Protein 2YXL (pdb70)

Radius of gyration: 23.15 Å; Cα contacts (8 Å, |Δi|>4): 834; chains: 1; bounding box: 61×57×55 Å

Nearest PDB structures (foldseek):
  2yxl-assembly1_A  TM=1.002E+00  e=1.844E-78  Pyrococcus horikoshii OT3
  1ixk-assembly1_A  TM=8.683E-01  e=1.277E-22  Pyrococcus horikoshii
  3a4t-assembly2_B  TM=9.175E-01  e=3.603E-20  Methanocaldococcus jannaschii
  5wws-assembly2_B  TM=8.075E-01  e=5.910E-20  Homo sapiens
  5wwr-assembly2_B  TM=7.997E-01  e=7.749E-19  Homo sapiens

Foldseek 3Di:
DFADADLLLLQQQLQLLLVVVVDPPSVVSSLVSCVVSPVPDPVSNQVSVVLNVLLLQLVVVLQVLCCVQVVHGCVVPDSSLSSLSSSLLSCLPPGGHDPNRLVSSLPSSLVSSCVVPNNVSSVVSNVRNVVSNPDDDDQDDPLSVVCVLLSFHSVVLVQVCVQPPVCSNLQSVLLPDDDQKFKKFFLPLQDDQVVVVVLQVVPVWDWDADPQDRRMIIIGDDDDQVVDPCNQLLGMDGDWPQLLVLLVVLQDAAQFEEEELAAFPHPNVSSNCSSNSLHHAYEHEHQDPVRPVNNVVNCVSNPRDRYDYDNDHSLPPCVPCHFQRGQEYEDQADALLQLCCSVRVNSSVVDDPPCRVVSLVSLLSSLVNRVRHHHQFHKYKYKYLHSHCSNAVVSVVVVVVVDDDKDWQADDPPADADPDGRKGWDGSSVRVTTTMIITMMHD

Solvent-accessible surface area: 19386 Å² total; per-residue (Å²): 166,127,26,80,2,47,47,73,0,0,68,0,0,0,3,0,6,34,22,1,39,112,61,74,48,0,49,84,0,28,88,68,0,4,90,107,24,83,9,148,99,56,51,11,22,109,46,0,25,58,0,0,57,2,0,4,17,19,19,13,2,0,20,94,7,2,117,106,31,30,54,62,52,1,115,126,32,50,41,27,10,21,2,0,1,7,0,0,1,0,0,26,44,73,23,86,15,23,97,94,0,51,106,7,0,36,142,82,0,11,99,15,0,20,90,90,49,88,72,160,25,2,114,84,0,99,101,20,0,83,124,5,64,124,33,157,89,100,55,157,65,162,89,36,90,49,10,70,163,30,22,0,16,24,64,1,0,112,58,0,89,61,21,18,38,146,61,2,79,64,0,1,138,13,5,25,111,134,98,57,86,46,10,0,0,0,0,74,57,96,12,86,13,106,78,0,22,30,57,3,104,152,92,90,17,102,26,71,96,10,174,90,5,71,27,0,0,44,0,69,10,56,33,47,40,78,101,9,68,1,32,80,89,1,36,1,5,62,9,28,4,0,11,0,6,0,0,74,26,0,62,1,105,66,58,41,31,0,0,1,1,24,7,11,47,0,17,21,0,0,8,0,0,13,55,0,155,18,140,30,77,0,41,0,0,21,111,61,142,148,98,1,105,48,1,101,67,22,19,159,67,0,24,9,164,20,18,102,50,43,39,97,34,9,108,106,0,0,134,75,32,25,96,89,51,0,35,16,0,0,0,34,5,48,20,6,28,1,1,11,2,25,71,17,5,1,36,0,46,118,12,151,76,93,71,0,83,116,26,5,126,43,0,66,62,9,0,81,3,0,2,95,0,0,64,92,70,5,75,0,0,0,0,0,26,0,2,0,69,44,0,0,0,83,0,0,108,72,0,61,125,82,22,93,105,7,107,26,20,103,27,137,83,45,2,37,89,12,91,35,161,16,1,0,1,1,3,12,44,98,17,72,9,16,0,2,0,0,0,4,0,45,70

Structure (mmCIF, N/CA/C/O backbone):
data_2YXL
#
_entry.id   2YXL
#
_cell.length_a   116.621
_cell.length_b   116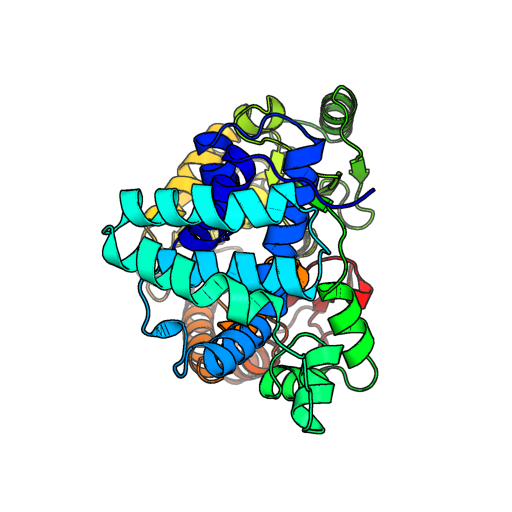.621
_cell.length_c   93.684
_cell.angle_alpha   90.00
_cell.angle_beta   90.00
_cell.angle_gamma   120.00
#
_symmetry.space_group_name_H-M   'P 32 2 1'
#
loop_
_entity.id
_entity.type
_entity.pdbx_description
1 polymer '450aa long hypothetical fmu protein'
2 non-polymer SINEFUNGIN
3 water water
#
loop_
_atom_site.group_PDB
_atom_site.id
_atom_site.type_symbol
_atom_site.label_atom_id
_atom_site.label_alt_id
_atom_site.label_comp_id
_atom_site.label_asym_id
_atom_site.label_entity_id
_atom_site.label_seq_id
_atom_site.pdbx_PDB_ins_code
_atom_site.Cartn_x
_atom_site.Cartn_y
_atom_site.Cartn_z
_atom_site.occupancy
_atom_site.B_iso_or_equiv
_atom_site.auth_seq_id
_atom_site.auth_comp_id
_atom_site.auth_asym_id
_atom_site.auth_atom_id
_atom_site.pdbx_PDB_model_num
ATOM 1 N N . LYS A 1 6 ? 3.928 88.101 -19.052 1.00 43.68 6 LYS A N 1
ATOM 2 C CA . LYS A 1 6 ? 5.178 88.666 -18.467 1.00 43.75 6 LYS A CA 1
ATOM 3 C C . LYS A 1 6 ? 5.225 88.455 -16.950 1.00 43.81 6 LYS A C 1
ATOM 4 O O . LYS A 1 6 ? 5.295 87.315 -16.482 1.00 43.96 6 LYS A O 1
ATOM 6 N N . LYS A 1 7 ? 5.175 89.551 -16.193 1.00 43.73 7 LYS A N 1
ATOM 7 C CA . LYS A 1 7 ? 5.291 89.507 -14.736 1.00 43.57 7 LYS A CA 1
ATOM 8 C C . LYS A 1 7 ? 3.996 89.911 -14.024 1.00 43.49 7 LYS A C 1
ATOM 9 O O . LYS A 1 7 ? 2.919 89.912 -14.624 1.00 43.54 7 LYS A O 1
ATOM 15 N N . LEU A 1 8 ? 4.116 90.241 -12.739 1.00 43.24 8 LEU A N 1
ATOM 16 C CA . LEU A 1 8 ? 2.980 90.632 -11.910 1.00 43.06 8 LEU A CA 1
ATOM 17 C C . LEU A 1 8 ? 2.794 92.151 -11.908 1.00 42.75 8 LEU A C 1
ATOM 18 O O . LEU A 1 8 ? 3.618 92.884 -11.354 1.00 42.71 8 LEU A O 1
ATOM 23 N N . SER A 1 9 ? 1.710 92.610 -12.533 1.00 42.29 9 SER A N 1
ATOM 24 C CA . SER A 1 9 ? 1.362 94.032 -12.554 1.00 41.86 9 SER A CA 1
ATOM 25 C C . SER A 1 9 ? 0.125 94.319 -11.699 1.00 41.38 9 SER A C 1
ATOM 26 O O . SER A 1 9 ? -0.980 93.876 -12.022 1.00 41.40 9 SER A O 1
ATOM 29 N N . ILE A 1 10 ? 0.324 95.057 -10.607 1.00 40.70 10 ILE A N 1
ATOM 30 C CA . ILE A 1 10 ? -0.770 95.438 -9.714 1.00 39.99 10 ILE A CA 1
ATOM 31 C C . ILE A 1 10 ? -1.025 96.945 -9.823 1.00 39.49 10 ILE A C 1
ATOM 32 O O . ILE A 1 10 ? -0.106 97.742 -9.626 1.00 39.53 10 ILE A O 1
ATOM 37 N N . PRO A 1 11 ? -2.273 97.336 -10.155 1.00 38.97 11 PRO A N 1
ATOM 38 C CA . PRO A 1 11 ? -2.680 98.745 -10.221 1.00 38.53 11 PRO A CA 1
ATOM 39 C C . PRO A 1 11 ? -2.709 99.411 -8.833 1.00 38.06 11 PRO A C 1
ATOM 40 O O . PRO A 1 11 ? -2.746 98.706 -7.824 1.00 37.95 11 PRO A O 1
ATOM 44 N N . PRO A 1 12 ? -2.693 100.762 -8.783 1.00 37.68 12 PRO A N 1
ATOM 45 C CA . PRO A 1 12 ? -2.660 101.500 -7.511 1.00 37.31 12 PRO A CA 1
ATOM 46 C C . PRO A 1 12 ? -3.763 101.109 -6.528 1.00 37.00 12 PRO A C 1
ATOM 47 O O . PRO A 1 12 ? -3.489 100.950 -5.334 1.00 37.03 12 PRO A O 1
ATOM 51 N N . LYS A 1 13 ? -4.990 100.944 -7.024 1.00 36.62 13 LYS A N 1
ATOM 52 C CA . LYS A 1 13 ? -6.116 100.535 -6.180 1.00 36.33 13 LYS A CA 1
ATOM 53 C C . LYS A 1 13 ? -5.923 99.123 -5.625 1.00 36.17 13 LYS A C 1
ATOM 54 O O . LYS A 1 13 ? -6.416 98.802 -4.542 1.00 36.14 13 LYS A O 1
ATOM 60 N N . GLY A 1 14 ? -5.200 98.295 -6.378 1.00 35.95 14 GLY A N 1
ATOM 61 C CA . GLY A 1 14 ? -4.873 96.935 -5.964 1.00 35.57 14 GLY A CA 1
ATOM 62 C C . GLY A 1 14 ? -3.857 96.914 -4.840 1.00 35.34 14 GLY A C 1
ATOM 63 O O . GLY A 1 14 ? -3.958 96.098 -3.923 1.00 35.15 14 GLY A O 1
ATOM 64 N N . ILE A 1 15 ? -2.877 97.816 -4.918 1.00 35.06 15 ILE A N 1
ATOM 65 C CA . ILE A 1 15 ? -1.848 97.953 -3.886 1.00 34.78 15 ILE A CA 1
ATOM 66 C C . ILE A 1 15 ? -2.466 98.410 -2.568 1.00 34.70 15 ILE A C 1
ATOM 67 O O . ILE A 1 15 ? -2.141 97.880 -1.510 1.00 34.78 15 ILE A O 1
ATOM 72 N N . ARG A 1 16 ? -3.370 99.381 -2.642 1.00 34.60 16 ARG A N 1
ATOM 73 C CA . ARG A 1 16 ? -4.062 99.877 -1.457 1.00 34.46 16 ARG A CA 1
ATOM 74 C C . ARG A 1 16 ? -5.005 98.819 -0.896 1.00 34.46 16 ARG A C 1
ATOM 75 O O . ARG A 1 16 ? -5.284 98.800 0.305 1.00 34.59 16 ARG A O 1
ATOM 83 N N . ALA A 1 17 ? -5.470 97.930 -1.773 1.00 34.36 17 ALA A N 1
ATOM 84 C CA . ALA A 1 17 ? -6.421 96.883 -1.409 1.00 34.19 17 ALA A CA 1
ATOM 85 C C . ALA A 1 17 ? -5.848 95.810 -0.478 1.00 34.10 17 ALA A C 1
ATOM 86 O O . ALA A 1 17 ? -6.445 95.531 0.565 1.00 34.11 17 ALA A O 1
ATOM 88 N N . ILE A 1 18 ? -4.711 95.208 -0.838 1.00 34.00 18 ILE A N 1
ATOM 89 C CA . ILE A 1 18 ? -4.133 94.150 0.008 1.00 34.06 18 ILE A CA 1
ATOM 90 C C . ILE A 1 18 ? -3.582 94.709 1.305 1.00 34.01 18 ILE A C 1
ATOM 91 O O . ILE A 1 18 ? -3.650 94.043 2.331 1.00 34.16 18 ILE A O 1
ATOM 96 N N . ILE A 1 19 ? -3.025 95.918 1.254 1.00 34.00 19 ILE A N 1
ATOM 97 C CA . ILE A 1 19 ? -2.534 96.577 2.460 1.00 33.95 19 ILE A CA 1
ATOM 98 C C . ILE A 1 19 ? -3.679 96.735 3.458 1.00 34.08 19 ILE A C 1
ATOM 99 O O . ILE A 1 19 ? -3.542 96.349 4.619 1.00 34.24 19 ILE A O 1
ATOM 104 N N . GLU A 1 20 ? -4.809 97.272 2.996 1.00 34.07 20 GLU A N 1
ATOM 105 C CA . GLU A 1 20 ? -5.984 97.429 3.850 1.00 34.12 20 GLU A CA 1
ATOM 106 C C . GLU A 1 20 ? -6.549 96.078 4.305 1.00 34.04 20 GLU A C 1
ATOM 107 O O . GLU A 1 20 ? -6.994 95.946 5.445 1.00 34.25 20 GLU A O 1
ATOM 113 N N . ALA A 1 21 ? -6.508 95.077 3.428 1.00 33.72 21 ALA A N 1
ATOM 114 C CA . ALA A 1 21 ? -6.990 93.737 3.772 1.00 33.50 21 ALA A CA 1
ATOM 115 C C . ALA A 1 21 ? -6.113 93.081 4.835 1.00 33.36 21 ALA A C 1
ATOM 116 O O . ALA A 1 21 ? -6.620 92.443 5.759 1.00 33.23 21 ALA A O 1
ATOM 118 N N . ILE A 1 22 ? -4.800 93.246 4.691 1.00 33.26 22 ILE A N 1
ATOM 119 C CA . ILE A 1 22 ? -3.834 92.702 5.639 1.00 33.31 22 ILE A CA 1
ATOM 120 C C . ILE A 1 22 ? -3.920 93.445 6.975 1.00 33.63 22 ILE A C 1
ATOM 121 O O . ILE A 1 22 ? -3.846 92.824 8.042 1.00 33.71 22 ILE A O 1
ATOM 126 N N . ARG A 1 23 ? -4.100 94.763 6.912 1.00 33.72 23 ARG A N 1
ATOM 127 C CA . ARG A 1 23 ? -4.274 95.571 8.115 1.00 33.91 23 ARG A CA 1
ATOM 128 C C . ARG A 1 23 ? -5.561 95.201 8.846 1.00 34.21 23 ARG A C 1
ATOM 129 O O . ARG A 1 23 ? -5.540 94.970 10.057 1.00 34.29 23 ARG A O 1
ATOM 137 N N . LEU A 1 24 ? -6.674 95.149 8.116 1.00 34.55 24 LEU A N 1
ATOM 138 C CA . LEU A 1 24 ? -7.968 94.837 8.724 1.00 35.02 24 LEU A CA 1
ATOM 139 C C . LEU A 1 24 ? -8.064 93.383 9.173 1.00 35.31 24 LEU A C 1
ATOM 140 O O . LEU A 1 24 ? -8.807 93.068 10.104 1.00 35.41 24 LEU A O 1
ATOM 145 N N . GLY A 1 25 ? -7.302 92.510 8.517 1.00 35.73 25 GLY A N 1
ATOM 146 C CA . GLY A 1 25 ? -7.258 91.087 8.857 1.00 36.33 25 GLY A CA 1
ATOM 147 C C . GLY A 1 25 ? -6.716 90.824 10.248 1.00 36.86 25 GLY A C 1
ATOM 148 O O . GLY A 1 25 ? -6.903 89.743 10.806 1.00 36.86 25 GLY A O 1
ATOM 149 N N . GLU A 1 26 ? -6.044 91.826 10.805 1.00 37.38 26 GLU A N 1
ATOM 150 C CA . GLU A 1 26 ? -5.458 91.734 12.127 1.00 37.90 26 GLU A CA 1
ATOM 151 C C . GLU A 1 26 ? -6.513 91.959 13.205 1.00 38.24 26 GLU A C 1
ATOM 152 O O . GLU A 1 26 ? -6.396 91.426 14.308 1.00 38.48 26 GLU A O 1
ATOM 158 N N . ILE A 1 27 ? -7.545 92.737 12.877 1.00 38.62 27 ILE A N 1
ATOM 159 C CA . ILE A 1 27 ? -8.582 93.104 13.850 1.00 39.00 27 ILE A CA 1
ATOM 160 C C . ILE A 1 27 ? -9.969 92.526 13.552 1.00 39.32 27 ILE A C 1
ATOM 161 O O . ILE A 1 27 ? -10.826 92.482 14.437 1.00 39.59 27 ILE A O 1
ATOM 166 N N . ILE A 1 28 ? -10.191 92.083 12.318 1.00 39.57 28 ILE A N 1
ATOM 167 C CA . ILE A 1 28 ? -11.461 91.456 11.954 1.00 39.78 28 ILE A CA 1
ATOM 168 C C . ILE A 1 28 ? -11.256 89.968 11.665 1.00 39.98 28 ILE A C 1
ATOM 169 O O . ILE A 1 28 ? -10.509 89.596 10.757 1.00 40.02 28 ILE A O 1
ATOM 174 N N . LYS A 1 29 ? -11.917 89.130 12.459 1.00 40.20 29 LYS A N 1
ATOM 175 C CA . LYS A 1 29 ? -11.823 87.680 12.322 1.00 40.52 29 LYS A CA 1
ATOM 176 C C . LYS A 1 29 ? -13.207 87.073 12.087 1.00 40.69 29 LYS A C 1
ATOM 177 O O . LYS A 1 29 ? -14.178 87.502 12.713 1.00 40.83 29 LYS A O 1
ATOM 183 N N . PRO A 1 30 ? -13.311 86.082 11.176 1.00 40.84 30 PRO A N 1
ATOM 184 C CA . PRO A 1 30 ? -12.232 85.566 10.328 1.00 40.85 30 PRO A CA 1
ATOM 185 C C . PRO A 1 30 ? -11.826 86.574 9.255 1.00 40.97 30 PRO A C 1
ATOM 186 O O . PRO A 1 30 ? -12.646 87.398 8.840 1.00 40.96 30 PRO A O 1
ATOM 190 N N . SER A 1 31 ? -10.570 86.498 8.820 1.00 41.16 31 SER A N 1
ATOM 191 C CA . SER A 1 31 ? -9.962 87.505 7.940 1.00 41.39 31 SER A CA 1
ATOM 192 C C . SER A 1 31 ? -10.626 87.672 6.562 1.00 41.43 31 SER A C 1
ATOM 193 O O . SER A 1 31 ? -10.385 88.664 5.872 1.00 41.39 31 SER A O 1
ATOM 196 N N . GLN A 1 32 ? -11.451 86.702 6.173 1.00 41.49 32 GLN A N 1
ATOM 197 C CA . GLN A 1 32 ? -12.232 86.779 4.935 1.00 41.65 32 GLN A CA 1
ATOM 198 C C . GLN A 1 32 ? -13.122 88.022 4.899 1.00 41.48 32 GLN A C 1
ATOM 199 O O . GLN A 1 32 ? -13.235 88.677 3.862 1.00 41.41 32 GLN A O 1
ATOM 205 N N . TYR A 1 33 ? -13.747 88.333 6.036 1.00 41.44 33 TYR A N 1
ATOM 206 C CA . TYR A 1 33 ? -14.578 89.532 6.188 1.00 41.41 33 TYR A CA 1
ATOM 207 C C . TYR A 1 33 ? -13.767 90.806 5.948 1.00 41.26 33 TYR A C 1
ATOM 208 O O . TYR A 1 33 ? -14.277 91.783 5.395 1.00 41.11 33 TYR A O 1
ATOM 217 N N . ALA A 1 34 ? -12.506 90.783 6.369 1.00 41.17 34 ALA A N 1
ATOM 218 C CA . ALA A 1 34 ? -11.594 91.904 6.170 1.00 41.24 34 ALA A CA 1
ATOM 219 C C . ALA A 1 34 ? -11.208 92.051 4.700 1.00 41.25 34 ALA A C 1
ATOM 220 O O . ALA A 1 34 ? -11.159 93.166 4.173 1.00 41.00 34 ALA A O 1
ATOM 222 N N . LYS A 1 35 ? -10.940 90.920 4.050 1.00 41.44 35 LYS A N 1
ATOM 223 C CA . LYS A 1 35 ? -10.608 90.901 2.632 1.00 41.76 35 LYS A CA 1
ATOM 224 C C . LYS A 1 35 ? -11.774 91.434 1.809 1.00 41.94 35 LYS A C 1
ATOM 225 O O . LYS A 1 35 ? -11.580 92.277 0.937 1.00 41.94 35 LYS A O 1
ATOM 231 N N . ARG A 1 36 ? -12.980 90.950 2.105 1.00 42.28 36 ARG A N 1
ATOM 232 C CA . ARG A 1 36 ? -14.196 91.408 1.431 1.00 42.67 36 ARG A CA 1
ATOM 233 C C . ARG A 1 36 ? -14.374 92.916 1.590 1.00 42.61 36 ARG A C 1
ATOM 234 O O . ARG A 1 36 ? -14.576 93.627 0.606 1.00 42.65 36 ARG A O 1
ATOM 242 N N . GLU A 1 37 ? -14.288 93.388 2.832 1.00 42.67 37 GLU A N 1
ATOM 243 C CA . GLU A 1 37 ? -14.449 94.805 3.160 1.00 42.75 37 GLU A CA 1
ATOM 244 C C . GLU A 1 37 ? -13.469 95.693 2.388 1.00 42.62 37 GLU A C 1
ATOM 245 O O . GLU A 1 37 ? -13.875 96.693 1.792 1.00 42.63 37 GLU A O 1
ATOM 251 N N . ALA A 1 38 ? -12.193 95.309 2.392 1.00 42.51 38 ALA A N 1
ATOM 252 C CA . ALA A 1 38 ? -11.133 96.093 1.755 1.00 42.46 38 ALA A CA 1
ATOM 253 C C . ALA A 1 38 ? -11.266 96.132 0.236 1.00 42.42 38 ALA A C 1
ATOM 254 O O . ALA A 1 38 ? -11.012 97.164 -0.391 1.00 42.38 38 ALA A O 1
ATOM 256 N N . PHE A 1 39 ? -11.664 95.002 -0.341 1.00 42.37 39 PHE A N 1
ATOM 257 C CA . PHE A 1 39 ? -11.802 94.867 -1.789 1.00 42.48 39 PHE A CA 1
ATOM 258 C C . PHE A 1 39 ? -12.968 95.696 -2.338 1.00 42.54 39 PHE A C 1
ATOM 259 O O . PHE A 1 39 ? -12.852 96.298 -3.406 1.00 42.54 39 PHE A O 1
ATOM 267 N N . LYS A 1 40 ? -14.073 95.736 -1.594 1.00 42.67 40 LYS A N 1
ATOM 268 C CA . LYS A 1 40 ? -15.242 96.539 -1.963 1.00 42.83 40 LYS A CA 1
ATOM 269 C C . LYS A 1 40 ? -14.991 98.027 -1.737 1.00 42.89 40 LYS A C 1
ATOM 270 O O . LYS A 1 40 ? -15.540 98.872 -2.450 1.00 42.95 40 LYS A O 1
ATOM 276 N N . LYS A 1 41 ? -14.165 98.333 -0.738 1.00 42.96 41 LYS A N 1
ATOM 277 C CA . LYS A 1 41 ? -13.783 99.706 -0.417 1.00 43.03 41 LYS A CA 1
ATOM 278 C C . LYS A 1 41 ? -12.935 100.305 -1.538 1.00 42.99 41 LYS A C 1
ATOM 279 O O . LYS A 1 41 ? -13.118 101.465 -1.911 1.00 43.07 41 LYS A O 1
ATOM 285 N N . HIS A 1 42 ? -12.019 99.501 -2.075 1.00 42.95 42 HIS A N 1
ATOM 286 C CA . HIS A 1 42 ? -11.075 99.956 -3.097 1.00 42.93 42 HIS A CA 1
ATOM 287 C C . HIS A 1 42 ? -11.468 99.587 -4.529 1.00 43.02 42 HIS A C 1
ATOM 288 O O . HIS A 1 42 ? -10.661 99.719 -5.455 1.00 42.98 42 HIS A O 1
ATOM 295 N N . ASP A 1 43 ? -12.709 99.128 -4.693 1.00 43.15 43 ASP A N 1
ATOM 296 C CA . ASP A 1 43 ? -13.296 98.819 -6.002 1.00 43.32 43 ASP A CA 1
ATOM 297 C C . ASP A 1 43 ? -12.521 97.775 -6.821 1.00 43.34 43 ASP A C 1
ATOM 298 O O . ASP A 1 43 ? -12.082 98.048 -7.942 1.00 43.38 43 ASP A O 1
ATOM 303 N N . VAL A 1 44 ? -12.358 96.585 -6.251 1.00 43.36 44 VAL A N 1
ATOM 304 C CA . VAL A 1 44 ? -11.761 95.467 -6.975 1.00 43.39 44 VAL A CA 1
ATOM 305 C C . VAL A 1 44 ? -12.888 94.694 -7.657 1.00 43.44 44 VAL A C 1
ATOM 306 O O . VAL A 1 44 ? -13.411 93.718 -7.115 1.00 43.52 44 VAL A O 1
ATOM 310 N N . GLU A 1 45 ? -13.268 95.165 -8.841 1.00 43.42 45 GLU A N 1
ATOM 311 C CA . GLU A 1 45 ? -14.372 94.585 -9.600 1.00 43.46 45 GLU A CA 1
ATOM 312 C C . GLU A 1 45 ? -13.885 93.430 -10.471 1.00 43.29 45 GLU A C 1
ATOM 313 O O . GLU A 1 45 ? -14.567 92.414 -10.600 1.00 43.25 45 GLU A O 1
ATOM 319 N N . GLU A 1 46 ? -12.704 93.603 -11.063 1.00 43.21 46 GLU A N 1
ATOM 320 C CA . GLU A 1 46 ? -12.101 92.624 -11.969 1.00 43.08 46 GLU A CA 1
ATOM 321 C C . GLU A 1 46 ? -11.813 91.304 -11.263 1.00 42.83 46 GLU A C 1
ATOM 322 O O . GLU A 1 46 ? -11.234 91.289 -10.175 1.00 42.94 46 GLU A O 1
ATOM 328 N N . ALA A 1 47 ? -12.224 90.206 -11.895 1.00 42.52 47 ALA A N 1
ATOM 329 C CA . ALA A 1 47 ? -12.021 88.861 -11.360 1.00 42.21 47 ALA A CA 1
ATOM 330 C C . ALA A 1 47 ? -10.550 88.450 -11.368 1.00 42.00 47 ALA A C 1
ATOM 331 O O . ALA A 1 47 ? -10.108 87.714 -10.484 1.00 42.03 47 ALA A O 1
ATOM 333 N N . TRP A 1 48 ? -9.805 88.926 -12.367 1.00 41.68 48 TRP A N 1
ATOM 334 C CA . TRP A 1 48 ? -8.375 88.634 -12.488 1.00 41.41 48 TRP A CA 1
ATOM 335 C C . TRP A 1 48 ? -7.578 89.271 -11.352 1.00 41.30 48 TRP A C 1
ATOM 336 O O . TRP A 1 48 ? -6.684 88.639 -10.785 1.00 41.26 48 TRP A O 1
ATOM 338 N N . LEU A 1 49 ? -7.910 90.520 -11.029 1.00 41.13 49 LEU A N 1
ATOM 339 C CA . LEU A 1 49 ? -7.284 91.225 -9.917 1.00 40.93 49 LEU A CA 1
ATOM 340 C C . LEU A 1 49 ? -7.733 90.632 -8.585 1.00 40.95 49 LEU A C 1
ATOM 341 O O . LEU A 1 49 ? -6.915 90.431 -7.686 1.00 40.96 49 LEU A O 1
ATOM 346 N N . ASN A 1 50 ? -9.030 90.349 -8.475 1.00 40.85 50 ASN A N 1
ATOM 347 C CA . ASN A 1 50 ? -9.598 89.718 -7.285 1.00 40.78 50 ASN A CA 1
ATOM 348 C C . ASN A 1 50 ? -8.875 88.416 -6.947 1.00 40.48 50 ASN A C 1
ATOM 349 O O . ASN A 1 50 ? -8.562 88.162 -5.787 1.00 40.40 50 ASN A O 1
ATOM 354 N N . ARG A 1 51 ? -8.604 87.614 -7.976 1.00 40.17 51 ARG A N 1
ATOM 355 C CA . ARG A 1 51 ? -7.894 86.343 -7.839 1.00 39.88 51 ARG A CA 1
ATOM 356 C C . ARG A 1 51 ? -6.447 86.546 -7.378 1.00 39.41 51 ARG A C 1
ATOM 357 O O . ARG A 1 51 ? -6.021 85.953 -6.383 1.00 39.59 51 ARG A O 1
ATOM 365 N N . VAL A 1 52 ? -5.710 87.388 -8.100 1.00 38.71 52 VAL A N 1
ATOM 366 C CA . VAL A 1 52 ? -4.307 87.681 -7.800 1.00 38.17 52 VAL A CA 1
ATOM 367 C C . VAL A 1 52 ? -4.115 88.230 -6.374 1.00 37.81 52 VAL A C 1
ATOM 368 O O . VAL A 1 52 ? -3.242 87.768 -5.636 1.00 37.69 52 VAL A O 1
ATOM 372 N N . LEU A 1 53 ? -4.944 89.198 -5.993 1.00 37.27 53 LEU A N 1
ATOM 373 C CA . LEU A 1 53 ? -4.856 89.807 -4.674 1.00 36.88 53 LEU A CA 1
ATOM 374 C C . LEU A 1 53 ? -5.283 88.856 -3.558 1.00 36.74 53 LEU A C 1
ATOM 375 O O . LEU A 1 53 ? -4.730 88.906 -2.460 1.00 36.59 53 LEU A O 1
ATOM 380 N N . THR A 1 54 ? -6.256 87.991 -3.851 1.00 36.54 54 THR A N 1
ATOM 381 C CA . THR A 1 54 ? -6.698 86.949 -2.918 1.00 36.34 54 THR A CA 1
ATOM 382 C C . THR A 1 54 ? -5.580 85.933 -2.680 1.00 36.23 54 THR A C 1
ATOM 383 O O . THR A 1 54 ? -5.325 85.534 -1.542 1.00 36.18 54 THR A O 1
ATOM 387 N N . MET A 1 55 ? -4.917 85.530 -3.761 1.00 36.09 55 MET A N 1
ATOM 388 C CA . MET A 1 55 ? -3.769 84.631 -3.687 1.00 35.96 55 MET A CA 1
ATOM 389 C C . MET A 1 55 ? -2.655 85.228 -2.815 1.00 35.54 55 MET A C 1
ATOM 390 O O . MET A 1 55 ? -2.095 84.536 -1.963 1.00 35.57 55 MET A O 1
ATOM 395 N N . ILE A 1 56 ? -2.350 86.508 -3.027 1.00 35.04 56 ILE A N 1
ATOM 396 C CA . ILE A 1 56 ? -1.335 87.212 -2.235 1.00 34.58 56 ILE A CA 1
ATOM 397 C C . ILE A 1 56 ? -1.758 87.310 -0.763 1.00 34.55 56 ILE A C 1
ATOM 398 O O . ILE A 1 56 ? -0.949 87.072 0.140 1.00 34.35 56 ILE A O 1
ATOM 403 N N . PHE A 1 57 ? -3.030 87.638 -0.542 1.00 34.45 57 PHE A N 1
ATOM 404 C CA . PHE A 1 57 ? -3.618 87.714 0.794 1.00 34.43 57 PHE A CA 1
ATOM 405 C C . PHE A 1 57 ? -3.333 86.453 1.610 1.00 34.43 57 PHE A C 1
ATOM 406 O O . PHE A 1 57 ? -2.779 86.534 2.710 1.00 34.63 57 PHE A O 1
ATOM 414 N N . TYR A 1 58 ? -3.694 85.295 1.064 1.00 34.28 58 TYR A N 1
ATOM 415 C CA . TYR A 1 58 ? -3.475 84.022 1.751 1.00 34.32 58 TYR A CA 1
ATOM 416 C C . TYR A 1 58 ? -2.008 83.605 1.828 1.00 34.14 58 TYR A C 1
ATOM 417 O O . TYR A 1 58 ? -1.617 82.892 2.749 1.00 34.29 58 TYR A O 1
ATOM 426 N N . ASP A 1 59 ? -1.203 84.042 0.865 1.00 33.88 59 ASP A N 1
ATOM 427 C CA . ASP A 1 59 ? 0.233 83.794 0.905 1.00 33.71 59 ASP A CA 1
ATOM 428 C C . ASP A 1 59 ? 0.870 84.525 2.092 1.00 33.73 59 ASP A C 1
ATOM 429 O O . ASP A 1 59 ? 1.740 83.973 2.770 1.00 33.83 59 ASP A O 1
ATOM 434 N N . ILE A 1 60 ? 0.427 85.759 2.340 1.00 33.48 60 ILE A N 1
ATOM 435 C CA . ILE A 1 60 ? 0.905 86.546 3.477 1.00 33.42 60 ILE A CA 1
ATOM 436 C C . ILE A 1 60 ? 0.442 85.920 4.802 1.00 33.77 60 ILE A C 1
ATOM 437 O O . ILE A 1 60 ? 1.245 85.742 5.723 1.00 33.85 60 ILE A O 1
ATOM 442 N N . MET A 1 61 ? -0.843 85.584 4.887 1.00 33.77 61 MET A N 1
ATOM 443 C CA . MET A 1 61 ? -1.396 84.952 6.085 1.00 33.90 61 MET A CA 1
ATOM 444 C C . MET A 1 61 ? -0.652 83.661 6.419 1.00 33.83 61 MET A C 1
ATOM 445 O O . MET A 1 61 ? -0.262 83.441 7.565 1.00 33.95 61 MET A O 1
ATOM 450 N N . LYS A 1 62 ? -0.439 82.832 5.400 1.00 33.66 62 LYS A N 1
ATOM 451 C CA . LYS A 1 62 ? 0.235 81.544 5.542 1.00 33.53 62 LYS A CA 1
ATOM 452 C C . LYS A 1 62 ? 1.682 81.668 6.031 1.00 33.48 62 LYS A C 1
ATOM 453 O O . LYS A 1 62 ? 2.126 80.867 6.854 1.00 33.44 62 LYS A O 1
ATOM 459 N N . LYS A 1 63 ? 2.400 82.676 5.539 1.00 33.43 63 LYS A N 1
ATOM 460 C CA . LYS A 1 63 ? 3.829 82.834 5.830 1.00 33.42 63 LYS A CA 1
ATOM 461 C C . LYS A 1 63 ? 4.125 83.974 6.814 1.00 33.47 63 LYS A C 1
ATOM 462 O O . LYS A 1 63 ? 5.283 84.373 6.980 1.00 33.51 63 LYS A O 1
ATOM 468 N N . GLN A 1 64 ? 3.076 84.472 7.468 1.00 33.32 64 GLN A N 1
ATOM 469 C CA . GLN A 1 64 ? 3.142 85.674 8.302 1.00 33.27 64 GLN A CA 1
ATOM 470 C C . GLN A 1 64 ? 4.349 85.701 9.236 1.00 33.27 64 GLN A C 1
ATOM 471 O O . GLN A 1 64 ? 5.101 86.684 9.262 1.00 33.15 64 GLN A O 1
ATOM 477 N N . GLY A 1 65 ? 4.530 84.617 9.987 1.00 33.18 65 GLY A N 1
ATOM 478 C CA . GLY A 1 65 ? 5.614 84.511 10.960 1.00 33.31 65 GLY A CA 1
ATOM 479 C C . GLY A 1 65 ? 6.994 84.537 10.337 1.00 33.31 65 GLY A C 1
ATOM 480 O O . GLY A 1 65 ? 7.946 85.037 10.936 1.00 33.44 65 GLY A O 1
ATOM 481 N N . LEU A 1 66 ? 7.099 83.994 9.129 1.00 33.43 66 LEU A N 1
ATOM 482 C CA . LEU A 1 66 ? 8.362 83.967 8.406 1.00 33.35 66 LEU A CA 1
ATOM 483 C C . LEU A 1 66 ? 8.655 85.336 7.794 1.00 33.29 66 LEU A C 1
ATOM 484 O O . LEU A 1 66 ? 9.791 85.821 7.847 1.00 33.18 66 LEU A O 1
ATOM 489 N N . ILE A 1 67 ? 7.619 85.956 7.232 1.00 33.19 67 ILE A N 1
ATOM 490 C CA . ILE A 1 67 ? 7.695 87.327 6.729 1.00 33.32 67 ILE A CA 1
ATOM 491 C C . ILE A 1 67 ? 8.162 88.292 7.833 1.00 33.48 67 ILE A C 1
ATOM 492 O O . ILE A 1 67 ? 9.051 89.121 7.609 1.00 33.42 67 ILE A O 1
ATOM 497 N N . ASP A 1 68 ? 7.577 88.154 9.024 1.00 33.62 68 ASP A N 1
ATOM 498 C CA . ASP A 1 68 ? 7.934 88.981 10.179 1.00 33.84 68 ASP A CA 1
ATOM 499 C C . ASP A 1 68 ? 9.406 88.842 10.572 1.00 33.79 68 ASP A C 1
ATOM 500 O O . ASP A 1 68 ? 10.059 89.845 10.867 1.00 33.75 68 ASP A O 1
ATOM 505 N N . LYS A 1 69 ? 9.926 87.612 10.562 1.00 33.83 69 LYS A N 1
ATOM 506 C CA . LYS A 1 69 ? 11.353 87.371 10.822 1.00 33.98 69 LYS A CA 1
ATOM 507 C C . LYS A 1 69 ? 12.259 88.092 9.825 1.00 33.93 69 LYS A C 1
ATOM 508 O O . LYS A 1 69 ? 13.335 88.564 10.197 1.00 34.12 69 LYS A O 1
ATOM 514 N N . VAL A 1 70 ? 11.822 88.169 8.568 1.00 33.82 70 VAL A N 1
ATOM 515 C CA . VAL A 1 70 ? 12.546 88.913 7.538 1.00 33.90 70 VAL A CA 1
ATOM 516 C C . VAL A 1 70 ? 12.498 90.414 7.826 1.00 34.02 70 VAL A C 1
ATOM 517 O O . VAL A 1 70 ? 13.521 91.102 7.745 1.00 33.94 70 VAL A O 1
ATOM 521 N N . ILE A 1 71 ? 11.311 90.911 8.172 1.00 34.19 71 ILE A N 1
ATOM 522 C CA . ILE A 1 71 ? 11.138 92.321 8.528 1.00 34.37 71 ILE A CA 1
ATOM 523 C C . ILE A 1 71 ? 12.062 92.711 9.684 1.00 34.64 71 ILE A C 1
ATOM 524 O O . ILE A 1 71 ? 12.688 93.770 9.643 1.00 34.83 71 ILE A O 1
ATOM 529 N N . LYS A 1 72 ? 12.171 91.839 10.685 1.00 34.95 72 LYS A N 1
ATOM 530 C CA . LYS A 1 72 ? 13.058 92.076 11.827 1.00 35.46 72 LYS A CA 1
ATOM 531 C C . LYS A 1 72 ? 14.534 92.181 11.421 1.00 35.56 72 LYS A C 1
ATOM 532 O O . LYS A 1 72 ? 15.266 93.009 11.961 1.00 35.68 72 LYS A O 1
ATOM 538 N N . GLU A 1 73 ? 14.959 91.350 10.473 1.00 35.70 73 GLU A N 1
ATOM 539 C CA . GLU A 1 73 ? 16.332 91.381 9.971 1.00 36.05 73 GLU A CA 1
ATOM 540 C C . GLU A 1 73 ? 16.636 92.702 9.272 1.00 35.95 73 GLU A C 1
ATOM 541 O O . GLU A 1 73 ? 17.709 93.278 9.459 1.00 35.99 73 GLU A O 1
ATOM 547 N N . ILE A 1 74 ? 15.682 93.175 8.475 1.00 35.98 74 ILE A N 1
ATOM 548 C CA . ILE A 1 74 ? 15.854 94.398 7.692 1.00 35.83 74 ILE A CA 1
ATOM 549 C C . ILE A 1 74 ? 15.720 95.638 8.570 1.00 35.83 74 ILE A C 1
ATOM 550 O O . ILE A 1 74 ? 16.584 96.514 8.555 1.00 35.91 74 ILE A O 1
ATOM 555 N N . VAL A 1 75 ? 14.637 95.689 9.341 1.00 35.76 75 VAL A N 1
ATOM 556 C CA . VAL A 1 75 ? 14.271 96.863 10.132 1.00 35.65 75 VAL A CA 1
ATOM 557 C C . VAL A 1 75 ? 15.050 96.970 11.447 1.00 35.38 75 VAL A C 1
ATOM 558 O O . VAL A 1 75 ? 15.417 98.065 11.860 1.00 35.51 75 VAL A O 1
ATOM 562 N N . GLY A 1 76 ? 15.296 95.836 12.100 1.00 35.16 76 GLY A N 1
ATOM 563 C CA . GLY A 1 76 ? 16.025 95.819 13.369 1.00 34.70 76 GLY A CA 1
ATOM 564 C C . GLY A 1 76 ? 15.195 95.402 14.572 1.00 34.47 76 GLY A C 1
ATOM 565 O O . GLY A 1 76 ? 15.746 95.002 15.599 1.00 34.54 76 GLY A O 1
ATOM 566 N N . VAL A 1 77 ? 13.872 95.501 14.450 1.00 34.11 77 VAL A N 1
ATOM 567 C CA . VAL A 1 77 ? 12.947 95.122 15.524 1.00 33.74 77 VAL A CA 1
ATOM 568 C C . VAL A 1 77 ? 11.778 94.305 14.982 1.00 33.43 77 VAL A C 1
ATOM 569 O O . VAL A 1 77 ? 11.505 94.321 13.780 1.00 33.47 77 VAL A O 1
ATOM 573 N N . THR A 1 78 ? 11.079 93.601 15.867 1.00 32.99 78 THR A N 1
ATOM 574 C CA . THR A 1 78 ? 9.833 92.943 15.485 1.00 32.61 78 THR A CA 1
ATOM 575 C C . THR A 1 78 ? 8.845 93.958 14.886 1.00 32.51 78 THR A C 1
ATOM 576 O O . THR A 1 78 ? 8.725 95.078 15.388 1.00 32.54 78 THR A O 1
ATOM 580 N N . PRO A 1 79 ? 8.167 93.585 13.784 1.00 32.40 79 PRO A N 1
ATOM 581 C CA . PRO A 1 79 ? 7.149 94.474 13.210 1.00 32.16 79 PRO A CA 1
ATOM 582 C C . PRO A 1 79 ? 5.948 94.670 14.136 1.00 32.02 79 PRO A C 1
ATOM 583 O O . PRO A 1 79 ? 5.118 95.551 13.897 1.00 32.05 79 PRO A O 1
ATOM 587 N N . LEU A 1 80 ? 5.867 93.855 15.186 1.00 31.87 80 LEU A N 1
ATOM 588 C CA . LEU A 1 80 ? 4.759 93.923 16.141 1.00 31.60 80 LEU A CA 1
ATOM 589 C C . LEU A 1 80 ? 4.712 95.213 16.964 1.00 31.35 80 LEU A C 1
ATOM 590 O O . LEU A 1 80 ? 3.634 95.611 17.397 1.00 31.69 80 LEU A O 1
ATOM 595 N N . ILE A 1 81 ? 5.857 95.873 17.156 1.00 30.92 81 ILE A N 1
ATOM 596 C CA . ILE A 1 81 ? 5.896 97.153 17.895 1.00 30.76 81 ILE A CA 1
ATOM 597 C C . ILE A 1 81 ? 5.608 98.370 17.011 1.00 30.70 81 ILE A C 1
ATOM 598 O O . ILE A 1 81 ? 5.475 99.492 17.506 1.00 30.92 81 ILE A O 1
ATOM 603 N N . LEU A 1 82 ? 5.521 98.134 15.707 1.00 30.42 82 LEU A N 1
ATOM 604 C CA . LEU A 1 82 ? 5.287 99.175 14.720 1.00 30.07 82 LEU A CA 1
ATOM 605 C C . LEU A 1 82 ? 3.796 99.469 14.547 1.00 29.88 82 LEU A C 1
ATOM 606 O O . LEU A 1 82 ? 2.944 98.662 14.926 1.00 29.63 82 LEU A O 1
ATOM 611 N N . ASP A 1 83 ? 3.500 100.637 13.976 1.00 29.82 83 ASP A N 1
ATOM 612 C CA . ASP A 1 83 ? 2.147 101.037 13.566 1.00 29.74 83 ASP A CA 1
ATOM 613 C C . ASP A 1 83 ? 1.509 99.982 12.639 1.00 29.54 83 ASP A C 1
ATOM 614 O O . ASP A 1 83 ? 2.200 99.418 11.785 1.00 29.36 83 ASP A O 1
ATOM 619 N N . PRO A 1 84 ? 0.189 99.728 12.798 1.00 29.42 84 PRO A N 1
ATOM 620 C CA . PRO A 1 84 ? -0.520 98.662 12.070 1.00 29.20 84 PRO A CA 1
ATOM 621 C C . PRO A 1 84 ? -0.493 98.807 10.543 1.00 29.39 84 PRO A C 1
ATOM 622 O O . PRO A 1 84 ? -0.432 97.794 9.833 1.00 29.41 84 PRO A O 1
ATOM 626 N N . TRP A 1 85 ? -0.548 100.042 10.045 1.00 29.36 85 TRP A N 1
ATOM 627 C CA . TRP A 1 85 ? -0.523 100.280 8.597 1.00 29.54 85 TRP A CA 1
ATOM 628 C C . TRP A 1 85 ? 0.870 100.036 8.038 1.00 29.58 85 TRP A C 1
ATOM 629 O O . TRP A 1 85 ? 1.018 99.467 6.951 1.00 29.59 85 TRP A O 1
ATOM 640 N N . LEU A 1 86 ? 1.885 100.456 8.793 1.00 29.47 86 LEU A N 1
ATOM 641 C CA . LEU A 1 86 ? 3.272 100.194 8.430 1.00 29.47 86 LEU A CA 1
ATOM 642 C C . LEU A 1 86 ? 3.546 98.692 8.389 1.00 29.57 86 LEU A C 1
ATOM 643 O O . LEU A 1 86 ? 4.058 98.186 7.390 1.00 29.91 86 LEU A O 1
ATOM 648 N N . ARG A 1 87 ? 3.184 97.985 9.462 1.00 29.47 87 ARG A N 1
ATOM 649 C CA . ARG A 1 87 ? 3.364 96.535 9.532 1.00 29.50 87 ARG A CA 1
ATOM 650 C C . ARG A 1 87 ? 2.710 95.825 8.345 1.00 29.69 87 ARG A C 1
ATOM 651 O O . ARG A 1 87 ? 3.327 94.962 7.725 1.00 29.71 87 ARG A O 1
ATOM 659 N N . ALA A 1 88 ? 1.468 96.197 8.040 1.00 29.95 88 ALA A N 1
ATOM 660 C CA . ALA A 1 88 ? 0.733 95.628 6.914 1.00 30.06 88 ALA A CA 1
ATOM 661 C C . ALA A 1 88 ? 1.437 95.909 5.587 1.00 30.35 88 ALA A C 1
ATOM 662 O O . ALA A 1 88 ? 1.579 95.011 4.757 1.00 30.49 88 ALA A O 1
ATOM 664 N N . ALA A 1 89 ? 1.894 97.145 5.396 1.00 30.56 89 ALA A N 1
ATOM 665 C CA . ALA A 1 89 ? 2.594 97.514 4.165 1.00 30.79 89 ALA A CA 1
ATOM 666 C C . ALA A 1 89 ? 3.903 96.741 4.016 1.00 30.94 89 ALA A C 1
ATOM 667 O O . ALA A 1 89 ? 4.217 96.251 2.926 1.00 31.19 89 ALA A O 1
ATOM 669 N N . LEU A 1 90 ? 4.651 96.625 5.111 1.00 30.87 90 LEU A N 1
ATOM 670 C CA . LEU A 1 90 ? 5.913 95.894 5.107 1.00 30.84 90 LEU A CA 1
ATOM 671 C C . LEU A 1 90 ? 5.698 94.414 4.773 1.00 31.06 90 LEU A C 1
ATOM 672 O O . LEU A 1 90 ? 6.464 93.834 4.001 1.00 31.21 90 LEU A O 1
ATOM 677 N N . ARG A 1 91 ? 4.642 93.821 5.328 1.00 30.97 91 ARG A N 1
ATOM 678 C CA . ARG A 1 91 ? 4.293 92.428 5.041 1.00 31.23 91 ARG A CA 1
ATOM 679 C C . ARG A 1 91 ? 3.963 92.216 3.560 1.00 31.34 91 ARG A C 1
ATOM 680 O O . ARG A 1 91 ? 4.424 91.256 2.937 1.00 31.30 91 ARG A O 1
ATOM 688 N N . VAL A 1 92 ? 3.171 93.129 3.009 1.00 31.40 92 VAL A N 1
ATOM 689 C CA . VAL A 1 92 ? 2.796 93.105 1.606 1.00 31.40 92 VAL A CA 1
ATOM 690 C C . VAL A 1 92 ? 4.033 93.212 0.703 1.00 31.67 92 VAL A C 1
ATOM 691 O O . VAL A 1 92 ? 4.186 92.432 -0.249 1.00 31.53 92 VAL A O 1
ATOM 695 N N . ALA A 1 93 ? 4.915 94.160 1.022 1.00 31.60 93 ALA A N 1
ATOM 696 C CA . ALA A 1 93 ? 6.114 94.412 0.219 1.00 31.75 93 ALA A CA 1
ATOM 697 C C . ALA A 1 93 ? 7.112 93.254 0.262 1.00 31.91 93 ALA A C 1
ATOM 698 O O . ALA A 1 93 ? 7.661 92.871 -0.771 1.00 31.94 93 ALA A O 1
ATOM 700 N N . VAL A 1 94 ? 7.339 92.704 1.453 1.00 32.18 94 VAL A N 1
ATOM 701 C CA . VAL A 1 94 ? 8.261 91.578 1.630 1.00 32.44 94 VAL A CA 1
ATOM 702 C C . VAL A 1 94 ? 7.758 90.335 0.891 1.00 32.61 94 VAL A C 1
ATOM 703 O O . VAL A 1 94 ? 8.534 89.644 0.230 1.00 32.69 94 VAL A O 1
ATOM 707 N N . ASP A 1 95 ? 6.457 90.074 0.987 1.00 32.75 95 ASP A N 1
ATOM 708 C CA . ASP A 1 95 ? 5.846 88.938 0.300 1.00 33.05 95 ASP A CA 1
ATOM 709 C C . ASP A 1 95 ? 5.920 89.072 -1.222 1.00 33.14 95 ASP A C 1
ATOM 710 O O . ASP A 1 95 ? 6.209 88.100 -1.929 1.00 33.23 95 ASP A O 1
ATOM 715 N N . ILE A 1 96 ? 5.654 90.278 -1.718 1.00 33.18 96 ILE A N 1
ATOM 716 C CA . ILE A 1 96 ? 5.687 90.542 -3.152 1.00 33.02 96 ILE A CA 1
ATOM 717 C C . ILE A 1 96 ? 7.118 90.439 -3.691 1.00 33.27 96 ILE A C 1
ATOM 718 O O . ILE A 1 96 ? 7.346 89.829 -4.738 1.00 33.30 96 ILE A O 1
ATOM 723 N N . ALA A 1 97 ? 8.072 91.005 -2.953 1.00 33.45 97 ALA A N 1
ATOM 724 C CA . ALA A 1 97 ? 9.481 90.994 -3.355 1.00 33.67 97 ALA A CA 1
ATOM 725 C C . ALA A 1 97 ? 10.111 89.600 -3.324 1.00 33.83 97 ALA A C 1
ATOM 726 O O . ALA A 1 97 ? 10.888 89.252 -4.211 1.00 33.96 97 ALA A O 1
ATOM 728 N N . LEU A 1 98 ? 9.775 88.809 -2.309 1.00 34.12 98 LEU A N 1
ATOM 729 C CA . LEU A 1 98 ? 10.382 87.489 -2.140 1.00 34.36 98 LEU A CA 1
ATOM 730 C C . LEU A 1 98 ? 9.751 86.400 -2.997 1.00 34.35 98 LEU A C 1
ATOM 731 O O . LEU A 1 98 ? 10.445 85.484 -3.436 1.00 34.25 98 LEU A O 1
ATOM 736 N N . PHE A 1 99 ? 8.446 86.496 -3.236 1.00 34.47 99 PHE A N 1
ATOM 737 C CA . PHE A 1 99 ? 7.708 85.363 -3.796 1.00 34.68 99 PHE A CA 1
ATOM 738 C C . PHE A 1 99 ? 7.017 85.577 -5.145 1.00 34.64 99 PHE A C 1
ATOM 739 O O . PHE A 1 99 ? 6.851 84.627 -5.903 1.00 34.72 99 PHE A O 1
ATOM 747 N N . HIS A 1 100 ? 6.622 86.809 -5.449 1.00 34.77 100 HIS A N 1
ATOM 748 C CA . HIS A 1 100 ? 5.722 87.039 -6.581 1.00 34.71 100 HIS A CA 1
ATOM 749 C C . HIS A 1 100 ? 6.314 87.771 -7.783 1.00 34.82 100 HIS A C 1
ATOM 750 O O . HIS A 1 100 ? 5.584 88.099 -8.720 1.00 34.77 100 HIS A O 1
ATOM 757 N N . ASP A 1 101 ? 7.623 88.019 -7.752 1.00 34.97 101 ASP A N 1
ATOM 758 C CA . ASP A 1 101 ? 8.355 88.609 -8.885 1.00 35.21 101 ASP A CA 1
ATOM 759 C C . ASP A 1 101 ? 7.577 89.732 -9.604 1.00 35.13 101 ASP A C 1
ATOM 760 O O . ASP A 1 101 ? 7.119 89.548 -10.742 1.00 35.18 101 ASP A O 1
ATOM 765 N N . PRO A 1 102 ? 7.436 90.898 -8.945 1.00 35.01 102 PRO A N 1
ATOM 766 C CA . PRO A 1 102 ? 6.642 92.008 -9.481 1.00 34.97 102 PRO A CA 1
ATOM 767 C C . PRO A 1 102 ? 7.277 92.677 -10.695 1.00 34.90 102 PRO A C 1
ATOM 768 O O . PRO A 1 102 ? 8.502 92.670 -10.835 1.00 34.89 102 PRO A O 1
ATOM 772 N N . SER A 1 103 ? 6.438 93.249 -11.557 1.00 34.88 103 SER A N 1
ATOM 773 C CA . SER A 1 103 ? 6.897 94.056 -12.686 1.00 34.78 103 SER A CA 1
ATOM 774 C C . SER A 1 103 ? 7.285 95.443 -12.192 1.00 34.90 103 SER A C 1
ATOM 775 O O . SER A 1 103 ? 6.831 95.873 -11.131 1.00 35.17 103 SER A O 1
ATOM 778 N N . SER A 1 104 ? 8.112 96.140 -12.968 1.00 34.98 104 SER A N 1
ATOM 779 C CA . SER A 1 104 ? 8.603 97.476 -12.609 1.00 35.03 104 SER A CA 1
ATOM 780 C C . SER A 1 104 ? 7.511 98.460 -12.192 1.00 35.02 104 SER A C 1
ATOM 781 O O . SER A 1 104 ? 7.735 99.298 -11.314 1.00 35.13 104 SER A O 1
ATOM 784 N N . GLN A 1 105 ? 6.341 98.357 -12.823 1.00 34.98 105 GLN A N 1
ATOM 785 C CA . GLN A 1 105 ? 5.197 99.202 -12.481 1.00 35.06 105 GLN A CA 1
ATOM 786 C C . GLN A 1 105 ? 4.674 98.909 -11.071 1.00 35.16 105 GLN A C 1
ATOM 787 O O . GLN A 1 105 ? 4.352 99.834 -10.319 1.00 35.16 105 GLN A O 1
ATOM 793 N N . THR A 1 106 ? 4.603 97.625 -10.723 1.00 35.20 106 THR A N 1
ATOM 794 C CA . THR A 1 106 ? 4.162 97.192 -9.398 1.00 35.29 106 THR A CA 1
ATOM 795 C C . THR A 1 106 ? 5.102 97.695 -8.304 1.00 35.38 106 THR A C 1
ATOM 796 O O . THR A 1 106 ? 4.641 98.186 -7.269 1.00 35.44 106 THR A O 1
ATOM 800 N N . ILE A 1 107 ? 6.410 97.589 -8.541 1.00 35.46 107 ILE A N 1
ATOM 801 C CA . ILE A 1 107 ? 7.403 98.068 -7.573 1.00 35.45 107 ILE A CA 1
ATOM 802 C C . ILE A 1 107 ? 7.357 99.598 -7.480 1.00 35.49 107 ILE A C 1
ATOM 803 O O . ILE A 1 107 ? 7.609 100.166 -6.419 1.00 35.53 107 ILE A O 1
ATOM 808 N N . LYS A 1 108 ? 7.006 100.245 -8.591 1.00 35.61 108 LYS A N 1
ATOM 809 C CA . LYS A 1 108 ? 6.791 101.691 -8.629 1.00 35.74 108 LYS A CA 1
ATOM 810 C C . LYS A 1 108 ? 5.561 102.082 -7.807 1.00 35.77 108 LYS A C 1
ATOM 811 O O . LYS A 1 108 ? 5.594 103.060 -7.060 1.00 35.80 108 LYS A O 1
ATOM 817 N N . ASN A 1 109 ? 4.484 101.313 -7.953 1.00 35.86 109 ASN A N 1
ATOM 818 C CA . ASN A 1 109 ? 3.253 101.548 -7.199 1.00 35.97 109 ASN A CA 1
ATOM 819 C C . ASN A 1 109 ? 3.433 101.289 -5.700 1.00 36.09 109 ASN A C 1
ATOM 820 O O . ASN A 1 109 ? 2.834 101.973 -4.868 1.00 36.07 109 ASN A O 1
ATOM 825 N N . LEU A 1 110 ? 4.266 100.304 -5.365 1.00 36.14 110 LEU A N 1
ATOM 826 C CA . LEU A 1 110 ? 4.663 100.066 -3.978 1.00 36.23 110 LEU A CA 1
ATOM 827 C C . LEU A 1 110 ? 5.423 101.257 -3.409 1.00 36.31 110 LEU A C 1
ATOM 828 O O . LEU A 1 110 ? 5.220 101.632 -2.255 1.00 36.41 110 LEU A O 1
ATOM 833 N N . ARG A 1 111 ? 6.296 101.845 -4.222 1.00 36.41 111 ARG A N 1
ATOM 834 C CA . ARG A 1 111 ? 7.118 102.970 -3.782 1.00 36.69 111 ARG A CA 1
ATOM 835 C C . ARG A 1 111 ? 6.311 104.252 -3.583 1.00 36.41 111 ARG A C 1
ATOM 836 O O . ARG A 1 111 ? 6.492 104.947 -2.584 1.00 36.65 111 ARG A O 1
ATOM 844 N N . TRP A 1 112 ? 5.415 104.550 -4.519 1.00 36.08 112 TRP A N 1
ATOM 845 C CA . TRP A 1 112 ? 4.710 105.828 -4.508 1.00 35.86 112 TRP A CA 1
ATOM 846 C C . TRP A 1 112 ? 3.285 105.764 -3.966 1.00 35.97 112 TRP A C 1
ATOM 847 O O . TRP A 1 112 ? 2.897 106.608 -3.160 1.00 36.23 112 TRP A O 1
ATOM 858 N N . LYS A 1 113 ? 2.513 104.769 -4.390 1.00 36.03 113 LYS A N 1
ATOM 859 C CA . LYS A 1 113 ? 1.097 104.707 -4.015 1.00 36.06 113 LYS A CA 1
ATOM 860 C C . LYS A 1 113 ? 0.869 104.091 -2.632 1.00 35.95 113 LYS A C 1
ATOM 861 O O . LYS A 1 113 ? -0.051 104.497 -1.922 1.00 36.01 113 LYS A O 1
ATOM 867 N N . ALA A 1 114 ? 1.701 103.118 -2.259 1.00 35.80 114 ALA A N 1
ATOM 868 C CA . ALA A 1 114 ? 1.624 102.488 -0.935 1.00 35.66 114 ALA A CA 1
ATOM 869 C C . ALA A 1 114 ? 2.104 103.433 0.161 1.00 35.53 114 ALA A C 1
ATOM 870 O O . ALA A 1 114 ? 1.475 103.540 1.216 1.00 35.60 114 ALA A O 1
ATOM 872 N N . SER A 1 115 ? 3.222 104.110 -0.098 1.00 35.42 115 SER A N 1
ATOM 873 C CA . SER A 1 115 ? 3.765 105.108 0.817 1.00 35.36 115 SER A CA 1
ATOM 874 C C . SER A 1 115 ? 2.742 106.194 1.101 1.00 35.14 115 SER A C 1
ATOM 875 O O . SER A 1 115 ? 2.550 106.588 2.252 1.00 35.20 115 SER A O 1
ATOM 878 N N . ASP A 1 116 ? 2.086 106.664 0.043 1.00 34.85 116 ASP A N 1
ATOM 879 C CA . ASP A 1 116 ? 1.098 107.728 0.151 1.00 34.72 116 ASP A CA 1
ATOM 880 C C . ASP A 1 116 ? -0.146 107.266 0.897 1.00 34.32 116 ASP A C 1
ATOM 881 O O . ASP A 1 116 ? -0.691 108.006 1.721 1.00 34.41 116 ASP A O 1
ATOM 886 N N . PHE A 1 117 ? -0.577 106.040 0.612 1.00 33.73 117 PHE A N 1
ATOM 887 C CA . PHE A 1 117 ? -1.783 105.479 1.214 1.00 33.30 117 PHE A CA 1
ATOM 888 C C . PHE A 1 117 ? -1.671 105.331 2.733 1.00 33.18 117 PHE A C 1
ATOM 889 O O . PHE A 1 117 ? -2.583 105.730 3.461 1.00 33.19 117 PHE A O 1
ATOM 897 N N . ILE A 1 118 ? -0.560 104.776 3.210 1.00 33.00 118 ILE A N 1
ATOM 898 C CA . ILE A 1 118 ? -0.388 104.580 4.653 1.00 32.98 118 ILE A CA 1
ATOM 899 C C . ILE A 1 118 ? -0.136 105.893 5.390 1.00 32.93 118 ILE A C 1
ATOM 900 O O . ILE A 1 118 ? -0.493 106.026 6.562 1.00 32.89 118 ILE A O 1
ATOM 905 N N . SER A 1 119 ? 0.448 106.866 4.686 1.00 32.77 119 SER A N 1
ATOM 906 C CA . SER A 1 119 ? 0.565 108.237 5.185 1.00 32.65 119 SER A CA 1
ATOM 907 C C . SER A 1 119 ? -0.799 108.868 5.449 1.00 32.45 119 SER A C 1
ATOM 908 O O . SER A 1 119 ? -1.008 109.472 6.496 1.00 32.54 119 SER A O 1
ATOM 911 N N . SER A 1 120 ? -1.724 108.717 4.502 1.00 32.26 120 SER A N 1
ATOM 912 C CA . SER A 1 120 ? -3.068 109.282 4.633 1.00 32.13 120 SER A CA 1
ATOM 913 C C . SER A 1 120 ? -3.886 108.609 5.740 1.00 32.02 120 SER A C 1
ATOM 914 O O . SER A 1 120 ? -4.790 109.222 6.311 1.00 31.97 120 SER A O 1
ATOM 917 N N . ARG A 1 121 ? -3.564 107.352 6.038 1.00 31.84 121 ARG A N 1
ATOM 918 C CA . ARG A 1 121 ? -4.202 106.639 7.143 1.00 31.75 121 ARG A CA 1
ATOM 919 C C . ARG A 1 121 ? -3.531 106.915 8.491 1.00 31.38 121 ARG A C 1
ATOM 920 O O . ARG A 1 121 ? -4.117 106.646 9.539 1.00 31.37 121 ARG A O 1
ATOM 928 N N . THR A 1 122 ? -2.315 107.462 8.464 1.00 30.97 122 THR A N 1
ATOM 929 C CA . THR A 1 122 ? -1.546 107.704 9.692 1.00 30.52 122 THR A CA 1
ATOM 930 C C . THR A 1 122 ? -0.923 109.101 9.722 1.00 30.27 122 THR A C 1
ATOM 931 O O . THR A 1 122 ? -1.586 110.073 10.081 1.00 30.44 122 THR A O 1
ATOM 935 N N . HIS A 1 123 ? 0.348 109.191 9.342 1.00 29.97 123 HIS A N 1
ATOM 936 C CA . HIS A 1 123 ? 1.103 110.442 9.340 1.00 29.61 123 HIS A CA 1
ATOM 937 C C . HIS A 1 123 ? 2.145 110.361 8.217 1.00 29.68 123 HIS A C 1
ATOM 938 O O . HIS A 1 123 ? 2.627 109.271 7.913 1.00 29.64 123 HIS A O 1
ATOM 945 N N . PRO A 1 124 ? 2.477 111.502 7.576 1.00 29.84 124 PRO A N 1
ATOM 946 C CA . PRO A 1 124 ? 3.529 111.509 6.548 1.00 29.94 124 PRO A CA 1
ATOM 947 C C . PRO A 1 124 ? 4.836 110.791 6.927 1.00 30.07 124 PRO A C 1
ATOM 948 O O . PRO A 1 124 ? 5.459 110.174 6.060 1.00 30.10 124 PRO A O 1
ATOM 952 N N . TYR A 1 125 ? 5.238 110.862 8.196 1.00 30.21 125 TYR A N 1
ATOM 953 C CA . TYR A 1 125 ? 6.488 110.234 8.647 1.00 30.54 125 TYR A CA 1
ATOM 954 C C . TYR A 1 125 ? 6.524 108.711 8.475 1.00 30.71 125 TYR A C 1
ATOM 955 O O . TYR A 1 125 ? 7.593 108.145 8.250 1.00 30.74 125 TYR A O 1
ATOM 964 N N . VAL A 1 126 ? 5.376 108.047 8.599 1.00 30.99 126 VAL A N 1
ATOM 965 C CA . VAL A 1 126 ? 5.340 106.585 8.443 1.00 31.38 126 VAL A CA 1
ATOM 966 C C . VAL A 1 126 ? 5.429 106.138 6.983 1.00 31.67 126 VAL A C 1
ATOM 967 O O . VAL A 1 126 ? 6.070 105.124 6.680 1.00 31.70 126 VAL A O 1
ATOM 971 N N . GLY A 1 127 ? 4.810 106.905 6.088 1.00 32.01 127 GLY A N 1
ATOM 972 C CA . GLY A 1 127 ? 4.971 106.696 4.652 1.00 32.36 127 GLY A CA 1
ATOM 973 C C . GLY A 1 127 ? 6.410 106.911 4.218 1.00 32.73 127 GLY A C 1
ATOM 974 O O . GLY A 1 127 ? 6.934 106.158 3.394 1.00 32.62 127 GLY A O 1
ATOM 975 N N . MET A 1 128 ? 7.044 107.939 4.781 1.00 33.20 128 MET A N 1
ATOM 976 C CA . MET A 1 128 ? 8.449 108.245 4.509 1.00 34.05 128 MET A CA 1
ATOM 977 C C . MET A 1 128 ? 9.362 107.111 4.965 1.00 34.14 128 MET A C 1
ATOM 978 O O . MET A 1 128 ? 10.255 106.691 4.228 1.00 34.38 128 MET A O 1
ATOM 983 N N . TYR A 1 129 ? 9.125 106.621 6.179 1.00 34.44 129 TYR A N 1
ATOM 984 C CA . TYR A 1 129 ? 9.890 105.513 6.746 1.00 34.78 129 TYR A CA 1
ATOM 985 C C . TYR A 1 129 ? 9.786 104.260 5.870 1.00 34.58 129 TYR A C 1
ATOM 986 O O . TYR A 1 129 ? 10.785 103.577 5.636 1.00 34.41 129 TYR A O 1
ATOM 995 N N . PHE A 1 130 ? 8.577 103.977 5.388 1.00 34.44 130 PHE A N 1
ATOM 996 C CA . PHE A 1 130 ? 8.340 102.887 4.445 1.00 34.42 130 PHE A CA 1
ATOM 997 C C . PHE A 1 130 ? 9.149 103.094 3.170 1.00 34.47 130 PHE A C 1
ATOM 998 O O . PHE A 1 130 ? 9.857 102.192 2.721 1.00 34.34 130 PHE A O 1
ATOM 1006 N N . TRP A 1 131 ? 9.037 104.297 2.610 1.00 34.57 131 TRP A N 1
ATOM 1007 C CA . TRP A 1 131 ? 9.748 104.700 1.405 1.00 34.73 131 TRP A CA 1
ATOM 1008 C C . TRP A 1 131 ? 11.254 104.467 1.543 1.00 35.01 131 TRP A C 1
ATOM 1009 O O . TRP A 1 131 ? 11.899 103.977 0.612 1.00 35.03 131 TRP A O 1
ATOM 1020 N N . ASP A 1 132 ? 11.794 104.802 2.715 1.00 35.35 132 ASP A N 1
ATOM 1021 C CA . ASP A 1 132 ? 13.210 104.612 3.036 1.00 35.76 132 ASP A CA 1
ATOM 1022 C C . ASP A 1 132 ? 13.633 103.141 3.134 1.00 36.15 132 ASP A C 1
ATOM 1023 O O . ASP A 1 132 ? 14.817 102.830 3.002 1.00 36.24 132 ASP A O 1
ATOM 1028 N N . LEU A 1 133 ? 12.676 102.246 3.371 1.00 36.53 133 LEU A N 1
ATOM 1029 C CA . LEU A 1 133 ? 12.980 100.823 3.538 1.00 37.24 133 LEU A CA 1
ATOM 1030 C C . LEU A 1 133 ? 12.861 99.986 2.262 1.00 37.71 133 LEU A C 1
ATOM 1031 O O . LEU A 1 133 ? 13.420 98.886 2.186 1.00 37.68 133 LEU A O 1
ATOM 1036 N N . LEU A 1 134 ? 12.134 100.500 1.275 1.00 38.38 134 LEU A N 1
ATOM 1037 C CA . LEU A 1 134 ? 11.807 99.728 0.078 1.00 39.28 134 LEU A CA 1
ATOM 1038 C C . LEU A 1 134 ? 12.990 99.038 -0.614 1.00 39.70 134 LEU A C 1
ATOM 1039 O O . LEU A 1 134 ? 12.915 97.848 -0.921 1.00 39.80 134 LEU A O 1
ATOM 1044 N N . ASP A 1 135 ? 14.069 99.785 -0.843 1.00 40.17 135 ASP A N 1
ATOM 1045 C CA . ASP A 1 135 ? 15.265 99.251 -1.496 1.00 40.84 135 ASP A CA 1
ATOM 1046 C C . ASP A 1 135 ? 15.915 98.102 -0.723 1.00 41.35 135 ASP A C 1
ATOM 1047 O O . ASP A 1 135 ? 16.334 97.110 -1.325 1.00 41.53 135 ASP A O 1
ATOM 1052 N N . LYS A 1 136 ? 15.987 98.236 0.601 1.00 41.99 136 LYS A N 1
ATOM 1053 C CA . LYS A 1 136 ? 16.513 97.179 1.473 1.00 42.67 136 LYS A CA 1
ATOM 1054 C C . LYS A 1 136 ? 15.727 95.877 1.307 1.00 42.96 136 LYS A C 1
ATOM 1055 O O . LYS A 1 136 ? 16.311 94.792 1.260 1.00 42.91 136 LYS A O 1
ATOM 1061 N N . ILE A 1 137 ? 14.405 96.006 1.209 1.00 43.49 137 ILE A N 1
ATOM 1062 C CA . ILE A 1 137 ? 13.501 94.873 1.018 1.00 43.98 137 ILE A CA 1
ATOM 1063 C C . ILE A 1 137 ? 13.738 94.188 -0.333 1.00 44.64 137 ILE A C 1
ATOM 1064 O O . ILE A 1 137 ? 13.812 92.960 -0.406 1.00 44.74 137 ILE A O 1
ATOM 1069 N N . PHE A 1 138 ? 13.876 94.980 -1.392 1.00 45.42 138 PHE A N 1
ATOM 1070 C CA . PHE A 1 138 ? 14.096 94.431 -2.730 1.00 46.27 138 PHE A CA 1
ATOM 1071 C C . PHE A 1 138 ? 15.504 93.868 -2.949 1.00 46.75 138 PHE A C 1
ATOM 1072 O O . PHE A 1 138 ? 15.734 93.119 -3.896 1.00 46.72 138 PHE A O 1
ATOM 1080 N N . GLU A 1 139 ? 16.428 94.221 -2.059 1.00 47.58 139 GLU A N 1
ATOM 1081 C CA . GLU A 1 139 ? 17.805 93.736 -2.123 1.00 48.41 139 GLU A CA 1
ATOM 1082 C C . GLU A 1 139 ? 18.105 92.648 -1.088 1.00 49.01 139 GLU A C 1
ATOM 1083 O O . GLU A 1 139 ? 19.230 92.144 -1.027 1.00 49.10 139 GLU A O 1
ATOM 1089 N N . TYR A 1 140 ? 17.106 92.290 -0.283 1.00 49.74 140 TYR A N 1
ATOM 1090 C CA . TYR A 1 140 ? 17.290 91.317 0.794 1.00 50.50 140 TYR A CA 1
ATOM 1091 C C . TYR A 1 140 ? 17.594 89.913 0.275 1.00 51.29 140 TYR A C 1
ATOM 1092 O O . TYR A 1 140 ? 16.848 89.369 -0.543 1.00 51.29 140 TYR A O 1
ATOM 1101 N N . LYS A 1 141 ? 18.688 89.337 0.771 1.00 52.30 141 LYS A N 1
ATOM 1102 C CA . LYS A 1 141 ? 19.070 87.962 0.438 1.00 53.38 141 LYS A CA 1
ATOM 1103 C C . LYS A 1 141 ? 18.535 86.944 1.456 1.00 54.02 141 LYS A C 1
ATOM 1104 O O . LYS A 1 141 ? 18.980 86.921 2.607 1.00 54.08 141 LYS A O 1
ATOM 1110 N N . PRO A 1 142 ? 17.567 86.105 1.030 1.00 54.68 142 PRO A N 1
ATOM 1111 C CA . PRO A 1 142 ? 16.951 85.093 1.893 1.00 55.24 142 PRO A CA 1
ATOM 1112 C C . PRO A 1 142 ? 17.959 84.028 2.315 1.00 55.78 142 PRO A C 1
ATOM 1113 O O . PRO A 1 142 ? 18.496 83.306 1.469 1.00 55.85 142 PRO A O 1
ATOM 1117 N N . ASN A 1 143 ? 18.204 83.942 3.620 1.00 56.38 143 ASN A N 1
ATOM 1118 C CA . ASN A 1 143 ? 19.254 83.085 4.160 1.00 56.86 143 ASN A CA 1
ATOM 1119 C C . ASN A 1 143 ? 18.780 82.216 5.338 1.00 57.16 143 ASN A C 1
ATOM 1120 O O . ASN A 1 143 ? 18.888 82.628 6.498 1.00 57.36 143 ASN A O 1
ATOM 1125 N N . PRO A 1 144 ? 18.233 81.016 5.044 1.00 57.39 144 PRO A N 1
ATOM 1126 C CA . PRO A 1 144 ? 17.889 80.075 6.114 1.00 57.49 144 PRO A CA 1
ATOM 1127 C C . PRO A 1 144 ? 19.110 79.256 6.552 1.00 57.56 144 PRO A C 1
ATOM 1128 O O . PRO A 1 144 ? 19.573 78.375 5.818 1.00 57.58 144 PRO A O 1
ATOM 1132 N N . LYS A 1 145 ? 19.620 79.565 7.743 1.00 57.55 145 LYS A N 1
ATOM 1133 C CA . LYS A 1 145 ? 20.828 78.935 8.284 1.00 57.48 145 LYS A CA 1
ATOM 1134 C C . LYS A 1 145 ? 20.522 77.687 9.119 1.00 57.25 145 LYS A C 1
ATOM 1135 O O . LYS A 1 145 ? 21.012 76.597 8.815 1.00 57.26 145 LYS A O 1
ATOM 1141 N N . ASN A 1 146 ? 19.708 77.857 10.160 1.00 57.01 146 ASN A N 1
ATOM 1142 C CA . ASN A 1 146 ? 19.387 76.786 11.104 1.00 56.72 146 ASN A CA 1
ATOM 1143 C C . ASN A 1 146 ? 18.675 75.607 10.460 1.00 56.46 146 ASN A C 1
ATOM 1144 O O . ASN A 1 146 ? 18.003 75.755 9.437 1.00 56.48 146 ASN A O 1
ATOM 1149 N N . GLU A 1 147 ? 18.829 74.438 11.075 1.00 56.10 147 GLU A N 1
ATOM 1150 C CA . GLU A 1 147 ? 18.058 73.260 10.711 1.00 55.73 147 GLU A CA 1
ATOM 1151 C C . GLU A 1 147 ? 16.599 73.488 11.108 1.00 55.45 147 GLU A C 1
ATOM 1152 O O . GLU A 1 147 ? 15.683 72.948 10.485 1.00 55.43 147 GLU A O 1
ATOM 1158 N N . LEU A 1 148 ? 16.404 74.304 12.144 1.00 55.07 148 LEU A N 1
ATOM 1159 C CA . LEU A 1 148 ? 15.080 74.727 12.598 1.00 54.68 148 LEU A CA 1
ATOM 1160 C C . LEU A 1 148 ? 14.433 75.696 11.605 1.00 54.35 148 LEU A C 1
ATOM 1161 O O . LEU A 1 148 ? 13.251 75.559 11.284 1.00 54.29 148 LEU A O 1
ATOM 1166 N N . GLU A 1 149 ? 15.209 76.673 11.133 1.00 53.87 149 GLU A N 1
ATOM 1167 C CA . GLU A 1 149 ? 14.725 77.645 10.150 1.00 53.47 149 GLU A CA 1
ATOM 1168 C C . GLU A 1 149 ? 14.418 76.988 8.806 1.00 53.07 149 GLU A C 1
ATOM 1169 O O . GLU A 1 149 ? 13.463 77.369 8.129 1.00 53.05 149 GLU A O 1
ATOM 1175 N N . GLU A 1 150 ? 15.226 75.996 8.436 1.00 52.56 150 GLU A N 1
ATOM 1176 C CA . GLU A 1 150 ? 15.005 75.214 7.223 1.00 52.04 150 GLU A CA 1
ATOM 1177 C C . GLU A 1 150 ? 13.705 74.414 7.325 1.00 51.53 150 GLU A C 1
ATOM 1178 O O . GLU A 1 150 ? 12.945 74.322 6.358 1.00 51.43 150 GLU A O 1
ATOM 1184 N N . LEU A 1 151 ? 13.461 73.851 8.507 1.00 50.92 151 LEU A N 1
ATOM 1185 C CA . LEU A 1 151 ? 12.244 73.096 8.798 1.00 50.39 151 LEU A CA 1
ATOM 1186 C C . LEU A 1 151 ? 11.000 73.985 8.744 1.00 49.97 151 LEU A C 1
ATOM 1187 O O . LEU A 1 151 ? 9.990 73.609 8.148 1.00 49.96 151 LEU A O 1
ATOM 1192 N N . GLU A 1 152 ? 11.086 75.161 9.365 1.00 49.42 152 GLU A N 1
ATOM 1193 C CA . GLU A 1 152 ? 9.972 76.107 9.407 1.00 48.84 152 GLU A CA 1
ATOM 1194 C C . GLU A 1 152 ? 9.584 76.609 8.019 1.00 48.55 152 GLU A C 1
ATOM 1195 O O . GLU A 1 152 ? 8.413 76.880 7.765 1.00 48.46 152 GLU A O 1
ATOM 1201 N N . TRP A 1 153 ? 10.569 76.725 7.129 1.00 48.25 153 TRP A N 1
ATOM 1202 C CA . TRP A 1 153 ? 10.328 77.166 5.753 1.00 47.94 153 TRP A CA 1
ATOM 1203 C C . TRP A 1 153 ? 9.695 76.101 4.849 1.00 47.49 153 TRP A C 1
ATOM 1204 O O . TRP A 1 153 ? 9.017 76.440 3.880 1.00 47.53 153 TRP A O 1
ATOM 1215 N N . LYS A 1 154 ? 9.912 74.825 5.160 1.00 46.85 154 LYS A N 1
ATOM 1216 C CA . LYS A 1 154 ? 9.311 73.747 4.374 1.00 46.35 154 LYS A CA 1
ATOM 1217 C C . LYS A 1 154 ? 7.827 73.550 4.680 1.00 45.86 154 LYS A C 1
ATOM 1218 O O . LYS A 1 154 ? 7.028 73.329 3.768 1.00 45.92 154 LYS A O 1
ATOM 1224 N N . TYR A 1 155 ? 7.463 73.626 5.958 1.00 45.05 155 TYR A N 1
ATOM 1225 C CA . TYR A 1 155 ? 6.073 73.434 6.364 1.00 44.25 155 TYR A CA 1
ATOM 1226 C C . TYR A 1 155 ? 5.292 74.742 6.456 1.00 43.57 155 TYR A C 1
ATOM 1227 O O . TYR A 1 155 ? 4.065 74.723 6.565 1.00 43.47 155 TYR A O 1
ATOM 1236 N N . LEU A 1 156 ? 6.007 75.866 6.403 1.00 42.73 156 LEU A N 1
ATOM 1237 C CA . LEU A 1 156 ? 5.427 77.200 6.608 1.00 41.93 156 LEU A CA 1
ATOM 1238 C C . LEU A 1 156 ? 4.681 77.262 7.945 1.00 41.46 156 LEU A C 1
ATOM 1239 O O . LEU A 1 156 ? 3.514 77.649 8.006 1.00 41.41 156 LEU A O 1
ATOM 1244 N N . ALA A 1 157 ? 5.373 76.866 9.010 1.00 40.90 157 ALA A N 1
ATOM 1245 C CA . ALA A 1 157 ? 4.775 76.742 10.340 1.00 40.46 157 ALA A CA 1
ATOM 1246 C C . ALA A 1 157 ? 5.827 76.921 11.437 1.00 40.09 157 ALA A C 1
ATOM 1247 O O . ALA A 1 157 ? 7.002 76.623 11.213 1.00 39.99 157 ALA A O 1
ATOM 1249 N N . PRO A 1 158 ? 5.411 77.404 12.628 1.00 39.80 158 PRO A N 1
ATOM 1250 C CA . PRO A 1 158 ? 6.378 77.541 13.721 1.00 39.50 158 PRO A CA 1
ATOM 1251 C C . PRO A 1 158 ? 6.818 76.180 14.251 1.00 39.24 158 PRO A C 1
ATOM 1252 O O . PRO A 1 158 ? 6.046 75.219 14.211 1.00 39.31 158 PRO A O 1
ATOM 1256 N N . SER A 1 159 ? 8.053 76.117 14.739 1.00 38.97 159 SER A N 1
ATOM 1257 C CA . SER A 1 159 ? 8.679 74.869 15.181 1.00 38.64 159 SER A CA 1
ATOM 1258 C C . SER A 1 159 ? 7.883 74.109 16.246 1.00 38.28 159 SER A C 1
ATOM 1259 O O . SER A 1 159 ? 7.823 72.878 16.213 1.00 38.22 159 SER A O 1
ATOM 1262 N N . TRP A 1 160 ? 7.275 74.843 17.179 1.00 37.93 160 TRP A N 1
ATOM 1263 C CA . TRP A 1 160 ? 6.478 74.234 18.249 1.00 37.55 160 TRP A CA 1
ATOM 1264 C C . TRP A 1 160 ? 5.251 73.506 17.702 1.00 37.49 160 TRP A C 1
ATOM 1265 O O . TRP A 1 160 ? 4.876 72.452 18.220 1.00 37.52 160 TRP A O 1
ATOM 1276 N N . LEU A 1 161 ? 4.634 74.075 16.664 1.00 37.33 161 LEU A N 1
ATOM 1277 C CA . LEU A 1 161 ? 3.460 73.481 16.034 1.00 37.27 161 LEU A CA 1
ATOM 1278 C C . LEU A 1 161 ? 3.858 72.230 15.262 1.00 37.35 161 LEU A C 1
ATOM 1279 O O . LEU A 1 161 ? 3.215 71.188 15.394 1.00 37.40 161 LEU A O 1
ATOM 1284 N N . ILE A 1 162 ? 4.922 72.343 14.467 1.00 37.46 162 ILE A N 1
ATOM 1285 C CA . ILE A 1 162 ? 5.471 71.213 13.713 1.00 37.58 162 ILE A CA 1
ATOM 1286 C C . ILE A 1 162 ? 5.751 70.032 14.639 1.00 37.81 162 ILE A C 1
ATOM 1287 O O . ILE A 1 162 ? 5.401 68.891 14.328 1.00 37.91 162 ILE A O 1
ATOM 1292 N N . GLU A 1 163 ? 6.371 70.325 15.781 1.00 38.09 163 GLU A N 1
ATOM 1293 C CA . GLU A 1 163 ? 6.675 69.319 16.790 1.00 38.42 163 GLU A CA 1
ATOM 1294 C C . GLU A 1 163 ? 5.393 68.703 17.353 1.00 38.31 163 GLU A C 1
ATOM 1295 O O . GLU A 1 163 ? 5.272 67.480 17.449 1.00 38.36 163 GLU A O 1
ATOM 1301 N N . ARG A 1 164 ? 4.436 69.562 17.700 1.00 38.27 164 ARG A N 1
ATOM 1302 C CA . ARG A 1 164 ? 3.160 69.137 18.276 1.00 38.28 164 ARG A CA 1
ATOM 1303 C C . ARG A 1 164 ? 2.328 68.290 17.306 1.00 38.12 164 ARG A C 1
ATOM 1304 O O . ARG A 1 164 ? 1.673 67.337 17.726 1.00 38.14 164 ARG A O 1
ATOM 1312 N N . VAL A 1 165 ? 2.360 68.635 16.018 1.00 37.95 165 VAL A N 1
ATOM 1313 C CA . VAL A 1 165 ? 1.687 67.844 14.981 1.00 37.77 165 VAL A CA 1
ATOM 1314 C C . VAL A 1 165 ? 2.367 66.478 14.810 1.00 37.81 165 VAL A C 1
ATOM 1315 O O . VAL A 1 165 ? 1.686 65.454 14.694 1.00 37.79 165 VAL A O 1
ATOM 1319 N N . LYS A 1 166 ? 3.702 66.465 14.819 1.00 37.78 166 LYS A N 1
ATOM 1320 C CA . LYS A 1 166 ? 4.473 65.213 14.747 1.00 37.84 166 LYS A CA 1
ATOM 1321 C C . LYS A 1 166 ? 4.108 64.220 15.850 1.00 37.57 166 LYS A C 1
ATOM 1322 O O . LYS A 1 166 ? 4.067 63.014 15.610 1.00 37.60 166 LYS A O 1
ATOM 1328 N N . GLY A 1 167 ? 3.837 64.735 17.048 1.00 37.38 167 GLY A N 1
ATOM 1329 C CA . GLY A 1 167 ? 3.403 63.907 18.176 1.00 37.04 167 GLY A CA 1
ATOM 1330 C C . GLY A 1 167 ? 2.012 63.316 18.005 1.00 36.84 167 GLY A C 1
ATOM 1331 O O . GLY A 1 167 ? 1.629 62.396 18.731 1.00 36.86 167 GLY A O 1
ATOM 1332 N N . ILE A 1 168 ? 1.258 63.846 17.042 1.00 36.63 168 ILE A N 1
ATOM 1333 C CA . ILE A 1 168 ? -0.111 63.403 16.779 1.00 36.26 168 ILE A CA 1
ATOM 1334 C C . ILE A 1 168 ? -0.206 62.549 15.509 1.00 36.09 168 ILE A C 1
ATOM 1335 O O . ILE A 1 168 ? -0.890 61.527 15.500 1.00 35.98 168 ILE A O 1
ATOM 1340 N N . LEU A 1 169 ? 0.492 62.961 14.452 1.00 35.99 169 LEU A N 1
ATOM 1341 C CA . LEU A 1 169 ? 0.344 62.326 13.138 1.00 35.93 169 LEU A CA 1
ATOM 1342 C C . LEU A 1 169 ? 1.539 61.491 12.672 1.00 35.91 169 LEU A C 1
ATOM 1343 O O . LEU A 1 169 ? 1.378 60.585 11.851 1.00 35.84 169 LEU A O 1
ATOM 1348 N N . GLY A 1 170 ? 2.726 61.808 13.186 1.00 35.97 170 GLY A N 1
ATOM 1349 C CA . GLY A 1 170 ? 3.951 61.085 12.838 1.00 35.99 170 GLY A CA 1
ATOM 1350 C C . GLY A 1 170 ? 4.306 61.167 11.364 1.00 36.01 170 GLY A C 1
ATOM 1351 O O . GLY A 1 170 ? 4.662 62.235 10.863 1.00 35.93 170 GLY A O 1
ATOM 1352 N N . ASP A 1 171 ? 4.193 60.032 10.676 1.00 36.09 171 ASP A N 1
ATOM 1353 C CA . ASP A 1 171 ? 4.492 59.924 9.244 1.00 36.23 171 ASP A CA 1
ATOM 1354 C C . ASP A 1 171 ? 3.632 60.843 8.378 1.00 36.21 171 ASP A C 1
ATOM 1355 O O . ASP A 1 171 ? 4.056 61.265 7.301 1.00 36.28 171 ASP A O 1
ATOM 1360 N N . GLU A 1 172 ? 2.430 61.148 8.860 1.00 36.19 172 GLU A N 1
ATOM 1361 C CA . GLU A 1 172 ? 1.459 61.944 8.106 1.00 36.03 172 GLU A CA 1
ATOM 1362 C C . GLU A 1 172 ? 1.638 63.457 8.256 1.00 35.90 172 GLU A C 1
ATOM 1363 O O . GLU A 1 172 ? 0.901 64.231 7.642 1.00 35.97 172 GLU A O 1
ATOM 1369 N N . THR A 1 173 ? 2.621 63.872 9.057 1.00 35.74 173 THR A N 1
ATOM 1370 C CA . THR A 1 173 ? 2.867 65.293 9.340 1.00 35.56 173 THR A CA 1
ATOM 1371 C C . THR A 1 173 ? 3.105 66.123 8.075 1.00 35.46 173 THR A C 1
ATOM 1372 O O . THR A 1 173 ? 2.540 67.209 7.929 1.00 35.48 173 THR A O 1
ATOM 1376 N N . GLU A 1 174 ? 3.934 65.608 7.168 1.00 35.39 174 GLU A N 1
ATOM 1377 C CA . GLU A 1 174 ? 4.237 66.296 5.912 1.00 35.37 174 GLU A CA 1
ATOM 1378 C C . GLU A 1 174 ? 2.985 66.486 5.049 1.00 35.16 174 GLU A C 1
ATOM 1379 O O . GLU A 1 174 ? 2.755 67.571 4.516 1.00 35.12 174 GLU A O 1
ATOM 1385 N N . ASP A 1 175 ? 2.179 65.432 4.931 1.00 35.08 175 ASP A N 1
ATOM 1386 C CA . ASP A 1 175 ? 0.935 65.479 4.160 1.00 35.07 175 ASP A CA 1
ATOM 1387 C C . ASP A 1 175 ? -0.079 66.463 4.745 1.00 34.99 175 ASP A C 1
ATOM 1388 O O . ASP A 1 175 ? -0.773 67.163 3.996 1.00 34.98 175 ASP A O 1
ATOM 1393 N N . PHE A 1 176 ? -0.151 66.513 6.076 1.00 34.81 176 PHE A N 1
ATOM 1394 C CA . PHE A 1 176 ? -1.018 67.458 6.779 1.00 34.58 176 PHE A CA 1
ATOM 1395 C C . PHE A 1 176 ? -0.687 68.894 6.399 1.00 34.56 176 PHE A C 1
ATOM 1396 O O . PHE A 1 176 ? -1.576 69.666 6.031 1.00 34.51 176 PHE A O 1
ATOM 1404 N N . PHE A 1 177 ? 0.593 69.247 6.492 1.00 34.61 177 PHE A N 1
ATOM 1405 C CA . PHE A 1 177 ? 1.023 70.600 6.159 1.00 34.72 177 PHE A CA 1
ATOM 1406 C C . PHE A 1 177 ? 0.890 70.903 4.671 1.00 34.84 177 PHE A C 1
ATOM 1407 O O . PHE A 1 177 ? 0.582 72.029 4.302 1.00 34.94 177 PHE A O 1
ATOM 1415 N N . ARG A 1 178 ? 1.089 69.894 3.827 1.00 35.09 178 ARG A N 1
ATOM 1416 C CA . ARG A 1 178 ? 0.800 70.030 2.400 1.00 35.38 178 ARG A CA 1
ATOM 1417 C C . ARG A 1 178 ? -0.662 70.407 2.149 1.00 35.30 178 ARG A C 1
ATOM 1418 O O . ARG A 1 178 ? -0.937 71.359 1.419 1.00 35.18 178 ARG A O 1
ATOM 1426 N N . SER A 1 179 ? -1.586 69.681 2.778 1.00 35.38 179 SER A N 1
ATOM 1427 C CA . SER A 1 179 ? -3.018 69.954 2.625 1.00 35.69 179 SER A CA 1
ATOM 1428 C C . SER A 1 179 ? -3.474 71.317 3.164 1.00 35.94 179 SER A C 1
ATOM 1429 O O . SER A 1 179 ? -4.412 71.903 2.627 1.00 35.92 179 SER A O 1
ATOM 1432 N N . VAL A 1 180 ? -2.825 71.817 4.216 1.00 36.30 180 VAL A N 1
ATOM 1433 C CA . VAL A 1 180 ? -3.149 73.155 4.737 1.00 36.73 180 VAL A CA 1
ATOM 1434 C C . VAL A 1 180 ? -2.342 74.267 4.052 1.00 37.19 180 VAL A C 1
ATOM 1435 O O . VAL A 1 180 ? -2.547 75.451 4.326 1.00 36.99 180 VAL A O 1
ATOM 1439 N N . ASN A 1 181 ? -1.444 73.875 3.148 1.00 38.01 181 ASN A N 1
ATOM 1440 C CA . ASN A 1 181 ? -0.652 74.831 2.369 1.00 38.77 181 ASN A CA 1
ATOM 1441 C C . ASN A 1 181 ? -1.104 75.028 0.922 1.00 39.33 181 ASN A C 1
ATOM 1442 O O . ASN A 1 181 ? -0.642 75.957 0.260 1.00 39.47 181 ASN A O 1
ATOM 1447 N N . LYS A 1 182 ? -2.002 74.169 0.439 1.00 40.20 182 LYS A N 1
ATOM 1448 C CA . LYS A 1 182 ? -2.417 74.200 -0.971 1.00 41.16 182 LYS A CA 1
ATOM 1449 C C . LYS A 1 182 ? -3.383 75.339 -1.317 1.00 41.68 182 LYS A C 1
ATOM 1450 O O . LYS A 1 182 ? -4.244 75.713 -0.517 1.00 41.64 182 LYS A O 1
ATOM 1456 N N . ARG A 1 183 ? -3.215 75.865 -2.531 1.00 42.51 183 ARG A N 1
ATOM 1457 C CA . ARG A 1 183 ? -4.010 76.970 -3.075 1.00 43.21 183 ARG A CA 1
ATOM 1458 C C . ARG A 1 183 ? -4.321 76.706 -4.564 1.00 43.61 183 ARG A C 1
ATOM 1459 O O . ARG A 1 183 ? -3.396 76.736 -5.382 1.00 43.83 183 ARG A O 1
ATOM 1467 N N . HIS A 1 184 ? -5.573 76.437 -4.964 1.00 44.05 184 HIS A N 1
ATOM 1468 C CA . HIS A 1 184 ? -6.792 76.272 -4.139 1.00 44.35 184 HIS A CA 1
ATOM 1469 C C . HIS A 1 184 ? -7.593 77.555 -3.855 1.00 44.52 184 HIS A C 1
ATOM 1470 O O . HIS A 1 184 ? -7.099 78.483 -3.212 1.00 44.61 184 HIS A O 1
ATOM 1477 N N . GLU A 1 185 ? -8.835 77.577 -4.350 1.00 44.60 185 GLU A N 1
ATOM 1478 C CA . GLU A 1 185 ? -9.743 78.727 -4.227 1.00 44.62 185 GLU A CA 1
ATOM 1479 C C . GLU A 1 185 ? -11.189 78.294 -3.906 1.00 44.52 185 GLU A C 1
ATOM 1480 O O . GLU A 1 185 ? -12.143 78.906 -4.398 1.00 44.67 185 GLU A O 1
ATOM 1486 N N . TRP A 1 186 ? -11.355 77.260 -3.080 1.00 44.15 186 TRP A N 1
ATOM 1487 C CA . TRP A 1 186 ? -12.681 76.666 -2.846 1.00 43.79 186 TRP A CA 1
ATOM 1488 C C . TRP A 1 186 ? -13.369 77.118 -1.554 1.00 43.48 186 TRP A C 1
ATOM 1489 O O . TRP A 1 186 ? -12.733 77.260 -0.508 1.00 43.49 186 TRP A O 1
ATOM 1500 N N . ILE A 1 187 ? -14.678 77.339 -1.650 1.00 42.90 187 ILE A N 1
ATOM 1501 C CA . ILE A 1 187 ? -15.497 77.776 -0.525 1.00 42.22 187 ILE A CA 1
ATOM 1502 C C . ILE A 1 187 ? -16.594 76.742 -0.298 1.00 41.92 187 ILE A C 1
ATOM 1503 O O . ILE A 1 187 ? -17.254 76.305 -1.245 1.00 41.89 187 ILE A O 1
ATOM 1508 N N . SER A 1 188 ? -16.780 76.359 0.962 1.00 41.36 188 SER A N 1
ATOM 1509 C CA . SER A 1 188 ? -17.770 75.365 1.334 1.00 40.93 188 SER A CA 1
ATOM 1510 C C . SER A 1 188 ? -19.039 76.029 1.867 1.00 40.71 188 SER A C 1
ATOM 1511 O O . SER A 1 188 ? -18.976 76.882 2.753 1.00 40.74 188 SER A O 1
ATOM 1514 N N . ILE A 1 189 ? -20.187 75.640 1.314 1.00 40.55 189 ILE A N 1
ATOM 1515 C CA . ILE A 1 189 ? -21.488 76.191 1.717 1.00 40.48 189 ILE A CA 1
ATOM 1516 C C . ILE A 1 189 ? -22.517 75.090 1.976 1.00 40.58 189 ILE A C 1
ATOM 1517 O O . ILE A 1 189 ? -22.421 73.997 1.416 1.00 40.57 189 ILE A O 1
ATOM 1522 N N . ARG A 1 190 ? -23.494 75.381 2.834 1.00 40.64 190 ARG A N 1
ATOM 1523 C CA . ARG A 1 190 ? -24.607 74.465 3.071 1.00 40.59 190 ARG A CA 1
ATOM 1524 C C . ARG A 1 190 ? -25.892 75.040 2.489 1.00 40.85 190 ARG A C 1
ATOM 1525 O O . ARG A 1 190 ? -26.150 76.241 2.601 1.00 40.87 190 ARG A O 1
ATOM 1533 N N . VAL A 1 191 ? -26.685 74.174 1.863 1.00 41.05 191 VAL A N 1
ATOM 1534 C CA . VAL A 1 191 ? -27.979 74.555 1.308 1.00 41.27 191 VAL A CA 1
ATOM 1535 C C . VAL A 1 191 ? -29.063 74.415 2.378 1.00 41.57 191 VAL A C 1
ATOM 1536 O O . VAL A 1 191 ? -29.211 73.356 2.994 1.00 41.59 191 VAL A O 1
ATOM 1540 N N . ASN A 1 192 ? -29.804 75.499 2.597 1.00 41.92 192 ASN A N 1
ATOM 1541 C CA . ASN A 1 192 ? -30.903 75.527 3.557 1.00 42.25 192 ASN A CA 1
ATOM 1542 C C . ASN A 1 192 ? -32.129 74.799 3.006 1.00 42.49 192 ASN A C 1
ATOM 1543 O O . ASN A 1 192 ? -32.915 75.373 2.245 1.00 42.52 192 ASN A O 1
ATOM 1548 N N . THR A 1 193 ? -32.281 73.535 3.403 1.00 42.83 193 THR A N 1
ATOM 1549 C CA . THR A 1 193 ? -33.374 72.675 2.930 1.00 43.22 193 THR A CA 1
ATOM 1550 C C . THR A 1 193 ? -34.751 73.209 3.315 1.00 43.46 193 THR A C 1
ATOM 1551 O O . THR A 1 193 ? -35.756 72.876 2.689 1.00 43.54 193 THR A O 1
ATOM 1555 N N . LEU A 1 194 ? -34.775 74.046 4.346 1.00 43.80 194 LEU A N 1
ATOM 1556 C CA . LEU A 1 194 ? -35.996 74.658 4.845 1.00 44.14 194 LEU A CA 1
ATOM 1557 C C . LEU A 1 194 ? -36.544 75.711 3.876 1.00 44.30 194 LEU A C 1
ATOM 1558 O O . LEU A 1 194 ? -37.714 76.090 3.961 1.00 44.35 194 LEU A O 1
ATOM 1563 N N . LYS A 1 195 ? -35.701 76.167 2.950 1.00 44.55 195 LYS A N 1
ATOM 1564 C CA . LYS A 1 195 ? -36.055 77.271 2.056 1.00 44.74 195 LYS A CA 1
ATOM 1565 C C . LYS A 1 195 ? -35.696 77.018 0.582 1.00 44.88 195 LYS A C 1
ATOM 1566 O O . LYS A 1 195 ? -36.166 77.734 -0.304 1.00 44.95 195 LYS A O 1
ATOM 1572 N N . ALA A 1 196 ? -34.873 76.002 0.327 1.00 45.11 196 ALA A N 1
ATOM 1573 C CA . ALA A 1 196 ? -34.433 75.662 -1.032 1.00 45.32 196 ALA A CA 1
ATOM 1574 C C . ALA A 1 196 ? -33.997 74.200 -1.128 1.00 45.50 196 ALA A C 1
ATOM 1575 O O . ALA A 1 196 ? -33.755 73.556 -0.106 1.00 45.59 196 ALA A O 1
ATOM 1577 N N . ASN A 1 197 ? -33.900 73.679 -2.350 1.00 45.65 197 ASN A N 1
ATOM 1578 C CA . ASN A 1 197 ? -33.299 72.361 -2.566 1.00 45.86 197 ASN A CA 1
ATOM 1579 C C . ASN A 1 197 ? -31.979 72.451 -3.336 1.00 45.89 197 ASN A C 1
ATOM 1580 O O . ASN A 1 197 ? -31.716 73.447 -4.015 1.00 45.92 197 ASN A O 1
ATOM 1585 N N . VAL A 1 198 ? -31.168 71.400 -3.229 1.00 45.92 198 VAL A N 1
ATOM 1586 C CA . VAL A 1 198 ? -29.782 71.401 -3.713 1.00 46.00 198 VAL A CA 1
ATOM 1587 C C . VAL A 1 198 ? -29.628 71.720 -5.207 1.00 46.19 198 VAL A C 1
ATOM 1588 O O . VAL A 1 198 ? -28.898 72.649 -5.572 1.00 46.14 198 VAL A O 1
ATOM 1592 N N . GLU A 1 199 ? -30.314 70.958 -6.059 1.00 46.38 199 GLU A N 1
ATOM 1593 C CA . GLU A 1 199 ? -30.190 71.110 -7.513 1.00 46.59 199 GLU A CA 1
ATOM 1594 C C . GLU A 1 199 ? -30.573 72.511 -7.992 1.00 46.60 199 GLU A C 1
ATOM 1595 O O . GLU A 1 199 ? -29.920 73.072 -8.876 1.00 46.59 199 GLU A O 1
ATOM 1601 N N . GLU A 1 200 ? -31.630 73.062 -7.400 1.00 46.63 200 GLU A N 1
ATOM 1602 C CA . GLU A 1 200 ? -32.081 74.424 -7.678 1.00 46.68 200 GLU A CA 1
ATOM 1603 C C . GLU A 1 200 ? -30.969 75.436 -7.388 1.00 46.54 200 GLU A C 1
ATOM 1604 O O . GLU A 1 200 ? -30.736 76.354 -8.180 1.00 46.55 200 GLU A O 1
ATOM 1610 N N . VAL A 1 201 ? -30.285 75.252 -6.258 1.00 46.32 201 VAL A N 1
ATOM 1611 C CA . VAL A 1 201 ? -29.152 76.096 -5.872 1.00 46.09 201 VAL A CA 1
ATOM 1612 C C . VAL A 1 201 ? -27.969 75.907 -6.827 1.00 46.03 201 VAL A C 1
ATOM 1613 O O . VAL A 1 201 ? -27.393 76.888 -7.303 1.00 46.06 201 VAL A O 1
ATOM 1617 N N . ILE A 1 202 ? -27.621 74.650 -7.107 1.00 45.95 202 ILE A N 1
ATOM 1618 C CA . ILE A 1 202 ? -26.554 74.322 -8.060 1.00 45.93 202 ILE A CA 1
ATOM 1619 C C . ILE A 1 202 ? -26.782 75.010 -9.412 1.00 46.09 202 ILE A C 1
ATOM 1620 O O . ILE A 1 202 ? -25.867 75.630 -9.960 1.00 46.20 202 ILE A O 1
ATOM 1625 N N . GLY A 1 203 ? -28.007 74.908 -9.929 1.00 46.12 203 GLY A N 1
ATOM 1626 C CA . GLY A 1 203 ? -28.389 75.557 -11.185 1.00 46.11 203 GLY A CA 1
ATOM 1627 C C . GLY A 1 203 ? -28.233 77.069 -11.171 1.00 46.16 203 GLY A C 1
ATOM 1628 O O . GLY A 1 203 ? -27.738 77.654 -12.136 1.00 46.14 203 GLY A O 1
ATOM 1629 N N . GLU A 1 204 ? -28.654 77.696 -10.072 1.00 46.22 204 GLU A N 1
ATOM 1630 C CA . GLU A 1 204 ? -28.543 79.146 -9.899 1.00 46.36 204 GLU A CA 1
ATOM 1631 C C . GLU A 1 204 ? -27.081 79.595 -9.817 1.00 46.30 204 GLU A C 1
ATOM 1632 O O . GLU A 1 204 ? -26.731 80.674 -10.303 1.00 46.34 204 GLU A O 1
ATOM 1638 N N . LEU A 1 205 ? -26.238 78.763 -9.205 1.00 46.22 205 LEU A N 1
ATOM 1639 C CA . LEU A 1 205 ? -24.799 79.022 -9.132 1.00 46.15 205 LEU A CA 1
ATOM 1640 C C . LEU A 1 205 ? -24.120 78.823 -10.486 1.00 46.21 205 LEU A C 1
ATOM 1641 O O . LEU A 1 205 ? -23.274 79.626 -10.887 1.00 46.24 205 LEU A O 1
ATOM 1646 N N . GLU A 1 206 ? -24.500 77.755 -11.186 1.00 46.18 206 GLU A N 1
ATOM 1647 C CA . GLU A 1 206 ? -23.975 77.475 -12.523 1.00 46.21 206 GLU A CA 1
ATOM 1648 C C . GLU A 1 206 ? -24.560 78.418 -13.579 1.00 46.09 206 GLU A C 1
ATOM 1649 O O . GLU A 1 206 ? -24.081 78.456 -14.715 1.00 46.08 206 GLU A O 1
ATOM 1655 N N . GLU A 1 207 ? -25.588 79.176 -13.195 1.00 45.98 207 GLU A N 1
ATOM 1656 C CA . GLU A 1 207 ? -26.136 80.240 -14.038 1.00 45.87 207 GLU A CA 1
ATOM 1657 C C . GLU A 1 207 ? -25.137 81.396 -14.103 1.00 45.71 207 GLU A C 1
ATOM 1658 O O . GLU A 1 207 ? -25.019 82.070 -15.128 1.00 45.71 207 GLU A O 1
ATOM 1664 N N . ASP A 1 208 ? -24.430 81.617 -12.993 1.00 45.51 208 ASP A N 1
ATOM 1665 C CA . ASP A 1 208 ? -23.236 82.457 -12.965 1.00 45.28 208 ASP A CA 1
ATOM 1666 C C . ASP A 1 208 ? -22.049 81.648 -13.488 1.00 45.07 208 ASP A C 1
ATOM 1667 O O . ASP A 1 208 ? -22.215 80.521 -13.958 1.00 45.07 208 ASP A O 1
ATOM 1672 N N . GLY A 1 209 ? -20.851 82.217 -13.399 1.00 44.84 209 GLY A N 1
ATOM 1673 C CA . GLY A 1 209 ? -19.636 81.494 -13.763 1.00 44.56 209 GLY A CA 1
ATOM 1674 C C . GLY A 1 209 ? -19.030 80.781 -12.569 1.00 44.32 209 GLY A C 1
ATOM 1675 O O . GLY A 1 209 ? -17.823 80.869 -12.336 1.00 44.44 209 GLY A O 1
ATOM 1676 N N . VAL A 1 210 ? -19.866 80.071 -11.813 1.00 43.97 210 VAL A N 1
ATOM 1677 C CA . VAL A 1 210 ? -19.427 79.417 -10.582 1.00 43.65 210 VAL A CA 1
ATOM 1678 C C . VAL A 1 210 ? -19.318 77.906 -10.758 1.00 43.40 210 VAL A C 1
ATOM 1679 O O . VAL A 1 210 ? -20.299 77.230 -11.071 1.00 43.39 210 VAL A O 1
ATOM 1683 N N . GLU A 1 211 ? -18.107 77.396 -10.558 1.00 43.10 211 GLU A N 1
ATOM 1684 C CA . GLU A 1 211 ? -17.824 75.969 -10.598 1.00 42.93 211 GLU A CA 1
ATOM 1685 C C . GLU A 1 211 ? -18.247 75.340 -9.267 1.00 42.76 211 GLU A C 1
ATOM 1686 O O . GLU A 1 211 ? -17.815 75.782 -8.196 1.00 42.63 211 GLU A O 1
ATOM 1692 N N . VAL A 1 212 ? -19.098 74.316 -9.345 1.00 42.40 212 VAL A N 1
ATOM 1693 C CA . VAL A 1 212 ? -19.706 73.701 -8.163 1.00 42.13 212 VAL A CA 1
ATOM 1694 C C . VAL A 1 212 ? -19.428 72.196 -8.093 1.00 42.00 212 VAL A C 1
ATOM 1695 O O . VAL A 1 212 ? -19.585 71.480 -9.085 1.00 42.05 212 VAL A O 1
ATOM 1699 N N . VAL A 1 213 ? -19.009 71.730 -6.918 1.00 41.71 213 VAL A N 1
ATOM 1700 C CA . VAL A 1 213 ? -18.851 70.296 -6.661 1.00 41.52 213 VAL A CA 1
ATOM 1701 C C . VAL A 1 213 ? -19.592 69.885 -5.384 1.00 41.21 213 VAL A C 1
ATOM 1702 O O . VAL A 1 213 ? -19.344 70.413 -4.300 1.00 41.09 213 VAL A O 1
ATOM 1706 N N . ARG A 1 214 ? -20.515 68.946 -5.548 1.00 40.83 214 ARG A N 1
ATOM 1707 C CA . ARG A 1 214 ? -21.366 68.470 -4.475 1.00 40.38 214 ARG A CA 1
ATOM 1708 C C . ARG A 1 214 ? -20.608 67.482 -3.588 1.00 40.19 214 ARG A C 1
ATOM 1709 O O . ARG A 1 214 ? -19.890 66.615 -4.089 1.00 39.93 214 ARG A O 1
ATOM 1717 N N . SER A 1 215 ? -20.765 67.629 -2.272 1.00 40.09 215 SER A N 1
ATOM 1718 C CA . SER A 1 215 ? -20.139 66.728 -1.301 1.00 39.98 215 SER A CA 1
ATOM 1719 C C . SER A 1 215 ? -20.755 65.336 -1.347 1.00 40.03 215 SER A C 1
ATOM 1720 O O . SER A 1 215 ? -21.974 65.190 -1.422 1.00 40.01 215 SER A O 1
ATOM 1723 N N . GLU A 1 216 ? -19.897 64.322 -1.293 1.00 40.05 216 GLU A N 1
ATOM 1724 C CA . GLU A 1 216 ? -20.331 62.931 -1.303 1.00 40.02 216 GLU A CA 1
ATOM 1725 C C . GLU A 1 216 ? -20.727 62.444 0.084 1.00 40.01 216 GLU A C 1
ATOM 1726 O O . GLU A 1 216 ? -21.426 61.436 0.213 1.00 40.12 216 GLU A O 1
ATOM 1732 N N . ARG A 1 217 ? -20.281 63.162 1.113 1.00 39.91 217 ARG A N 1
ATOM 1733 C CA . ARG A 1 217 ? -20.521 62.766 2.498 1.00 39.88 217 ARG A CA 1
ATOM 1734 C C . ARG A 1 217 ? -21.789 63.401 3.057 1.00 40.04 217 ARG A C 1
ATOM 1735 O O . ARG A 1 217 ? -22.536 62.759 3.794 1.00 40.02 217 ARG A O 1
ATOM 1743 N N . VAL A 1 218 ? -22.014 64.667 2.718 1.00 40.16 218 VAL A N 1
ATOM 1744 C CA . VAL A 1 218 ? -23.275 65.339 3.029 1.00 40.34 218 VAL A CA 1
ATOM 1745 C C . VAL A 1 218 ? -23.749 66.157 1.814 1.00 40.46 218 VAL A C 1
ATOM 1746 O O . VAL A 1 218 ? -23.234 67.242 1.535 1.00 40.51 218 VAL A O 1
ATOM 1750 N N . PRO A 1 219 ? -24.718 65.598 1.065 1.00 40.50 219 PRO A N 1
ATOM 1751 C CA . PRO A 1 219 ? -25.206 66.122 -0.214 1.00 40.45 219 PRO A CA 1
ATOM 1752 C C . PRO A 1 219 ? -25.824 67.523 -0.158 1.00 40.48 219 PRO A C 1
ATOM 1753 O O . PRO A 1 219 ? -26.178 68.075 -1.205 1.00 40.57 219 PRO A O 1
ATOM 1757 N N . THR A 1 220 ? -25.950 68.094 1.039 1.00 40.32 220 THR A N 1
ATOM 1758 C CA . THR A 1 220 ? -26.402 69.481 1.168 1.00 40.26 220 THR A CA 1
ATOM 1759 C C . THR A 1 220 ? -25.224 70.457 1.208 1.00 40.23 220 THR A C 1
ATOM 1760 O O . THR A 1 220 ? -25.418 71.677 1.190 1.00 40.22 220 THR A O 1
ATOM 1764 N N . ILE A 1 221 ? -24.010 69.909 1.256 1.00 40.17 221 ILE A N 1
ATOM 1765 C CA . ILE A 1 221 ? -22.785 70.704 1.216 1.00 40.21 221 ILE A CA 1
ATOM 1766 C C . ILE A 1 221 ? -22.262 70.827 -0.218 1.00 40.49 221 ILE A C 1
ATOM 1767 O O . ILE A 1 221 ? -22.154 69.832 -0.945 1.00 40.53 221 ILE A O 1
ATOM 1772 N N . LEU A 1 222 ? -21.951 72.056 -0.617 1.00 40.63 222 LEU A N 1
ATOM 1773 C CA . LEU A 1 222 ? -21.390 72.321 -1.933 1.00 40.93 222 LEU A CA 1
ATOM 1774 C C . LEU A 1 222 ? -20.064 73.038 -1.808 1.00 41.37 222 LEU A C 1
ATOM 1775 O O . LEU A 1 222 ? -19.920 73.965 -1.008 1.00 41.47 222 LEU A O 1
ATOM 1780 N N . LYS A 1 223 ? -19.092 72.606 -2.601 1.00 41.91 223 LYS A N 1
ATOM 1781 C CA . LYS A 1 223 ? -17.851 73.351 -2.739 1.00 42.55 223 LYS A CA 1
ATOM 1782 C C . LYS A 1 223 ? -17.934 74.191 -4.007 1.00 42.46 223 LYS A C 1
ATOM 1783 O O . LYS A 1 223 ? -18.210 73.672 -5.090 1.00 42.58 223 LYS A O 1
ATOM 1789 N N . ILE A 1 224 ? -17.748 75.498 -3.853 1.00 42.54 224 ILE A N 1
ATOM 1790 C CA . ILE A 1 224 ? -17.777 76.424 -4.981 1.00 42.56 224 ILE A CA 1
ATOM 1791 C C . ILE A 1 224 ? -16.421 77.101 -5.151 1.00 42.73 224 ILE A C 1
ATOM 1792 O O . ILE A 1 224 ? -15.765 77.449 -4.169 1.00 42.80 224 ILE A O 1
ATOM 1797 N N . LYS A 1 225 ? -15.999 77.263 -6.401 1.00 42.96 225 LYS A N 1
ATOM 1798 C CA . LYS A 1 225 ? -14.706 77.861 -6.705 1.00 43.21 225 LYS A CA 1
ATOM 1799 C C . LYS A 1 225 ? -14.827 79.382 -6.699 1.00 43.36 225 LYS A C 1
ATOM 1800 O O . LYS A 1 225 ? -15.547 79.960 -7.518 1.00 43.48 225 LYS A O 1
ATOM 1806 N N . GLY A 1 226 ? -14.122 80.019 -5.766 1.00 43.39 226 GLY A N 1
ATOM 1807 C CA . GLY A 1 226 ? -14.113 81.475 -5.643 1.00 43.47 226 GLY A CA 1
ATOM 1808 C C . GLY A 1 226 ? -13.515 82.173 -6.856 1.00 43.55 226 GLY A C 1
ATOM 1809 O O . GLY A 1 226 ? -12.978 81.511 -7.747 1.00 43.60 226 GLY A O 1
ATOM 1810 N N . PRO A 1 227 ? -13.603 83.518 -6.903 1.00 43.54 227 PRO A N 1
ATOM 1811 C CA . PRO A 1 227 ? -14.235 84.359 -5.887 1.00 43.53 227 PRO A CA 1
ATOM 1812 C C . PRO A 1 227 ? -15.755 84.433 -6.038 1.00 43.48 227 PRO A C 1
ATOM 1813 O O . PRO A 1 227 ? -16.276 84.374 -7.153 1.00 43.59 227 PRO A O 1
ATOM 1817 N N . TYR A 1 228 ? -16.449 84.554 -4.910 1.00 43.39 228 TYR A N 1
ATOM 1818 C CA . TYR A 1 228 ? -17.903 84.627 -4.898 1.00 43.24 228 TYR A CA 1
ATOM 1819 C C . TYR A 1 228 ? -18.389 85.710 -3.941 1.00 43.14 228 TYR A C 1
ATOM 1820 O O . TYR A 1 228 ? -18.117 85.661 -2.738 1.00 43.16 228 TYR A O 1
ATOM 1829 N N . ASN A 1 229 ? -19.110 86.683 -4.490 1.00 42.96 229 ASN A N 1
ATOM 1830 C CA . ASN A 1 229 ? -19.645 87.790 -3.707 1.00 42.81 229 ASN A CA 1
ATOM 1831 C C . ASN A 1 229 ? -20.972 87.421 -3.042 1.00 42.58 229 ASN A C 1
ATOM 1832 O O . ASN A 1 229 ? -21.986 87.229 -3.718 1.00 42.57 229 ASN A O 1
ATOM 1837 N N . PHE A 1 230 ? -20.949 87.329 -1.714 1.00 42.35 230 PHE A N 1
ATOM 1838 C CA . PHE A 1 230 ? -22.119 86.923 -0.932 1.00 42.11 230 PHE A CA 1
ATOM 1839 C C . PHE A 1 230 ? -23.147 88.036 -0.713 1.00 42.03 230 PHE A C 1
ATOM 1840 O O . PHE A 1 230 ? -24.344 87.757 -0.608 1.00 42.02 230 PHE A O 1
ATOM 1848 N N . ASP A 1 231 ? -22.688 89.286 -0.642 1.00 41.89 231 ASP A N 1
ATOM 1849 C CA . ASP A 1 231 ? -23.596 90.421 -0.416 1.00 41.86 231 ASP A CA 1
ATOM 1850 C C . ASP A 1 231 ? -24.266 90.955 -1.692 1.00 41.78 231 ASP A C 1
ATOM 1851 O O . ASP A 1 231 ? -24.973 91.966 -1.652 1.00 41.76 231 ASP A O 1
ATOM 1856 N N . THR A 1 232 ? -24.042 90.270 -2.812 1.00 41.65 232 THR A N 1
ATOM 1857 C CA . THR A 1 232 ? -24.763 90.542 -4.060 1.00 41.51 232 THR A CA 1
ATOM 1858 C C . THR A 1 232 ? -25.443 89.271 -4.577 1.00 41.41 232 THR A C 1
ATOM 1859 O O . THR A 1 232 ? -26.150 89.299 -5.588 1.00 41.42 232 THR A O 1
ATOM 1863 N N . SER A 1 233 ? -25.222 88.164 -3.872 1.00 41.26 233 SER A N 1
ATOM 1864 C CA . SER A 1 233 ? -25.804 86.871 -4.223 1.00 41.15 233 SER A CA 1
ATOM 1865 C C . SER A 1 233 ? -27.288 86.803 -3.878 1.00 41.08 233 SER A C 1
ATOM 1866 O O . SER A 1 233 ? -27.690 87.128 -2.756 1.00 41.09 233 SER A O 1
ATOM 1869 N N . SER A 1 234 ? -28.092 86.372 -4.848 1.00 40.93 234 SER A N 1
ATOM 1870 C CA . SER A 1 234 ? -29.527 86.187 -4.648 1.00 40.79 234 SER A CA 1
ATOM 1871 C C . SER A 1 234 ? -29.795 85.047 -3.672 1.00 40.71 234 SER A C 1
ATOM 1872 O O . SER A 1 234 ? -30.649 85.164 -2.793 1.00 40.70 234 SER A O 1
ATOM 1875 N N . ALA A 1 235 ? -29.047 83.956 -3.829 1.00 40.59 235 ALA A N 1
ATOM 1876 C CA . ALA A 1 235 ? -29.189 82.771 -2.986 1.00 40.55 235 ALA A CA 1
ATOM 1877 C C . ALA A 1 235 ? -28.901 83.052 -1.512 1.00 40.52 235 ALA A C 1
ATOM 1878 O O . ALA A 1 235 ? -29.586 82.527 -0.634 1.00 40.49 235 ALA A O 1
ATOM 1880 N N . PHE A 1 236 ? -27.892 83.881 -1.248 1.00 40.49 236 PHE A N 1
ATOM 1881 C CA . PHE A 1 236 ? -27.512 84.210 0.123 1.00 40.44 236 PHE A CA 1
ATOM 1882 C C . PHE A 1 236 ? -28.498 85.168 0.790 1.00 40.43 236 PHE A C 1
ATOM 1883 O O . PHE A 1 236 ? -28.876 84.966 1.946 1.00 40.43 236 PHE A O 1
ATOM 1891 N N . ASN A 1 237 ? -28.906 86.205 0.060 1.00 40.40 237 ASN A N 1
ATOM 1892 C CA . ASN A 1 237 ? -29.811 87.228 0.593 1.00 40.35 237 ASN A CA 1
ATOM 1893 C C . ASN A 1 237 ? -31.250 86.743 0.777 1.00 40.23 237 ASN A C 1
ATOM 1894 O O . ASN A 1 237 ? -32.049 87.391 1.458 1.00 40.25 237 ASN A O 1
ATOM 1899 N N . GLU A 1 238 ? -31.568 85.605 0.165 1.00 40.06 238 GLU A N 1
ATOM 1900 C CA . GLU A 1 238 ? -32.857 84.947 0.357 1.00 39.93 238 GLU A CA 1
ATOM 1901 C C . GLU A 1 238 ? -32.756 83.850 1.418 1.00 39.75 238 GLU A C 1
ATOM 1902 O O . GLU A 1 238 ? -33.760 83.244 1.789 1.00 39.73 238 GLU A O 1
ATOM 1908 N N . GLY A 1 239 ? -31.539 83.607 1.901 1.00 39.57 239 GLY A N 1
ATOM 1909 C CA . GLY A 1 239 ? -31.295 82.648 2.977 1.00 39.35 239 GLY A CA 1
ATOM 1910 C C . GLY A 1 239 ? -31.313 81.199 2.531 1.00 39.23 239 GLY A C 1
ATOM 1911 O O . GLY A 1 239 ? -31.689 80.310 3.299 1.00 39.22 239 GLY A O 1
ATOM 1912 N N . LYS A 1 240 ? -30.901 80.964 1.289 1.00 39.08 240 LYS A N 1
ATOM 1913 C CA . LYS A 1 240 ? -30.871 79.619 0.721 1.00 38.93 240 LYS A CA 1
ATOM 1914 C C . LYS A 1 240 ? -29.551 78.909 1.012 1.00 38.83 240 LYS A C 1
ATOM 1915 O O . LYS A 1 240 ? -29.497 77.675 1.013 1.00 38.80 240 LYS A O 1
ATOM 1921 N N . ILE A 1 241 ? -28.497 79.691 1.253 1.00 38.68 241 ILE A N 1
ATOM 1922 C CA . ILE A 1 241 ? -27.153 79.155 1.504 1.00 38.56 241 ILE A CA 1
ATOM 1923 C C . ILE A 1 241 ? -26.430 79.841 2.668 1.00 38.64 241 ILE A C 1
ATOM 1924 O O . ILE A 1 241 ? -26.647 81.026 2.942 1.00 38.61 241 ILE A O 1
ATOM 1929 N N . ILE A 1 242 ? -25.564 79.082 3.338 1.00 38.66 242 ILE A N 1
ATOM 1930 C CA . ILE A 1 242 ? -24.742 79.588 4.440 1.00 38.61 242 ILE A CA 1
ATOM 1931 C C . ILE A 1 242 ? -23.341 78.970 4.365 1.00 38.70 242 ILE A C 1
ATOM 1932 O O . ILE A 1 242 ? -23.195 77.800 4.004 1.00 38.82 242 ILE A O 1
ATOM 1937 N N . VAL A 1 243 ? -22.317 79.758 4.687 1.00 38.75 243 VAL A N 1
ATOM 1938 C CA . VAL A 1 243 ? -20.935 79.270 4.680 1.00 38.85 243 VAL A CA 1
ATOM 1939 C C . VAL A 1 243 ? -20.706 78.313 5.848 1.00 38.82 243 VAL A C 1
ATOM 1940 O O . VAL A 1 243 ? -20.819 78.701 7.007 1.00 39.09 243 VAL A O 1
ATOM 1944 N N . GLN A 1 244 ? -20.398 77.060 5.529 1.00 38.73 244 GLN A N 1
ATOM 1945 C CA . GLN A 1 244 ? -20.109 76.043 6.536 1.00 38.58 244 GLN A CA 1
ATOM 1946 C C . GLN A 1 244 ? -19.238 74.944 5.940 1.00 38.51 244 GLN A C 1
ATOM 1947 O O . GLN A 1 244 ? -19.467 74.505 4.813 1.00 38.21 244 GLN A O 1
ATOM 1953 N N . GLU A 1 245 ? -18.250 74.503 6.713 1.00 38.59 245 GLU A N 1
ATOM 1954 C CA . GLU A 1 245 ? -17.396 73.385 6.331 1.00 38.83 245 GLU A CA 1
ATOM 1955 C C . GLU A 1 245 ? -18.158 72.072 6.410 1.00 38.77 245 GLU A C 1
ATOM 1956 O O . GLU A 1 245 ? -19.100 71.939 7.195 1.00 38.92 245 GLU A O 1
ATOM 1962 N N . GLU A 1 246 ? -17.745 71.106 5.590 1.00 38.61 246 GLU A N 1
ATOM 1963 C CA . GLU A 1 246 ? -18.359 69.780 5.574 1.00 38.37 246 GLU A CA 1
ATOM 1964 C C . GLU A 1 246 ? -18.361 69.140 6.970 1.00 38.09 246 GLU A C 1
ATOM 1965 O O . GLU A 1 246 ? -19.383 68.612 7.413 1.00 38.18 246 GLU A O 1
ATOM 1971 N N . ALA A 1 247 ? -17.218 69.207 7.651 1.00 37.77 247 ALA A N 1
ATOM 1972 C CA . ALA A 1 247 ? -17.064 68.652 8.997 1.00 37.64 247 ALA A CA 1
ATOM 1973 C C . ALA A 1 247 ? -18.075 69.224 10.000 1.00 37.65 247 ALA A C 1
ATOM 1974 O O . ALA A 1 247 ? -18.613 68.496 10.835 1.00 37.40 247 ALA A O 1
ATOM 1976 N N . SER A 1 248 ? -18.337 70.525 9.897 1.00 37.72 248 SER A N 1
ATOM 1977 C CA . SER A 1 248 ? -19.311 71.191 10.754 1.00 37.99 248 SER A CA 1
ATOM 1978 C C . SER A 1 248 ? -20.748 70.748 10.481 1.00 38.15 248 SER A C 1
ATOM 1979 O O . SER A 1 248 ? -21.558 70.658 11.405 1.00 38.37 248 SER A O 1
ATOM 1982 N N . ALA A 1 249 ? -21.056 70.471 9.215 1.00 38.29 249 ALA A N 1
ATOM 1983 C CA . ALA A 1 249 ? -22.383 69.989 8.823 1.00 38.34 249 ALA A CA 1
ATOM 1984 C C . ALA A 1 249 ? -22.668 68.582 9.348 1.00 38.42 249 ALA A C 1
ATOM 1985 O O . ALA A 1 249 ? -23.803 68.272 9.713 1.00 38.46 249 ALA A O 1
ATOM 1987 N N . VAL A 1 250 ? -21.634 67.740 9.370 1.00 38.44 250 VAL A N 1
ATOM 1988 C CA . VAL A 1 250 ? -21.726 66.370 9.881 1.00 38.38 250 VAL A CA 1
ATOM 1989 C C . VAL A 1 250 ? -22.102 66.354 11.370 1.00 38.41 250 VAL A C 1
ATOM 1990 O O . VAL A 1 250 ? -22.904 65.521 11.805 1.00 38.47 250 VAL A O 1
ATOM 1994 N N . ALA A 1 251 ? -21.531 67.287 12.131 1.00 38.40 251 ALA A N 1
ATOM 1995 C CA . ALA A 1 251 ? -21.798 67.417 13.566 1.00 38.49 251 ALA A CA 1
ATOM 1996 C C . ALA A 1 251 ? -23.289 67.367 13.897 1.00 38.59 251 ALA A C 1
ATOM 1997 O O . ALA A 1 251 ? -23.724 66.495 14.651 1.00 38.75 251 ALA A O 1
ATOM 1999 N N . SER A 1 252 ? -24.069 68.279 13.315 1.00 38.66 252 SER A N 1
ATOM 2000 C CA . SER A 1 252 ? -25.514 68.333 13.558 1.00 38.75 252 SER A CA 1
ATOM 2001 C C . SER A 1 252 ? -26.237 67.053 13.148 1.00 38.87 252 SER A C 1
ATOM 2002 O O . SER A 1 252 ? -27.168 66.624 13.827 1.00 38.89 252 SER A O 1
ATOM 2005 N N . ILE A 1 253 ? -25.808 66.449 12.040 1.00 39.00 253 ILE A N 1
ATOM 2006 C CA . ILE A 1 253 ? -26.419 65.210 11.549 1.00 39.15 253 ILE A CA 1
ATOM 2007 C C . ILE A 1 253 ? -26.161 64.052 12.519 1.00 39.07 253 ILE A C 1
ATOM 2008 O O . ILE A 1 253 ? -27.044 63.231 12.759 1.00 38.87 253 ILE A O 1
ATOM 2013 N N . VAL A 1 254 ? -24.955 64.012 13.081 1.00 39.23 254 VAL A N 1
ATOM 2014 C CA . VAL A 1 254 ? -24.564 62.978 14.044 1.00 39.34 254 VAL A CA 1
ATOM 2015 C C . VAL A 1 254 ? -25.388 63.043 15.342 1.00 39.33 254 VAL A C 1
ATOM 2016 O O . VAL A 1 254 ? -25.905 62.019 15.796 1.00 39.29 254 VAL A O 1
ATOM 2020 N N . LEU A 1 255 ? -25.515 64.243 15.913 1.00 39.26 255 LEU A N 1
ATOM 2021 C CA . LEU A 1 255 ? -26.332 64.472 17.108 1.00 39.30 255 LEU A CA 1
ATOM 2022 C C . LEU A 1 255 ? -27.770 64.015 16.860 1.00 39.40 255 LEU A C 1
ATOM 2023 O O . LEU A 1 255 ? -28.426 63.454 17.754 1.00 39.12 255 LEU A O 1
ATOM 2028 N N . ASP A 1 256 ? -28.241 64.276 15.639 1.00 39.32 256 ASP A N 1
ATOM 2029 C CA . ASP A 1 256 ? -29.529 63.794 15.138 1.00 39.57 256 ASP A CA 1
ATOM 2030 C C . ASP A 1 256 ? -30.740 64.311 15.933 1.00 39.63 256 ASP A C 1
ATOM 2031 O O . ASP A 1 256 ? -31.456 63.524 16.555 1.00 39.54 256 ASP A O 1
ATOM 2036 N N . PRO A 1 257 ? -30.975 65.638 15.909 1.00 39.83 257 PRO A N 1
ATOM 2037 C CA . PRO A 1 257 ? -32.143 66.185 16.594 1.00 40.03 257 PRO A CA 1
ATOM 2038 C C . PRO A 1 257 ? -33.439 65.885 15.845 1.00 40.29 257 PRO A C 1
ATOM 2039 O O . PRO A 1 257 ? -33.460 65.905 14.611 1.00 40.59 257 PRO A O 1
ATOM 2043 N N . LYS A 1 258 ? -34.503 65.604 16.593 1.00 40.33 258 LYS A N 1
ATOM 2044 C CA . LYS A 1 258 ? -35.793 65.263 16.004 1.00 40.51 258 LYS A CA 1
ATOM 2045 C C . LYS A 1 258 ? -36.813 66.385 16.194 1.00 40.34 258 LYS A C 1
ATOM 2046 O O . LYS A 1 258 ? -36.788 67.073 17.217 1.00 40.48 258 LYS A O 1
ATOM 2052 N N . PRO A 1 259 ? -37.706 66.581 15.202 1.00 40.08 259 PRO A N 1
ATOM 2053 C CA . PRO A 1 259 ? -38.793 67.560 15.302 1.00 39.83 259 PRO A CA 1
ATOM 2054 C C . PRO A 1 259 ? -39.559 67.462 16.620 1.00 39.55 259 PRO A C 1
ATOM 2055 O O . PRO A 1 259 ? -39.923 66.363 17.045 1.00 39.58 259 PRO A O 1
ATOM 2059 N N . GLY A 1 260 ? -39.783 68.606 17.261 1.00 39.26 260 GLY A N 1
ATOM 2060 C CA . GLY A 1 260 ? -40.542 68.659 18.510 1.00 38.86 260 GLY A CA 1
ATOM 2061 C C . GLY A 1 260 ? -39.696 68.562 19.767 1.00 38.57 260 GLY A C 1
ATOM 2062 O O . GLY A 1 260 ? -40.176 68.848 20.865 1.00 38.57 260 GLY A O 1
ATOM 2063 N N . GLU A 1 261 ? -38.438 68.154 19.609 1.00 38.29 261 GLU A N 1
ATOM 2064 C CA . GLU A 1 261 ? -37.519 68.022 20.739 1.00 37.95 261 GLU A CA 1
ATOM 2065 C C . GLU A 1 261 ? -37.030 69.383 21.227 1.00 37.79 261 GLU A C 1
ATOM 2066 O O . GLU A 1 261 ? -37.092 70.377 20.502 1.00 37.72 261 GLU A O 1
ATOM 2072 N N . THR A 1 262 ? -36.560 69.420 22.469 1.00 37.58 262 THR A N 1
ATOM 2073 C CA . THR A 1 262 ? -35.928 70.617 23.009 1.00 37.41 262 THR A CA 1
ATOM 2074 C C . THR A 1 262 ? -34.408 70.441 22.982 1.00 37.25 262 THR A C 1
ATOM 2075 O O . THR A 1 262 ? -33.859 69.533 23.613 1.00 37.24 262 THR A O 1
ATOM 2079 N N . VAL A 1 263 ? -33.747 71.303 22.216 1.00 37.01 263 VAL A N 1
ATOM 2080 C CA . VAL A 1 263 ? -32.317 71.187 21.957 1.00 36.85 263 VAL A CA 1
ATOM 2081 C C . VAL A 1 263 ? -31.568 72.415 22.473 1.00 36.85 263 VAL A C 1
ATOM 2082 O O . VAL A 1 263 ? -32.104 73.525 22.480 1.00 36.70 263 VAL A O 1
ATOM 2086 N N . VAL A 1 264 ? -30.332 72.200 22.918 1.00 36.96 264 VAL A N 1
ATOM 2087 C CA . VAL A 1 264 ? -29.463 73.292 23.352 1.00 37.20 264 VAL A CA 1
ATOM 2088 C C . VAL A 1 264 ? -28.187 73.340 22.509 1.00 37.32 264 VAL A C 1
ATOM 2089 O O . VAL A 1 264 ? -27.526 72.321 22.309 1.00 37.31 264 VAL A O 1
ATOM 2093 N N . ASP A 1 265 ? -27.872 74.529 21.997 1.00 37.56 265 ASP A N 1
ATOM 2094 C CA . ASP A 1 265 ? -26.586 74.798 21.358 1.00 37.67 265 ASP A CA 1
ATOM 2095 C C . ASP A 1 265 ? -25.815 75.711 22.303 1.00 37.80 265 ASP A C 1
ATOM 2096 O O . ASP A 1 265 ? -26.065 76.917 22.362 1.00 37.81 265 ASP A O 1
ATOM 2101 N N . LEU A 1 266 ? -24.882 75.122 23.044 1.00 38.09 266 LEU A N 1
ATOM 2102 C CA . LEU A 1 266 ? -24.263 75.785 24.196 1.00 38.44 266 LEU A CA 1
ATOM 2103 C C . LEU A 1 266 ? -23.268 76.887 23.818 1.00 38.53 266 LEU A C 1
ATOM 2104 O O . LEU A 1 266 ? -23.070 77.834 24.579 1.00 38.51 266 LEU A O 1
ATOM 2109 N N . ALA A 1 267 ? -22.650 76.755 22.647 1.00 38.76 267 ALA A N 1
ATOM 2110 C CA . ALA A 1 267 ? -21.837 77.817 22.051 1.00 38.96 267 ALA A CA 1
ATOM 2111 C C . ALA A 1 267 ? -22.231 77.910 20.577 1.00 39.22 267 ALA A C 1
ATOM 2112 O O . ALA A 1 267 ? -21.773 77.120 19.748 1.00 39.29 267 ALA A O 1
ATOM 2114 N N . ALA A 1 268 ? -23.084 78.885 20.265 1.00 39.49 268 ALA A N 1
ATOM 2115 C CA . ALA A 1 268 ? -23.901 78.848 19.047 1.00 39.66 268 ALA A CA 1
ATOM 2116 C C . ALA A 1 268 ? -23.502 79.784 17.906 1.00 39.80 268 ALA A C 1
ATOM 2117 O O . ALA A 1 268 ? -23.577 79.394 16.742 1.00 39.76 268 ALA A O 1
ATOM 2119 N N . ALA A 1 269 ? -23.104 81.011 18.238 1.00 39.98 269 ALA A N 1
ATOM 2120 C CA . ALA A 1 269 ? -22.823 82.039 17.230 1.00 40.26 269 ALA A CA 1
ATOM 2121 C C . ALA A 1 269 ? -21.552 81.744 16.419 1.00 40.45 269 ALA A C 1
ATOM 2122 O O . ALA A 1 269 ? -20.593 81.191 16.961 1.00 40.54 269 ALA A O 1
ATOM 2124 N N . PRO A 1 270 ? -21.527 82.123 15.121 1.00 40.64 270 PRO A N 1
ATOM 2125 C CA . PRO A 1 270 ? -22.521 82.872 14.341 1.00 40.68 270 PRO A CA 1
ATOM 2126 C C . PRO A 1 270 ? -23.755 82.067 13.927 1.00 40.71 270 PRO A C 1
ATOM 2127 O O . PRO A 1 270 ? -24.682 82.631 13.348 1.00 40.86 270 PRO A O 1
ATOM 2131 N N . GLY A 1 271 ? -23.755 80.763 14.192 1.00 40.68 271 GLY A N 1
ATOM 2132 C CA . GLY A 1 271 ? -24.960 79.958 14.019 1.00 40.49 271 GLY A CA 1
ATOM 2133 C C . GLY A 1 271 ? -24.995 78.972 12.869 1.00 40.51 271 GLY A C 1
ATOM 2134 O O . GLY A 1 271 ? -26.075 78.608 12.401 1.00 40.43 271 GLY A O 1
ATOM 2135 N N . GLY A 1 272 ? -23.823 78.529 12.420 1.00 40.36 272 GLY A N 1
ATOM 2136 C CA . GLY A 1 272 ? -23.736 77.532 11.356 1.00 40.03 272 GLY A CA 1
ATOM 2137 C C . GLY A 1 272 ? -24.421 76.233 11.734 1.00 39.94 272 GLY A C 1
ATOM 2138 O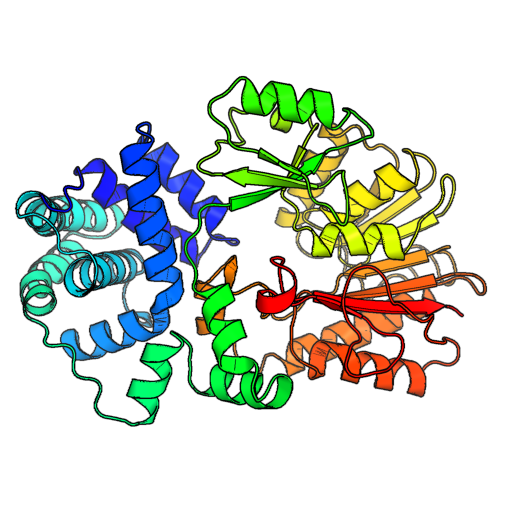 O . GLY A 1 272 ? -25.176 75.664 10.939 1.00 40.18 272 GLY A O 1
ATOM 2139 N N . LYS A 1 273 ? -24.170 75.769 12.956 1.00 39.64 273 LYS A N 1
ATOM 2140 C CA . LYS A 1 273 ? -24.715 74.495 13.415 1.00 39.34 273 LYS A CA 1
ATOM 2141 C C . LYS A 1 273 ? -26.129 74.602 13.979 1.00 39.50 273 LYS A C 1
ATOM 2142 O O . LYS A 1 273 ? -26.958 73.726 13.730 1.00 39.53 273 LYS A O 1
ATOM 2148 N N . THR A 1 274 ? -26.410 75.669 14.725 1.00 39.71 274 THR A N 1
ATOM 2149 C CA . THR A 1 274 ? -27.752 75.866 15.291 1.00 39.99 274 THR A CA 1
ATOM 2150 C C . THR A 1 274 ? -28.813 76.076 14.208 1.00 40.12 274 THR A C 1
ATOM 2151 O O . THR A 1 274 ? -29.954 75.645 14.364 1.00 40.23 274 THR A O 1
ATOM 2155 N N . THR A 1 275 ? -28.427 76.715 13.109 1.00 40.28 275 THR A N 1
ATOM 2156 C CA . THR A 1 275 ? -29.322 76.868 11.965 1.00 40.40 275 THR A CA 1
ATOM 2157 C C . THR A 1 275 ? -29.521 75.533 11.225 1.00 40.27 275 THR A C 1
ATOM 2158 O O . THR A 1 275 ? -30.571 75.299 10.623 1.00 40.30 275 THR A O 1
ATOM 2162 N N . HIS A 1 276 ? -28.514 74.662 11.296 1.00 40.12 276 HIS A N 1
ATOM 2163 C CA . HIS A 1 276 ? -28.579 73.315 10.726 1.00 39.91 276 HIS A CA 1
ATOM 2164 C C . HIS A 1 276 ? -29.453 72.390 11.582 1.00 39.81 276 HIS A C 1
ATOM 2165 O O . HIS A 1 276 ? -30.203 71.570 11.051 1.00 39.69 276 HIS A O 1
ATOM 2172 N N . LEU A 1 277 ? -29.355 72.534 12.905 1.00 39.79 277 LEU A N 1
ATOM 2173 C CA . LEU A 1 277 ? -30.173 71.756 13.840 1.00 39.61 277 LEU A CA 1
ATOM 2174 C C . LEU A 1 277 ? -31.660 72.000 13.594 1.00 39.58 277 LEU A C 1
ATOM 2175 O O . LEU A 1 277 ? -32.464 71.067 13.643 1.00 39.66 277 LEU A O 1
ATOM 2180 N N . ALA A 1 278 ? -32.009 73.256 13.314 1.00 39.42 278 ALA A N 1
ATOM 2181 C CA . ALA A 1 278 ? -33.385 73.648 13.005 1.00 39.27 278 ALA A CA 1
ATOM 2182 C C . ALA A 1 278 ? -33.923 73.006 11.719 1.00 39.12 278 ALA A C 1
ATOM 2183 O O . ALA A 1 278 ? -35.112 72.685 11.636 1.00 39.17 278 ALA A O 1
ATOM 2185 N N . GLU A 1 279 ? -33.049 72.827 10.727 1.00 38.96 279 GLU A N 1
ATOM 2186 C CA . GLU A 1 279 ? -33.401 72.143 9.479 1.00 38.82 279 GLU A CA 1
ATOM 2187 C C . GLU A 1 279 ? -33.768 70.689 9.742 1.00 38.50 279 GLU A C 1
ATOM 2188 O O . GLU A 1 279 ? -34.762 70.188 9.219 1.00 38.47 279 GLU A O 1
ATOM 2194 N N . LEU A 1 280 ? -32.951 70.024 10.556 1.00 38.22 280 LEU A N 1
ATOM 2195 C CA . LEU A 1 280 ? -33.158 68.621 10.912 1.00 37.94 280 LEU A CA 1
ATOM 2196 C C . LEU A 1 280 ? -34.401 68.410 11.773 1.00 37.79 280 LEU A C 1
ATOM 2197 O O . LEU A 1 280 ? -35.020 67.348 11.730 1.00 37.79 280 LEU A O 1
ATOM 2202 N N . MET A 1 281 ? -34.753 69.429 12.553 1.00 37.65 281 MET A N 1
ATOM 2203 C CA . MET A 1 281 ? -35.965 69.412 13.370 1.00 37.47 281 MET A CA 1
ATOM 2204 C C . MET A 1 281 ? -37.156 69.914 12.560 1.00 37.28 281 MET A C 1
ATOM 2205 O O . MET A 1 281 ? -38.271 70.015 13.079 1.00 37.23 281 MET A O 1
ATOM 2210 N N . LYS A 1 282 ? -36.899 70.228 11.289 1.00 37.01 282 LYS A N 1
ATOM 2211 C CA . LYS A 1 282 ? -37.911 70.707 10.336 1.00 36.77 282 LYS A CA 1
ATOM 2212 C C . LYS A 1 282 ? -38.741 71.874 10.883 1.00 36.36 282 LYS A C 1
ATOM 2213 O O . LYS A 1 282 ? -39.971 71.888 10.776 1.00 36.29 282 LYS A O 1
ATOM 2219 N N . ASN A 1 283 ? -38.040 72.843 11.474 1.00 35.91 283 ASN A N 1
ATOM 2220 C CA . ASN A 1 283 ? -38.638 74.066 12.021 1.00 35.46 283 ASN A CA 1
ATOM 2221 C C . ASN A 1 283 ? -39.712 73.815 13.093 1.00 35.04 283 ASN A C 1
ATOM 2222 O O . ASN A 1 283 ? -40.681 74.572 13.210 1.00 35.05 283 ASN A O 1
ATOM 2227 N N . LYS A 1 284 ? -39.528 72.745 13.867 1.00 34.44 284 LYS A N 1
ATOM 2228 C CA . LYS A 1 284 ? -40.435 72.393 14.964 1.00 33.83 284 LYS A CA 1
ATOM 2229 C C . LYS A 1 284 ? -39.653 71.993 16.213 1.00 33.37 284 LYS A C 1
ATOM 2230 O O . LYS A 1 284 ? -38.635 71.299 16.126 1.00 33.38 284 LYS A O 1
ATOM 2236 N N . GLY A 1 285 ? -40.137 72.441 17.370 1.00 32.67 285 GLY A N 1
ATOM 2237 C CA . GLY A 1 285 ? -39.444 72.234 18.640 1.00 31.83 285 GLY A CA 1
ATOM 2238 C C . GLY A 1 285 ? -38.888 73.529 19.203 1.00 31.23 285 GLY A C 1
ATOM 2239 O O . GLY A 1 285 ? -39.471 74.597 19.009 1.00 31.16 285 GLY A O 1
ATOM 2240 N N . LYS A 1 286 ? -37.757 73.433 19.900 1.00 30.66 286 LYS A N 1
ATOM 2241 C CA . LYS A 1 286 ? -37.128 74.599 20.520 1.00 30.10 286 LYS A CA 1
ATOM 2242 C C . LYS A 1 286 ? -35.606 74.462 20.597 1.00 29.69 286 LYS A C 1
ATOM 2243 O O . LYS A 1 286 ? -35.086 73.404 20.959 1.00 29.59 286 LYS A O 1
ATOM 2249 N N . ILE A 1 287 ? -34.901 75.535 20.245 1.00 29.22 287 ILE A N 1
ATOM 2250 C CA . ILE A 1 287 ? -33.445 75.584 20.376 1.00 28.82 287 ILE A CA 1
ATOM 2251 C C . ILE A 1 287 ? -33.015 76.774 21.232 1.00 28.62 287 ILE A C 1
ATOM 2252 O O . ILE A 1 287 ? -33.295 77.927 20.896 1.00 28.53 287 ILE A O 1
ATOM 2257 N N . TYR A 1 288 ? -32.340 76.480 22.340 1.00 28.38 288 TYR A N 1
ATOM 2258 C CA . TYR A 1 288 ? -31.722 77.512 23.164 1.00 28.19 288 TYR A CA 1
ATOM 2259 C C . TYR A 1 288 ? -30.287 77.728 22.693 1.00 28.07 288 TYR A C 1
ATOM 2260 O O . TYR A 1 288 ? -29.467 76.805 22.731 1.00 28.00 288 TYR A O 1
ATOM 2269 N N . ALA A 1 289 ? -29.995 78.947 22.245 1.00 27.97 289 ALA A N 1
ATOM 2270 C CA . ALA A 1 289 ? -28.690 79.281 21.677 1.00 27.88 289 ALA A CA 1
ATOM 2271 C C . ALA A 1 289 ? -27.911 80.274 22.542 1.00 27.87 289 ALA A C 1
ATOM 2272 O O . ALA A 1 289 ? -28.258 81.454 22.619 1.00 27.80 289 ALA A O 1
ATOM 2274 N N . PHE A 1 290 ? -26.853 79.780 23.181 1.00 27.93 290 PHE A N 1
ATOM 2275 C CA . PHE A 1 290 ? -26.028 80.581 24.083 1.00 28.03 290 PHE A CA 1
ATOM 2276 C C . PHE A 1 290 ? -24.751 81.073 23.413 1.00 28.18 290 PHE A C 1
ATOM 2277 O O . PHE A 1 290 ? -24.092 80.319 22.693 1.00 28.18 290 PHE A O 1
ATOM 2285 N N . ASP A 1 291 ? -24.410 82.338 23.658 1.00 28.38 291 ASP A N 1
ATOM 2286 C CA . ASP A 1 291 ? -23.121 82.907 23.252 1.00 28.61 291 ASP A CA 1
ATOM 2287 C C . ASP A 1 291 ? -22.815 84.204 24.004 1.00 28.82 291 ASP A C 1
ATOM 2288 O O . ASP A 1 291 ? -23.672 85.084 24.112 1.00 28.81 291 ASP A O 1
ATOM 2293 N N . VAL A 1 292 ? -21.588 84.317 24.510 1.00 29.08 292 VAL A N 1
ATOM 2294 C CA . VAL A 1 292 ? -21.163 85.498 25.274 1.00 29.44 292 VAL A CA 1
ATOM 2295 C C . VAL A 1 292 ? -20.938 86.731 24.398 1.00 29.75 292 VAL A C 1
ATOM 2296 O O . VAL A 1 292 ? -21.026 87.864 24.878 1.00 29.78 292 VAL A O 1
ATOM 2300 N N . ASP A 1 293 ? -20.651 86.501 23.119 1.00 30.15 293 ASP A N 1
ATOM 2301 C CA . ASP A 1 293 ? -20.355 87.581 22.185 1.00 30.56 293 ASP A CA 1
ATOM 2302 C C . ASP A 1 293 ? -21.635 88.137 21.566 1.00 30.64 293 ASP A C 1
ATOM 2303 O O . ASP A 1 293 ? -22.323 87.447 20.810 1.00 30.68 293 ASP A O 1
ATOM 2308 N N . LYS A 1 294 ? -21.943 89.388 21.902 1.00 30.84 294 LYS A N 1
ATOM 2309 C CA . LYS A 1 294 ? -23.143 90.077 21.423 1.00 31.01 294 LYS A CA 1
ATOM 2310 C C . LYS A 1 294 ? -23.060 90.373 19.924 1.00 31.13 294 LYS A C 1
ATOM 2311 O O . LYS A 1 294 ? -24.073 90.340 19.220 1.00 31.14 294 LYS A O 1
ATOM 2317 N N . MET A 1 295 ? -21.847 90.650 19.452 1.00 31.29 295 MET A N 1
ATOM 2318 C CA . MET A 1 295 ? -21.601 91.017 18.058 1.00 31.50 295 MET A CA 1
ATOM 2319 C C . MET A 1 295 ? -21.631 89.802 17.126 1.00 31.47 295 MET A C 1
ATOM 2320 O O . MET A 1 295 ? -21.890 89.936 15.928 1.00 31.48 295 MET A O 1
ATOM 2325 N N . ARG A 1 296 ? -21.356 88.624 17.682 1.00 31.46 296 ARG A N 1
ATOM 2326 C CA . ARG A 1 296 ? -21.462 87.370 16.940 1.00 31.48 296 ARG A CA 1
ATOM 2327 C C . ARG A 1 296 ? -22.904 86.869 16.967 1.00 31.45 296 ARG A C 1
ATOM 2328 O O . ARG A 1 296 ? -23.368 86.228 16.020 1.00 31.35 296 ARG A O 1
ATOM 2336 N N . MET A 1 297 ? -23.603 87.166 18.061 1.00 31.44 297 MET A N 1
ATOM 2337 C CA . MET A 1 297 ? -24.996 86.763 18.240 1.00 31.46 297 MET A CA 1
ATOM 2338 C C . MET A 1 297 ? -25.930 87.495 17.275 1.00 31.49 297 MET A C 1
ATOM 2339 O O . MET A 1 297 ? -26.918 86.920 16.811 1.00 31.41 297 MET A O 1
ATOM 2344 N N . LYS A 1 298 ? -25.612 88.754 16.972 1.00 31.55 298 LYS A N 1
ATOM 2345 C CA . LYS A 1 298 ? -26.416 8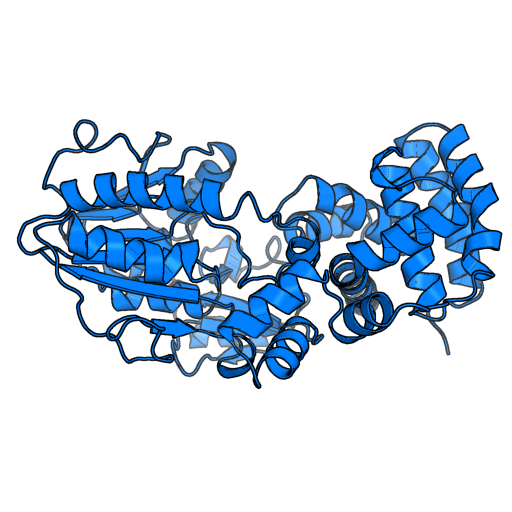9.544 16.034 1.00 31.67 298 LYS A CA 1
ATOM 2346 C C . LYS A 1 298 ? -26.367 88.971 14.612 1.00 31.62 298 LYS A C 1
ATOM 2347 O O . LYS A 1 298 ? -27.300 89.168 13.830 1.00 31.68 298 LYS A O 1
ATOM 2353 N N . ARG A 1 299 ? -25.282 88.268 14.287 1.00 31.52 299 ARG A N 1
ATOM 2354 C CA . ARG A 1 299 ? -25.171 87.569 13.009 1.00 31.41 299 ARG A CA 1
ATOM 2355 C C . ARG A 1 299 ? -26.102 86.360 12.987 1.00 31.24 299 ARG A C 1
ATOM 2356 O O . ARG A 1 299 ? -26.751 86.092 11.975 1.00 31.17 299 ARG A O 1
ATOM 2364 N N . LEU A 1 300 ? -26.166 85.648 14.113 1.00 31.04 300 LEU A N 1
ATOM 2365 C CA . LEU A 1 300 ? -27.066 84.505 14.275 1.00 30.88 300 LEU A CA 1
ATOM 2366 C C . LEU A 1 300 ? -28.530 84.918 14.136 1.00 30.77 300 LEU A C 1
ATOM 2367 O O . LEU A 1 300 ? -29.308 84.224 13.483 1.00 30.86 300 LEU A O 1
ATOM 2372 N N . LYS A 1 301 ? -28.892 86.047 14.741 1.00 30.65 301 LYS A N 1
ATOM 2373 C CA . LYS A 1 301 ? -30.245 86.588 14.617 1.00 30.53 301 LYS A CA 1
ATOM 2374 C C . LYS A 1 301 ? -30.555 86.980 13.171 1.00 30.47 301 LYS A C 1
ATOM 2375 O O . LYS A 1 301 ? -31.677 86.784 12.699 1.00 30.47 301 LYS A O 1
ATOM 2381 N N . ASP A 1 302 ? -29.554 87.521 12.475 1.00 30.39 302 ASP A N 1
ATOM 2382 C CA . ASP A 1 302 ? -29.681 87.862 11.057 1.00 30.35 302 ASP A CA 1
ATOM 2383 C C . ASP A 1 302 ? -29.892 86.625 10.185 1.00 30.24 302 ASP A C 1
ATOM 2384 O O . ASP A 1 302 ? -30.718 86.645 9.273 1.00 30.22 302 ASP A O 1
ATOM 2389 N N . PHE A 1 303 ? -29.147 85.557 10.473 1.00 30.10 303 PHE A N 1
ATOM 2390 C CA . PHE A 1 303 ? -29.290 84.288 9.757 1.00 30.03 303 PHE A CA 1
ATOM 2391 C C . PHE A 1 303 ? -30.646 83.631 10.023 1.00 29.97 303 PHE A C 1
ATOM 2392 O O . PHE A 1 303 ? -31.347 83.251 9.085 1.00 29.96 303 PHE A O 1
ATOM 2400 N N . VAL A 1 304 ? -31.008 83.517 11.301 1.00 29.89 304 VAL A N 1
ATOM 2401 C CA . VAL A 1 304 ? -32.240 82.845 11.727 1.00 29.82 304 VAL A CA 1
ATOM 2402 C C . VAL A 1 304 ? -33.491 83.323 10.975 1.00 29.81 304 VAL A C 1
ATOM 2403 O O . VAL A 1 304 ? -34.213 82.507 10.397 1.00 29.81 304 VAL A O 1
ATOM 2407 N N . LYS A 1 305 ? -33.729 84.634 10.961 1.00 29.77 305 LYS A N 1
ATOM 2408 C CA . LYS A 1 305 ? -34.928 85.181 10.316 1.00 29.76 305 LYS A CA 1
ATOM 2409 C C . LYS A 1 305 ? -34.854 85.149 8.785 1.00 29.68 305 LYS A C 1
ATOM 2410 O O . LYS A 1 305 ? -35.865 84.923 8.115 1.00 29.70 305 LYS A O 1
ATOM 2416 N N . ARG A 1 306 ? -33.654 85.363 8.247 1.00 29.57 306 ARG A N 1
ATOM 2417 C CA . ARG A 1 306 ? -33.415 85.338 6.804 1.00 29.46 306 ARG A CA 1
ATOM 2418 C C . ARG A 1 306 ? -33.569 83.924 6.238 1.00 29.37 306 ARG A C 1
ATOM 2419 O O . ARG A 1 306 ? -34.032 83.747 5.110 1.00 29.36 306 ARG A O 1
ATOM 2427 N N . MET A 1 307 ? -33.197 82.928 7.041 1.00 29.27 307 MET A N 1
ATOM 2428 C CA . MET A 1 307 ? -33.302 81.521 6.652 1.00 29.14 307 MET A CA 1
ATOM 2429 C C . MET A 1 307 ? -34.648 80.897 7.040 1.00 29.05 307 MET A C 1
ATOM 2430 O O . MET A 1 307 ? -34.868 79.698 6.840 1.00 29.04 307 MET A O 1
ATOM 2435 N N . GLY A 1 308 ? -35.544 81.716 7.590 1.00 28.93 308 GLY A N 1
ATOM 2436 C CA . GLY A 1 308 ? -36.900 81.283 7.927 1.00 28.68 308 GLY A CA 1
ATOM 2437 C C . GLY A 1 308 ? -37.020 80.416 9.168 1.00 28.51 308 GLY A C 1
ATOM 2438 O O . GLY A 1 308 ? -38.045 79.758 9.371 1.00 28.51 308 GLY A O 1
ATOM 2439 N N . ILE A 1 309 ? -35.977 80.410 9.995 1.00 28.32 309 ILE A N 1
ATOM 2440 C CA . ILE A 1 309 ? -35.997 79.699 11.274 1.00 28.13 309 ILE A CA 1
ATOM 2441 C C . ILE A 1 309 ? -36.876 80.470 12.264 1.00 27.90 309 ILE A C 1
ATOM 2442 O O . ILE A 1 309 ? -36.838 81.702 12.308 1.00 27.88 309 ILE A O 1
ATOM 2447 N N . LYS A 1 310 ? -37.662 79.738 13.051 1.00 27.60 310 LYS A N 1
ATOM 2448 C CA . LYS A 1 310 ? -38.604 80.356 13.987 1.00 27.30 310 LYS A CA 1
ATOM 2449 C C . LYS A 1 310 ? -38.660 79.694 15.372 1.00 27.00 310 LYS A C 1
ATOM 2450 O O . LYS A 1 310 ? -39.458 80.093 16.224 1.00 26.98 310 LYS A O 1
ATOM 2456 N N . ILE A 1 311 ? -37.802 78.702 15.596 1.00 26.60 311 ILE A N 1
ATOM 2457 C CA . ILE A 1 311 ? -37.815 77.933 16.844 1.00 26.20 311 ILE A CA 1
ATOM 2458 C C . ILE A 1 311 ? -36.595 78.185 17.735 1.00 26.00 311 ILE A C 1
ATOM 2459 O O . ILE A 1 311 ? -36.386 77.481 18.727 1.00 25.95 311 ILE A O 1
ATOM 2464 N N . VAL A 1 312 ? -35.798 79.190 17.380 1.00 25.72 312 VAL A N 1
ATOM 2465 C CA . VAL A 1 312 ? -34.568 79.486 18.112 1.00 25.46 312 VAL A CA 1
ATOM 2466 C C . VAL A 1 312 ? -34.754 80.655 19.077 1.00 25.27 312 VAL A C 1
ATOM 2467 O O . VAL A 1 312 ? -35.152 81.752 18.677 1.00 25.22 312 VAL A O 1
ATOM 2471 N N . LYS A 1 313 ? -34.473 80.397 20.352 1.00 25.02 313 LYS A N 1
ATOM 2472 C CA . LYS A 1 313 ? -34.473 81.435 21.374 1.00 24.82 313 LYS A CA 1
ATOM 2473 C C . LYS A 1 313 ? -33.030 81.773 21.744 1.00 24.58 313 LYS A C 1
ATOM 2474 O O . LYS A 1 313 ? -32.363 80.990 22.426 1.00 24.57 313 LYS A O 1
ATOM 2480 N N . PRO A 1 314 ? -32.538 82.935 21.275 1.00 24.37 314 PRO A N 1
ATOM 2481 C CA . PRO A 1 314 ? -31.158 83.344 21.533 1.00 24.25 314 PRO A CA 1
ATOM 2482 C C . PRO A 1 314 ? -30.963 83.929 22.935 1.00 24.14 314 PRO A C 1
ATOM 2483 O O . PRO A 1 314 ? -31.808 84.689 23.420 1.00 24.12 314 PRO A O 1
ATOM 2487 N N . LEU A 1 315 ? -29.854 83.563 23.573 1.00 23.95 315 LEU A N 1
ATOM 2488 C CA . LEU A 1 315 ? -29.550 84.008 24.929 1.00 23.77 315 LEU A CA 1
ATOM 2489 C C . LEU A 1 315 ? -28.088 84.428 25.074 1.00 23.69 315 LEU A C 1
ATOM 2490 O O . LEU A 1 315 ? -27.187 83.586 25.119 1.00 23.66 315 LEU A O 1
ATOM 2495 N N . VAL A 1 316 ? -27.868 85.739 25.149 1.00 23.56 316 VAL A N 1
ATOM 2496 C CA . VAL A 1 316 ? -26.527 86.306 25.287 1.00 23.41 316 VAL A CA 1
ATOM 2497 C C . VAL A 1 316 ? -26.065 86.210 26.744 1.00 23.35 316 VAL A C 1
ATOM 2498 O O . VAL A 1 316 ? -26.041 87.205 27.474 1.00 23.41 316 VAL A O 1
ATOM 2502 N N . LYS A 1 317 ? -25.714 84.996 27.160 1.00 23.24 317 LYS A N 1
ATOM 2503 C CA . LYS A 1 317 ? -25.272 84.730 28.527 1.00 23.13 317 LYS A CA 1
ATOM 2504 C C . LYS A 1 317 ? -24.120 83.731 28.554 1.00 22.99 317 LYS A C 1
ATOM 2505 O O . LYS A 1 317 ? -23.860 83.041 27.566 1.00 23.01 317 LYS A O 1
ATOM 2511 N N . ASP A 1 318 ? -23.432 83.667 29.693 1.00 22.83 318 ASP A N 1
ATOM 2512 C CA . ASP A 1 318 ? -22.395 82.670 29.931 1.00 22.68 318 ASP A CA 1
ATOM 2513 C C . ASP A 1 318 ? -23.029 81.282 29.948 1.00 22.65 318 ASP A C 1
ATOM 2514 O O . ASP A 1 318 ? -24.053 81.068 30.599 1.00 22.64 318 ASP A O 1
ATOM 2519 N N . ALA A 1 319 ? -22.418 80.347 29.225 1.00 22.61 319 ALA A N 1
ATOM 2520 C CA . ALA A 1 319 ? -22.973 79.001 29.077 1.00 22.58 319 ALA A CA 1
ATOM 2521 C C . ALA A 1 319 ? -22.618 78.066 30.235 1.00 22.53 319 ALA A C 1
ATOM 2522 O O . ALA A 1 319 ? -23.107 76.935 30.292 1.00 22.40 319 ALA A O 1
ATOM 2524 N N . ARG A 1 320 ? -21.768 78.535 31.149 1.00 22.54 320 ARG A N 1
ATOM 2525 C CA . ARG A 1 320 ? -21.536 77.822 32.407 1.00 22.62 320 ARG A CA 1
ATOM 2526 C C . ARG A 1 320 ? -22.753 77.969 33.323 1.00 22.73 320 ARG A C 1
ATOM 2527 O O . ARG A 1 320 ? -23.037 77.090 34.139 1.00 22.64 320 ARG A O 1
ATOM 2535 N N . LYS A 1 321 ? -23.456 79.092 33.176 1.00 22.95 321 LYS A N 1
ATOM 2536 C CA . LYS A 1 321 ? -24.808 79.257 33.709 1.00 23.19 321 LYS A CA 1
ATOM 2537 C C . LYS A 1 321 ? -25.753 78.485 32.787 1.00 23.38 321 LYS A C 1
ATOM 2538 O O . LYS A 1 321 ? -25.425 78.251 31.621 1.00 23.49 321 LYS A O 1
ATOM 2544 N N . ALA A 1 322 ? -26.926 78.114 33.300 1.00 23.57 322 ALA A N 1
ATOM 2545 C CA . ALA A 1 322 ? -27.801 77.118 32.661 1.00 23.69 322 ALA A CA 1
ATOM 2546 C C . ALA A 1 322 ? -27.105 75.760 32.738 1.00 23.80 322 ALA A C 1
ATOM 2547 O O . ALA A 1 322 ? -26.202 75.483 31.941 1.00 23.87 322 ALA A O 1
ATOM 2549 N N . PRO A 1 323 ? -27.514 74.901 33.696 1.00 23.85 323 PRO A N 1
ATOM 2550 C CA . PRO A 1 323 ? -28.664 74.932 34.619 1.00 23.91 323 PRO A CA 1
ATOM 2551 C C . PRO A 1 323 ? -28.909 76.241 35.374 1.00 23.96 323 PRO A C 1
ATOM 2552 O O . PRO A 1 323 ? -28.045 77.117 35.407 1.00 23.97 323 PRO A O 1
ATOM 2556 N N . GLU A 1 324 ? -30.086 76.334 35.996 1.00 24.00 324 GLU A N 1
ATOM 2557 C CA . GLU A 1 324 ? -30.607 77.560 36.641 1.00 24.02 324 GLU A CA 1
ATOM 2558 C C . GLU A 1 324 ? -30.607 78.831 35.768 1.00 24.02 324 GLU A C 1
ATOM 2559 O O . GLU A 1 324 ? -30.397 79.944 36.258 1.00 24.05 324 GLU A O 1
ATOM 2565 N N . ILE A 1 325 ? -30.849 78.635 34.473 1.00 23.97 325 ILE A N 1
ATOM 2566 C CA . ILE A 1 325 ? -31.226 79.707 33.549 1.00 23.96 325 ILE A CA 1
ATOM 2567 C C . ILE A 1 325 ? -32.395 79.189 32.715 1.00 23.96 325 ILE A C 1
ATOM 2568 O O . ILE A 1 325 ? -33.395 79.886 32.525 1.00 23.98 325 ILE A O 1
ATOM 2573 N N . ILE A 1 326 ? -32.259 77.955 32.234 1.00 23.95 326 ILE A N 1
ATOM 2574 C CA . ILE A 1 326 ? -33.296 77.297 31.439 1.00 23.91 326 ILE A CA 1
ATOM 2575 C C . ILE A 1 326 ? -33.817 76.030 32.122 1.00 23.88 326 ILE A C 1
ATOM 2576 O O . ILE A 1 326 ? -34.872 75.507 31.756 1.00 23.85 326 ILE A O 1
ATOM 2581 N N . GLY A 1 327 ? -33.071 75.547 33.114 1.00 23.86 327 GLY A N 1
ATOM 2582 C CA . GLY A 1 327 ? -33.459 74.364 33.878 1.00 23.90 327 GLY A CA 1
ATOM 2583 C C . GLY A 1 327 ? -32.345 73.345 34.010 1.00 23.91 327 GLY A C 1
ATOM 2584 O O . GLY A 1 327 ? -31.305 73.464 33.358 1.00 23.89 327 GLY A O 1
ATOM 2585 N N . GLU A 1 328 ? -32.567 72.342 34.858 1.00 23.95 328 GLU A N 1
ATOM 2586 C CA . GLU A 1 328 ? -31.604 71.263 35.067 1.00 24.00 328 GLU A CA 1
ATOM 2587 C C . GLU A 1 328 ? -31.654 70.278 33.894 1.00 24.03 328 GLU A C 1
ATOM 2588 O O . GLU A 1 328 ? -31.137 70.577 32.819 1.00 24.10 328 GLU A O 1
ATOM 2594 N N . GLU A 1 329 ? -32.283 69.121 34.092 1.00 24.04 329 GLU A N 1
ATOM 2595 C CA . GLU A 1 329 ? -32.388 68.102 33.046 1.00 24.04 329 GLU A CA 1
ATOM 2596 C C . GLU A 1 329 ? -33.549 68.414 32.100 1.00 24.11 329 GLU A C 1
ATOM 2597 O O . GLU A 1 329 ? -34.604 67.776 32.157 1.00 24.11 329 GLU A O 1
ATOM 2603 N N . VAL A 1 330 ? -33.339 69.395 31.224 1.00 24.20 330 VAL A N 1
ATOM 2604 C CA . VAL A 1 330 ? -34.409 69.920 30.374 1.00 24.29 330 VAL A CA 1
ATOM 2605 C C . VAL A 1 330 ? -34.171 69.699 28.870 1.00 24.33 330 VAL A C 1
ATOM 2606 O O . VAL A 1 330 ? -35.075 69.912 28.059 1.00 24.35 330 VAL A O 1
ATOM 2610 N N . ALA A 1 331 ? -32.967 69.263 28.505 1.00 24.38 331 ALA A N 1
ATOM 2611 C CA . ALA A 1 331 ? -32.602 69.118 27.094 1.00 24.42 331 ALA A CA 1
ATOM 2612 C C . ALA A 1 331 ? -32.608 67.671 26.609 1.00 24.47 331 ALA A C 1
ATOM 2613 O O . ALA A 1 331 ? -31.931 66.812 27.180 1.00 24.44 331 ALA A O 1
ATOM 2615 N N . ASP A 1 332 ? -33.380 67.419 25.550 1.00 24.55 332 ASP A N 1
ATOM 2616 C CA . ASP A 1 332 ? -33.406 66.120 24.875 1.00 24.65 332 ASP A CA 1
ATOM 2617 C C . ASP A 1 332 ? -32.039 65.794 24.297 1.00 24.76 332 ASP A C 1
ATOM 2618 O O . ASP A 1 332 ? -31.591 64.651 24.347 1.00 24.69 332 ASP A O 1
ATOM 2623 N N . LYS A 1 333 ? -31.392 66.811 23.736 1.00 24.99 333 LYS A N 1
ATOM 2624 C CA . LYS A 1 333 ? -30.008 66.709 23.293 1.00 25.23 333 LYS A CA 1
ATOM 2625 C C . LYS A 1 333 ? -29.337 68.073 23.246 1.00 25.42 333 LYS A C 1
ATOM 2626 O O . LYS A 1 333 ? -29.972 69.081 22.938 1.00 25.35 333 LYS A O 1
ATOM 2632 N N . VAL A 1 334 ? -28.049 68.089 23.570 1.00 25.79 334 VAL A N 1
ATOM 2633 C CA . VAL A 1 334 ? -27.261 69.314 23.568 1.00 26.21 334 VAL A CA 1
ATOM 2634 C C . VAL A 1 334 ? -26.044 69.183 22.656 1.00 26.55 334 VAL A C 1
ATOM 2635 O O . VAL A 1 334 ? -25.371 68.149 22.635 1.00 26.59 334 VAL A O 1
ATOM 2639 N N . LEU A 1 335 ? -25.788 70.240 21.893 1.00 26.99 335 LEU A N 1
ATOM 2640 C CA . LEU A 1 335 ? -24.575 70.352 21.108 1.00 27.43 335 LEU A CA 1
ATOM 2641 C C . LEU A 1 335 ? -23.622 71.323 21.789 1.00 27.84 335 LEU A C 1
ATOM 2642 O O . LEU A 1 335 ? -23.980 72.473 22.066 1.00 27.85 335 LEU A O 1
ATOM 2647 N N . LEU A 1 336 ? -22.417 70.845 22.075 1.00 28.44 336 LEU A N 1
ATOM 2648 C CA . LEU A 1 336 ? -21.348 71.716 22.530 1.00 28.99 336 LEU A CA 1
ATOM 2649 C C . LEU A 1 336 ? -20.257 71.784 21.465 1.00 29.55 336 LEU A C 1
ATOM 2650 O O . LEU A 1 336 ? -19.313 70.986 21.458 1.00 29.59 336 LEU A O 1
ATOM 2655 N N . ASP A 1 337 ? -20.419 72.730 20.545 1.00 30.24 337 ASP A N 1
ATOM 2656 C CA . ASP A 1 337 ? -19.379 73.043 19.583 1.00 30.91 337 ASP A CA 1
ATOM 2657 C C . ASP A 1 337 ? -18.471 74.050 20.270 1.00 31.13 337 ASP A C 1
ATOM 2658 O O . ASP A 1 337 ? -18.608 75.264 20.098 1.00 31.00 337 ASP A O 1
ATOM 2663 N N . ALA A 1 338 ? -17.548 73.511 21.061 1.00 31.70 338 ALA A N 1
ATOM 2664 C CA . ALA A 1 338 ? -16.804 74.274 22.058 1.00 32.29 338 ALA A CA 1
ATOM 2665 C C . ALA A 1 338 ? -15.866 75.308 21.460 1.00 32.75 338 ALA A C 1
ATOM 2666 O O . ALA A 1 338 ? -15.250 75.057 20.425 1.00 33.03 338 ALA A O 1
ATOM 2668 N N . PRO A 1 339 ? -15.756 76.482 22.112 1.00 33.22 339 PRO A N 1
ATOM 2669 C CA . PRO A 1 339 ? -14.695 77.412 21.749 1.00 33.55 339 PRO A CA 1
ATOM 2670 C C . PRO A 1 339 ? -13.363 76.690 21.880 1.00 34.01 339 PRO A C 1
ATOM 2671 O O . PRO A 1 339 ? -13.156 75.949 22.845 1.00 34.01 339 PRO A O 1
ATOM 2675 N N . CYS A 1 340 ? -12.482 76.874 20.904 1.00 34.64 340 CYS A N 1
ATOM 2676 C CA . CYS A 1 340 ? -11.240 76.116 20.862 1.00 35.29 340 CYS A CA 1
ATOM 2677 C C . CYS A 1 340 ? -10.123 76.892 20.179 1.00 35.61 340 CYS A C 1
ATOM 2678 O O . CYS A 1 340 ? -10.312 78.043 19.783 1.00 35.67 340 CYS A O 1
ATOM 2681 N N . THR A 1 341 ? -8.964 76.249 20.050 1.00 36.15 341 THR A N 1
ATOM 2682 C CA . THR A 1 341 ? -7.784 76.852 19.424 1.00 36.63 341 THR A CA 1
ATOM 2683 C C . THR A 1 341 ? -7.945 77.107 17.924 1.00 36.95 341 THR A C 1
ATOM 2684 O O . THR A 1 341 ? -7.282 77.987 17.373 1.00 37.17 341 THR A O 1
ATOM 2688 N N . SER A 1 342 ? -8.814 76.329 17.279 1.00 37.23 342 SER A N 1
ATOM 2689 C CA . SER A 1 342 ? -9.050 76.397 15.825 1.00 37.56 342 SER A CA 1
ATOM 2690 C C . SER A 1 342 ? -7.900 75.836 14.981 1.00 37.30 342 SER A C 1
ATOM 2691 O O . SER A 1 342 ? -7.840 76.081 13.775 1.00 37.51 342 SER A O 1
ATOM 2694 N N . SER A 1 343 ? -7.004 75.076 15.611 1.00 36.99 343 SER A N 1
ATOM 2695 C CA . SER A 1 343 ? -5.807 74.540 14.946 1.00 36.62 343 SER A CA 1
ATOM 2696 C C . SER A 1 343 ? -6.119 73.707 13.700 1.00 36.49 343 SER A C 1
ATOM 2697 O O . SER A 1 343 ? -5.309 73.631 12.775 1.00 36.60 343 SER A O 1
ATOM 2700 N N . GLY A 1 344 ? -7.294 73.085 13.684 1.00 36.06 344 GLY A N 1
ATOM 2701 C CA . GLY A 1 344 ? -7.736 72.314 12.530 1.00 35.69 344 GLY A CA 1
ATOM 2702 C C . GLY A 1 344 ? -8.154 73.162 11.342 1.00 35.23 344 GLY A C 1
ATOM 2703 O O . GLY A 1 344 ? -8.388 72.633 10.255 1.00 35.18 344 GLY A O 1
ATOM 2704 N N . THR A 1 345 ? -8.249 74.474 11.546 1.00 34.76 345 THR A N 1
ATOM 2705 C CA . THR A 1 345 ? -8.701 75.382 10.495 1.00 34.58 345 THR A CA 1
ATOM 2706 C C . THR A 1 345 ? -7.559 76.173 9.840 1.00 34.44 345 THR A C 1
ATOM 2707 O O . THR A 1 345 ? -7.808 77.139 9.115 1.00 34.48 345 THR A O 1
ATOM 2711 N N . ILE A 1 346 ? -6.315 75.750 10.067 1.00 34.20 346 ILE A N 1
ATOM 2712 C CA . ILE A 1 346 ? -5.153 76.495 9.561 1.00 34.15 346 ILE A CA 1
ATOM 2713 C C . ILE A 1 346 ? -4.958 76.462 8.029 1.00 34.17 346 ILE A C 1
ATOM 2714 O O . ILE A 1 346 ? -4.110 77.178 7.492 1.00 33.95 346 ILE A O 1
ATOM 2719 N N . GLY A 1 347 ? -5.741 75.635 7.341 1.00 34.14 347 GLY A N 1
ATOM 2720 C CA . GLY A 1 347 ? -5.789 75.657 5.880 1.00 34.28 347 GLY A CA 1
ATOM 2721 C C . GLY A 1 347 ? -6.729 76.739 5.388 1.00 34.53 347 GLY A C 1
ATOM 2722 O O . GLY A 1 347 ? -6.476 77.378 4.367 1.00 34.72 347 GLY A O 1
ATOM 2723 N N . LYS A 1 348 ? -7.809 76.949 6.137 1.00 34.76 348 LYS A N 1
ATOM 2724 C CA . LYS A 1 348 ? -8.837 77.934 5.813 1.00 35.12 348 LYS A CA 1
ATOM 2725 C C . LYS A 1 348 ? -8.456 79.339 6.295 1.00 34.81 348 LYS A C 1
ATOM 2726 O O . LYS A 1 348 ? -8.625 80.317 5.561 1.00 34.91 348 LYS A O 1
ATOM 2732 N N . ASN A 1 349 ? -7.962 79.436 7.529 1.00 34.55 349 ASN A N 1
ATOM 2733 C CA . ASN A 1 349 ? -7.446 80.696 8.071 1.00 34.29 349 ASN A CA 1
ATOM 2734 C C . ASN A 1 349 ? -5.968 80.532 8.401 1.00 34.12 349 ASN A C 1
ATOM 2735 O O . ASN A 1 349 ? -5.606 80.306 9.558 1.00 34.09 349 ASN A O 1
ATOM 2740 N N . PRO A 1 350 ? -5.103 80.657 7.382 1.00 33.92 350 PRO A N 1
ATOM 2741 C CA . PRO A 1 350 ? -3.706 80.252 7.515 1.00 33.82 350 PRO A CA 1
ATOM 2742 C C . PRO A 1 350 ? -2.927 80.984 8.611 1.00 33.76 350 PRO A C 1
ATOM 2743 O O . PRO A 1 350 ? -2.033 80.392 9.217 1.00 33.66 350 PRO A O 1
ATOM 2747 N N . GLU A 1 351 ? -3.272 82.242 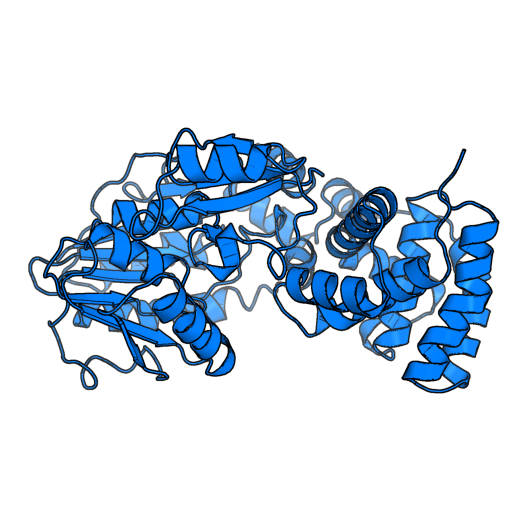8.871 1.00 33.70 351 GLU A N 1
ATOM 2748 C CA . GLU A 1 351 ? -2.534 83.053 9.848 1.00 33.75 351 GLU A CA 1
ATOM 2749 C C . GLU A 1 351 ? -2.628 82.543 11.291 1.00 33.79 351 GLU A C 1
ATOM 2750 O O . GLU A 1 351 ? -1.771 82.866 12.117 1.00 33.79 351 GLU A O 1
ATOM 2756 N N . LEU A 1 352 ? -3.648 81.732 11.576 1.00 33.80 352 LEU A N 1
ATOM 2757 C CA . LEU A 1 352 ? -3.854 81.176 12.915 1.00 33.97 352 LEU A CA 1
ATOM 2758 C C . LEU A 1 352 ? -2.673 80.351 13.418 1.00 33.98 352 LEU A C 1
ATOM 2759 O O . LEU A 1 352 ? -2.389 80.342 14.622 1.00 33.93 352 LEU A O 1
ATOM 2764 N N . ARG A 1 353 ? -1.980 79.682 12.498 1.00 33.94 353 ARG A N 1
ATOM 2765 C CA . ARG A 1 353 ? -0.800 78.892 12.843 1.00 34.15 353 ARG A CA 1
ATOM 2766 C C . ARG A 1 353 ? 0.282 79.735 13.528 1.00 34.83 353 ARG A C 1
ATOM 2767 O O . ARG A 1 353 ? 1.085 79.212 14.297 1.00 34.95 353 ARG A O 1
ATOM 2775 N N . TRP A 1 354 ? 0.286 81.038 13.252 1.00 35.52 354 TRP A N 1
ATOM 2776 C CA . TRP A 1 354 ? 1.272 81.951 13.825 1.00 36.34 354 TRP A CA 1
ATOM 2777 C C . TRP A 1 354 ? 0.777 82.659 15.090 1.00 37.32 354 TRP A C 1
ATOM 2778 O O . TRP A 1 354 ? 1.578 83.053 15.936 1.00 37.28 354 TRP A O 1
ATOM 2789 N N . ARG A 1 355 ? -0.539 82.809 15.214 1.00 38.72 355 ARG A N 1
ATOM 2790 C CA . ARG A 1 355 ? -1.136 83.511 16.354 1.00 40.12 355 ARG A CA 1
ATOM 2791 C C . ARG A 1 355 ? -1.403 82.589 17.544 1.00 40.71 355 ARG A C 1
ATOM 2792 O O . ARG A 1 355 ? -1.579 83.059 18.668 1.00 40.87 355 ARG A O 1
ATOM 2800 N N . LEU A 1 356 ? -1.422 81.281 17.291 1.00 41.56 356 LEU A N 1
ATOM 2801 C CA . LEU A 1 356 ? -1.669 80.280 18.330 1.00 42.36 356 LEU A CA 1
ATOM 2802 C C . LEU A 1 356 ? -0.535 80.131 19.337 1.00 42.88 356 LEU A C 1
ATOM 2803 O O . LEU A 1 356 ? 0.642 80.165 18.976 1.00 42.89 356 LEU A O 1
ATOM 2808 N N . ARG A 1 357 ? -0.922 79.946 20.598 1.00 43.60 357 ARG A N 1
ATOM 2809 C CA . ARG A 1 357 ? -0.001 79.786 21.721 1.00 44.10 357 ARG A CA 1
ATOM 2810 C C . ARG A 1 357 ? -0.303 78.473 22.474 1.00 44.60 357 ARG A C 1
ATOM 2811 O O . ARG A 1 357 ? -1.313 77.824 22.204 1.00 44.93 357 ARG A O 1
ATOM 2819 N N . GLU A 1 358 ? 0.533 78.118 23.452 1.00 45.25 358 GLU A N 1
ATOM 2820 C CA . GLU A 1 358 ? 0.616 76.730 23.963 1.00 45.82 358 GLU A CA 1
ATOM 2821 C C . GLU A 1 358 ? -0.305 76.098 25.068 1.00 46.10 358 GLU A C 1
ATOM 2822 O O . GLU A 1 358 ? -0.519 74.893 24.984 1.00 46.37 358 GLU A O 1
ATOM 2828 N N . ASP A 1 359 ? -0.836 76.778 26.100 1.00 46.38 359 ASP A N 1
ATOM 2829 C CA . ASP A 1 359 ? -0.653 78.174 26.520 1.00 46.56 359 ASP A CA 1
ATOM 2830 C C . ASP A 1 359 ? -0.905 79.198 25.421 1.00 46.60 359 ASP A C 1
ATOM 2831 O O . ASP A 1 359 ? -0.004 79.982 25.116 1.00 46.73 359 ASP A O 1
ATOM 2836 N N . LYS A 1 360 ? -2.127 79.276 24.882 1.00 46.49 360 LYS A N 1
ATOM 2837 C CA . LYS A 1 360 ? -3.378 78.913 25.562 1.00 46.24 360 LYS A CA 1
ATOM 2838 C C . LYS A 1 360 ? -4.158 77.669 25.078 1.00 45.84 360 LYS A C 1
ATOM 2839 O O . LYS A 1 360 ? -5.387 77.722 24.946 1.00 45.82 360 LYS A O 1
ATOM 2845 N N . ILE A 1 361 ? -3.472 76.554 24.835 1.00 45.23 361 ILE A N 1
ATOM 2846 C CA . ILE A 1 361 ? -4.169 75.283 24.583 1.00 44.56 361 ILE A CA 1
ATOM 2847 C C . ILE A 1 361 ? -4.854 74.801 25.868 1.00 44.20 361 ILE A C 1
ATOM 2848 O O . ILE A 1 361 ? -6.009 74.368 25.844 1.00 44.13 361 ILE A O 1
ATOM 2853 N N . ASN A 1 362 ? -4.136 74.898 26.985 1.00 43.72 362 ASN A N 1
ATOM 2854 C CA . ASN A 1 362 ? -4.647 74.459 28.284 1.00 43.24 362 ASN A CA 1
ATOM 2855 C C . ASN A 1 362 ? -5.732 75.381 28.838 1.00 42.80 362 ASN A C 1
ATOM 2856 O O . ASN A 1 362 ? -6.639 74.933 29.544 1.00 42.65 362 ASN A O 1
ATOM 2861 N N . GLU A 1 363 ? -5.626 76.665 28.502 1.00 42.28 363 GLU A N 1
ATOM 2862 C CA . GLU A 1 363 ? -6.622 77.673 28.860 1.00 41.84 363 GLU A CA 1
ATOM 2863 C C . GLU A 1 363 ? -7.970 77.371 28.205 1.00 41.38 363 GLU A C 1
ATOM 2864 O O . GLU A 1 363 ? -9.011 77.470 28.852 1.00 41.41 363 GLU A O 1
ATOM 2870 N N . M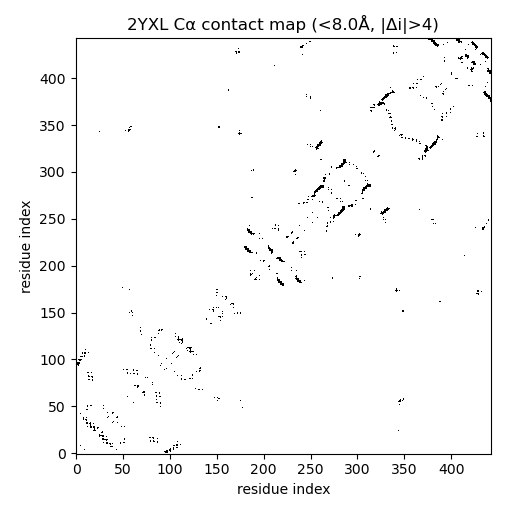ET A 1 364 ? -7.937 77.004 26.923 1.00 40.77 364 MET A N 1
ATOM 2871 C CA . MET A 1 364 ? -9.130 76.571 26.198 1.00 40.16 364 MET A CA 1
ATOM 2872 C C . MET A 1 364 ? -9.644 75.235 26.730 1.00 39.64 364 MET A C 1
ATOM 2873 O O . MET A 1 364 ? -10.856 75.026 26.841 1.00 39.41 364 MET A O 1
ATOM 2878 N N . SER A 1 365 ? -8.711 74.343 27.064 1.00 39.01 365 SER A N 1
ATOM 2879 C CA . SER A 1 365 ? -9.038 73.021 27.599 1.00 38.44 365 SER A CA 1
ATOM 2880 C C . SER A 1 365 ? -9.856 73.088 28.894 1.00 37.93 365 SER A C 1
ATOM 2881 O O . SER A 1 365 ? -10.795 72.309 29.071 1.00 37.97 365 SER A O 1
ATOM 2884 N N . GLN A 1 366 ? -9.502 74.019 29.783 1.00 37.18 366 GLN A N 1
ATOM 2885 C CA . GLN A 1 366 ? -10.230 74.214 31.043 1.00 36.49 366 GLN A CA 1
ATOM 2886 C C . GLN A 1 366 ? -11.638 74.768 30.807 1.00 35.94 366 GLN A C 1
ATOM 2887 O O . GLN A 1 366 ? -12.588 74.350 31.474 1.00 35.85 366 GLN A O 1
ATOM 2893 N N . LEU A 1 367 ? -11.767 75.700 29.861 1.00 35.27 367 LEU A N 1
ATOM 2894 C CA . LEU A 1 367 ? -13.069 76.285 29.521 1.00 34.83 367 LEU A CA 1
ATOM 2895 C C . LEU A 1 367 ? -14.018 75.247 28.927 1.00 34.51 367 LEU A C 1
ATOM 2896 O O . LEU A 1 367 ? -15.217 75.261 29.212 1.00 34.53 367 LEU A O 1
ATOM 2901 N N . GLN A 1 368 ? -13.472 74.348 28.112 1.00 34.06 368 GLN A N 1
ATOM 2902 C CA . GLN A 1 368 ? -14.248 73.263 27.514 1.00 33.71 368 GLN A CA 1
ATOM 2903 C C . GLN A 1 368 ? -14.787 72.308 28.580 1.00 33.43 368 GLN A C 1
ATOM 2904 O O . GLN A 1 368 ? -15.936 71.866 28.500 1.00 33.28 368 GLN A O 1
ATOM 2910 N N . ARG A 1 369 ? -13.959 72.014 29.583 1.00 33.11 369 ARG A N 1
ATOM 2911 C CA . ARG A 1 369 ? -14.350 71.130 30.687 1.00 32.81 369 ARG A CA 1
ATOM 2912 C C . ARG A 1 369 ? -15.500 71.685 31.524 1.00 32.36 369 ARG A C 1
ATOM 2913 O O . ARG A 1 369 ? -16.398 70.936 31.910 1.00 32.31 369 ARG A O 1
ATOM 2921 N N . GLU A 1 370 ? -15.478 72.989 31.796 1.00 31.97 370 GLU A N 1
ATOM 2922 C CA . GLU A 1 370 ? -16.539 73.614 32.598 1.00 31.83 370 GLU A CA 1
ATOM 2923 C C . GLU A 1 370 ? -17.821 73.874 31.799 1.00 31.47 370 GLU A C 1
ATOM 2924 O O . GLU A 1 370 ? -18.908 73.956 32.371 1.00 31.48 370 GLU A O 1
ATOM 2930 N N . LEU A 1 371 ? -17.690 73.987 30.480 1.00 31.26 371 LEU A N 1
ATOM 2931 C CA . LEU A 1 371 ? -18.860 73.986 29.601 1.00 30.81 371 LEU A CA 1
ATOM 2932 C C . LEU A 1 371 ? -19.414 72.565 29.491 1.00 30.59 371 LEU A C 1
ATOM 2933 O O . LEU A 1 371 ? -20.632 72.362 29.453 1.00 30.49 371 LEU A O 1
ATOM 2938 N N . LEU A 1 372 ? -18.502 71.593 29.468 1.00 30.35 372 LEU A N 1
ATOM 2939 C CA . LEU A 1 372 ? -18.837 70.171 29.401 1.00 30.12 372 LEU A CA 1
ATOM 2940 C C . LEU A 1 372 ? -19.605 69.712 30.638 1.00 30.00 372 LEU A C 1
ATOM 2941 O O . LEU A 1 372 ? -20.556 68.931 30.527 1.00 30.00 372 LEU A O 1
ATOM 2946 N N . GLU A 1 373 ? -19.190 70.204 31.808 1.00 29.80 373 GLU A N 1
ATOM 2947 C CA . GLU A 1 373 ? -19.890 69.935 33.065 1.00 29.55 373 GLU A CA 1
ATOM 2948 C C . GLU A 1 373 ? -21.254 70.624 33.079 1.00 29.26 373 GLU A C 1
ATOM 2949 O O . GLU A 1 373 ? -22.225 70.084 33.616 1.00 29.29 373 GLU A O 1
ATOM 2955 N N . SER A 1 374 ? -21.313 71.817 32.491 1.00 28.94 374 SER A N 1
ATOM 2956 C CA . SER A 1 374 ? -22.567 72.547 32.331 1.00 28.71 374 SER A CA 1
ATOM 2957 C C . SER A 1 374 ? -23.498 71.831 31.346 1.00 28.63 374 SER A C 1
ATOM 2958 O O . SER A 1 374 ? -24.718 71.825 31.532 1.00 28.65 374 SER A O 1
ATOM 2961 N N . ALA A 1 375 ? -22.914 71.224 30.312 1.00 28.45 375 ALA A N 1
ATOM 2962 C CA . ALA A 1 375 ? -23.669 70.451 29.324 1.00 28.33 375 ALA A CA 1
ATOM 2963 C C . ALA A 1 375 ? -24.264 69.187 29.939 1.00 28.18 375 ALA A C 1
ATOM 2964 O O . ALA A 1 375 ? -25.447 68.899 29.747 1.00 28.20 375 ALA A O 1
ATOM 2966 N N . ALA A 1 376 ? -23.437 68.452 30.685 1.00 27.99 376 ALA A N 1
ATOM 2967 C CA . ALA A 1 376 ? -23.839 67.196 31.324 1.00 27.76 376 ALA A CA 1
ATOM 2968 C C . ALA A 1 376 ? -25.134 67.333 32.105 1.00 27.59 376 ALA A C 1
ATOM 2969 O O . ALA A 1 376 ? -26.032 66.498 31.986 1.00 27.71 376 ALA A O 1
ATOM 2971 N N . ARG A 1 377 ? -25.223 68.402 32.890 1.00 27.38 377 ARG A N 1
ATOM 2972 C CA . ARG A 1 377 ? -26.351 68.623 33.791 1.00 27.08 377 ARG A CA 1
ATOM 2973 C C . ARG A 1 377 ? -27.622 69.088 33.068 1.00 26.79 377 ARG A C 1
ATOM 2974 O O . ARG A 1 377 ? -28.702 69.104 33.661 1.00 26.80 377 ARG A O 1
ATOM 2982 N N . LEU A 1 378 ? -27.489 69.448 31.791 1.00 26.44 378 LEU A N 1
ATOM 2983 C CA . LEU A 1 378 ? -28.632 69.851 30.965 1.00 26.07 378 LEU A CA 1
ATOM 2984 C C . LEU A 1 378 ? -29.329 68.666 30.291 1.00 25.89 378 LEU A C 1
ATOM 2985 O O . LEU A 1 378 ? -30.506 68.751 29.930 1.00 25.77 378 LEU A O 1
ATOM 2990 N N . VAL A 1 379 ? -28.597 67.565 30.137 1.00 25.71 379 VAL A N 1
ATOM 2991 C CA . VAL A 1 379 ? -29.075 66.388 29.410 1.00 25.55 379 VAL A CA 1
ATOM 2992 C C . VAL A 1 379 ? -30.085 65.575 30.222 1.00 25.40 379 VAL A C 1
ATOM 2993 O O . VAL A 1 379 ? -29.857 65.286 31.397 1.00 25.38 379 VAL A O 1
ATOM 2997 N N . LYS A 1 380 ? -31.197 65.218 29.579 1.00 25.25 380 LYS A N 1
ATOM 2998 C CA . LYS A 1 380 ? -32.189 64.300 30.143 1.00 25.04 380 LYS A CA 1
ATOM 2999 C C . LYS A 1 380 ? -31.602 62.887 30.247 1.00 25.17 380 LYS A C 1
ATOM 3000 O O . LYS A 1 380 ? -30.683 62.551 29.498 1.00 25.21 380 LYS A O 1
ATOM 3006 N N . PRO A 1 381 ? -32.119 62.059 31.180 1.00 25.33 381 PRO A N 1
ATOM 3007 C CA . PRO A 1 381 ? -31.671 60.664 31.306 1.00 25.43 381 PRO A CA 1
ATOM 3008 C C . PRO A 1 381 ? -31.554 59.916 29.969 1.00 25.51 381 PRO A C 1
ATOM 3009 O O . PRO A 1 381 ? -30.554 59.236 29.735 1.00 25.58 381 PRO A O 1
ATOM 3013 N N . GLY A 1 382 ? -32.556 60.050 29.101 1.00 25.48 382 GLY A N 1
ATOM 3014 C CA . GLY A 1 382 ? -32.509 59.429 27.774 1.00 25.46 382 GLY A CA 1
ATOM 3015 C C . GLY A 1 382 ? -31.726 60.212 26.726 1.00 25.41 382 GLY A C 1
ATOM 3016 O O . GLY A 1 382 ? -31.488 59.713 25.625 1.00 25.44 382 GLY A O 1
ATOM 3017 N N . GLY A 1 383 ? -31.311 61.427 27.076 1.00 25.29 383 GLY A N 1
ATOM 3018 C CA . GLY A 1 383 ? -30.738 62.370 26.118 1.00 25.27 383 GLY A CA 1
ATOM 3019 C C . GLY A 1 383 ? -29.329 62.094 25.627 1.00 25.30 383 GLY A C 1
ATOM 3020 O O . GLY A 1 383 ? -28.679 61.145 26.071 1.00 25.32 383 GLY A O 1
ATOM 3021 N N . ARG A 1 384 ? -28.862 62.941 24.708 1.00 25.23 384 ARG A N 1
ATOM 3022 C CA . ARG A 1 384 ? -27.533 62.809 24.105 1.00 25.16 384 ARG A CA 1
ATOM 3023 C C . ARG A 1 384 ? -26.750 64.122 24.081 1.00 25.22 384 ARG A C 1
ATOM 3024 O O . ARG A 1 384 ? -27.319 65.200 23.915 1.00 25.09 384 ARG A O 1
ATOM 3032 N N . LEU A 1 385 ? -25.435 64.009 24.244 1.00 25.32 385 LEU A N 1
ATOM 3033 C CA . LEU A 1 385 ? -24.533 65.147 24.212 1.00 25.69 385 LEU A CA 1
ATOM 3034 C C . LEU A 1 385 ? -23.512 64.930 23.100 1.00 26.03 385 LEU A C 1
ATOM 3035 O O . LEU A 1 385 ? -22.875 63.876 23.037 1.00 26.14 385 LEU A O 1
ATOM 3040 N N . LEU A 1 386 ? -23.361 65.915 22.220 1.00 26.37 386 LEU A N 1
ATOM 3041 C CA . LEU A 1 386 ? -22.268 65.889 21.253 1.00 26.81 386 LEU A CA 1
ATOM 3042 C C . LEU A 1 386 ? -21.271 66.995 21.544 1.00 27.02 386 LEU A C 1
ATOM 3043 O O . LEU A 1 386 ? -21.633 68.169 21.643 1.00 26.96 386 LEU A O 1
ATOM 3048 N N . TYR A 1 387 ? -20.015 66.594 21.695 1.00 27.41 387 TYR A N 1
ATOM 3049 C CA . TYR A 1 387 ? -18.925 67.524 21.897 1.00 28.04 387 TYR A CA 1
ATOM 3050 C C . TYR A 1 387 ? -18.089 67.578 20.621 1.00 28.54 387 TYR A C 1
ATOM 3051 O O . TYR A 1 387 ? -17.656 66.543 20.105 1.00 28.55 387 TYR A O 1
ATOM 3060 N N . THR A 1 388 ? -17.892 68.785 20.102 1.00 29.21 388 THR A N 1
ATOM 3061 C CA . THR A 1 388 ? -17.049 68.984 18.928 1.00 30.00 388 THR A CA 1
ATOM 3062 C C . THR A 1 388 ? -16.139 70.180 19.112 1.00 30.76 388 THR A C 1
ATOM 3063 O O . THR A 1 388 ? -16.507 71.156 19.767 1.00 30.95 388 THR A O 1
ATOM 3067 N N . THR A 1 389 ? -14.941 70.073 18.545 1.00 31.74 389 THR A N 1
ATOM 3068 C CA . THR A 1 389 ? -14.052 71.209 18.338 1.00 32.76 389 THR A CA 1
ATOM 3069 C C . THR A 1 389 ? -13.532 71.153 16.903 1.00 33.26 389 THR A C 1
ATOM 3070 O O . THR A 1 389 ? -13.589 70.105 16.249 1.00 33.27 389 THR A O 1
ATOM 3074 N N . CYS A 1 390 ? -13.032 72.282 16.413 1.00 33.80 390 CYS A N 1
ATOM 3075 C CA . CYS A 1 390 ? -12.273 72.283 15.170 1.00 34.48 390 CYS A CA 1
ATOM 3076 C C . CYS A 1 390 ? -10.788 72.417 15.501 1.00 34.38 390 CYS A C 1
ATOM 3077 O O . CYS A 1 390 ? -10.065 73.214 14.909 1.00 34.54 390 CYS A O 1
ATOM 3080 N N . SER A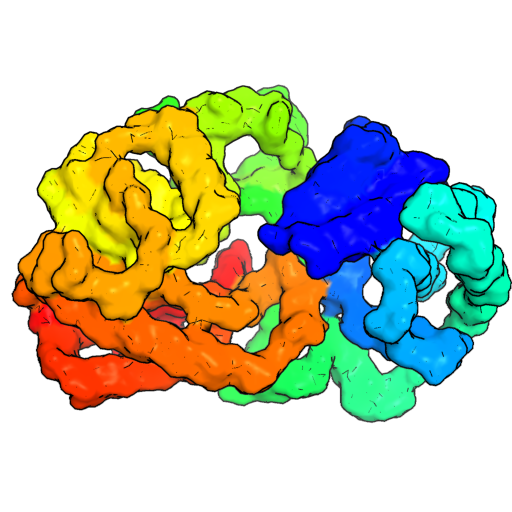 1 391 ? -10.357 71.618 16.473 1.00 34.53 391 SER A N 1
ATOM 3081 C CA . SER A 1 391 ? -8.969 71.567 16.909 1.00 34.49 391 SER A CA 1
ATOM 3082 C C . SER A 1 391 ? -8.419 70.164 16.683 1.00 34.61 391 SER A C 1
ATOM 3083 O O . SER A 1 391 ? -9.164 69.186 16.722 1.00 34.39 391 SER A O 1
ATOM 3086 N N . ILE A 1 392 ? -7.113 70.072 16.452 1.00 34.82 392 ILE A N 1
ATOM 3087 C CA . ILE A 1 392 ? -6.466 68.780 16.231 1.00 35.13 392 ILE A CA 1
ATOM 3088 C C . ILE A 1 392 ? -5.736 68.267 17.472 1.00 35.18 392 ILE A C 1
ATOM 3089 O O . ILE A 1 392 ? -5.228 67.144 17.476 1.00 35.28 392 ILE A O 1
ATOM 3094 N N . PHE A 1 393 ? -5.695 69.088 18.519 1.00 35.18 393 PHE A N 1
ATOM 3095 C CA . PHE A 1 393 ? -4.958 68.755 19.733 1.00 35.27 393 PHE A CA 1
ATOM 3096 C C . PHE A 1 393 ? -5.718 67.786 20.629 1.00 35.43 393 PHE A C 1
ATOM 3097 O O . PHE A 1 393 ? -6.917 67.955 20.869 1.00 35.52 393 PHE A O 1
ATOM 3105 N N . LYS A 1 394 ? -5.008 66.776 21.124 1.00 35.59 394 LYS A N 1
ATOM 3106 C CA . LYS A 1 394 ? -5.584 65.791 22.039 1.00 35.76 394 LYS A CA 1
ATOM 3107 C C . LYS A 1 394 ? -6.074 66.436 23.334 1.00 35.84 394 LYS A C 1
ATOM 3108 O O . LYS A 1 394 ? -7.083 66.007 23.892 1.00 35.83 394 LYS A O 1
ATOM 3114 N N . GLU A 1 395 ? -5.363 67.470 23.788 1.00 35.98 395 GLU A N 1
ATOM 3115 C CA . GLU A 1 395 ? -5.702 68.203 25.017 1.00 36.18 395 GLU A CA 1
ATOM 3116 C C . GLU A 1 395 ? -7.120 68.770 25.036 1.00 36.00 395 GLU A C 1
ATOM 3117 O O . GLU A 1 395 ? -7.751 68.834 26.091 1.00 36.11 395 GLU A O 1
ATOM 3123 N N . GLU A 1 396 ? -7.608 69.180 23.869 1.00 35.78 396 GLU A N 1
ATOM 3124 C CA . GLU A 1 396 ? -8.941 69.755 23.742 1.00 35.52 396 GLU A CA 1
ATOM 3125 C C . GLU A 1 396 ? -9.985 68.698 23.412 1.00 35.33 396 GLU A C 1
ATOM 3126 O O . GLU A 1 396 ? -11.188 68.947 23.514 1.00 35.09 396 GLU A O 1
ATOM 3132 N N . ASN A 1 397 ? -9.513 67.516 23.025 1.00 35.17 397 ASN A N 1
ATOM 3133 C CA . ASN A 1 397 ? -10.370 66.479 22.472 1.00 35.00 397 ASN A CA 1
ATOM 3134 C C . ASN A 1 397 ? -10.441 65.204 23.314 1.00 35.01 397 ASN A C 1
ATOM 3135 O O . ASN A 1 397 ? -11.251 65.121 24.242 1.00 34.94 397 ASN A O 1
ATOM 3140 N N . GLU A 1 398 ? -9.597 64.223 22.989 1.00 34.96 398 GLU A N 1
ATOM 3141 C CA . GLU A 1 398 ? -9.610 62.912 23.652 1.00 34.89 398 GLU A CA 1
ATOM 3142 C C . GLU A 1 398 ? -9.349 63.002 25.156 1.00 34.79 398 GLU A C 1
ATOM 3143 O O . GLU A 1 398 ? -9.931 62.248 25.939 1.00 34.79 398 GLU A O 1
ATOM 3149 N N . LYS A 1 399 ? -8.478 63.931 25.543 1.00 34.72 399 LYS A N 1
ATOM 3150 C CA . LYS A 1 399 ? -8.159 64.192 26.946 1.00 34.72 399 LYS A CA 1
ATOM 3151 C C . LYS A 1 399 ? -9.382 64.709 27.706 1.00 34.55 399 LYS A C 1
ATOM 3152 O O . LYS A 1 399 ? -9.654 64.264 28.821 1.00 34.68 399 LYS A O 1
ATOM 3158 N N . ASN A 1 400 ? -10.116 65.636 27.092 1.00 34.32 400 ASN A N 1
ATOM 3159 C CA . ASN A 1 400 ? -11.324 66.206 27.692 1.00 34.19 400 ASN A CA 1
ATOM 3160 C C . ASN A 1 400 ? -12.492 65.224 27.812 1.00 34.15 400 ASN A C 1
ATOM 3161 O O . ASN A 1 400 ? -13.366 65.394 28.667 1.00 34.23 400 ASN A O 1
ATOM 3166 N N . ILE A 1 401 ? -12.506 64.204 26.956 1.00 34.02 401 ILE A N 1
ATOM 3167 C CA . ILE A 1 401 ? -13.553 63.178 26.990 1.00 33.86 401 ILE A CA 1
ATOM 3168 C C . ILE A 1 401 ? -13.233 62.090 28.018 1.00 33.85 401 ILE A C 1
ATOM 3169 O O . ILE A 1 401 ? -14.123 61.646 28.744 1.00 33.90 401 ILE A O 1
ATOM 3174 N N . ARG A 1 402 ? -11.967 61.678 28.082 1.00 33.91 402 ARG A N 1
ATOM 3175 C CA . ARG A 1 402 ? -11.509 60.727 29.099 1.00 34.06 402 ARG A CA 1
ATOM 3176 C C . ARG A 1 402 ? -11.764 61.256 30.507 1.00 33.96 402 ARG A C 1
ATOM 3177 O O . ARG A 1 402 ? -12.141 60.497 31.400 1.00 33.91 402 ARG A O 1
ATOM 3185 N N . TRP A 1 403 ? -11.560 62.561 30.689 1.00 33.93 403 TRP A N 1
ATOM 3186 C CA . TRP A 1 403 ? -11.883 63.240 31.940 1.00 33.88 403 TRP A CA 1
ATOM 3187 C C . TRP A 1 403 ? -13.385 63.195 32.211 1.00 33.86 403 TRP A C 1
ATOM 3188 O O . TRP A 1 403 ? -13.810 62.907 33.333 1.00 34.01 403 TRP A O 1
ATOM 3199 N N . PHE A 1 404 ? -14.175 63.477 31.177 1.00 33.81 404 PHE A N 1
ATOM 3200 C CA . PHE A 1 404 ? -15.632 63.506 31.279 1.00 33.81 404 PHE A CA 1
ATOM 3201 C C . PHE A 1 404 ? -16.205 62.143 31.669 1.00 34.02 404 PHE A C 1
ATOM 3202 O O . PHE A 1 404 ? -17.129 62.064 32.480 1.00 34.02 404 PHE A O 1
ATOM 3210 N N . LEU A 1 405 ? -15.647 61.080 31.092 1.00 34.28 405 LEU A N 1
ATOM 3211 C CA . LEU A 1 405 ? -16.074 59.710 31.391 1.00 34.53 405 LEU A CA 1
ATOM 3212 C C . LEU A 1 405 ? -15.612 59.239 32.771 1.00 34.63 405 LEU A C 1
ATOM 3213 O O . LEU A 1 405 ? -16.136 58.263 33.308 1.00 34.54 405 LEU A O 1
ATOM 3218 N N . ASN A 1 406 ? -14.629 59.939 33.333 1.00 34.88 406 ASN A N 1
ATOM 3219 C CA . ASN A 1 406 ? -14.126 59.640 34.667 1.00 35.20 406 ASN A CA 1
ATOM 3220 C C . ASN A 1 406 ? -14.947 60.289 35.780 1.00 35.40 406 ASN A C 1
ATOM 3221 O O . ASN A 1 406 ? -15.297 59.627 36.759 1.00 35.37 406 ASN A O 1
ATOM 3226 N N . VAL A 1 407 ? -15.257 61.575 35.622 1.00 35.69 407 VAL A N 1
ATOM 3227 C CA . VAL A 1 407 ? -16.023 62.321 36.629 1.00 35.95 407 VAL A CA 1
ATOM 3228 C C . VAL A 1 407 ? -17.537 62.094 36.489 1.00 36.14 407 VAL A C 1
ATOM 3229 O O . VAL A 1 407 ? -18.233 61.894 37.485 1.00 36.18 407 VAL A O 1
ATOM 3233 N N . HIS A 1 408 ? -18.034 62.117 35.255 1.00 36.47 408 HIS A N 1
ATOM 3234 C CA . HIS A 1 408 ? -19.409 61.711 34.966 1.00 36.75 408 HIS A CA 1
ATOM 3235 C C . HIS A 1 408 ? -19.367 60.225 34.593 1.00 36.92 408 HIS A C 1
ATOM 3236 O O . HIS A 1 408 ? -18.690 59.846 33.634 1.00 36.99 408 HIS A O 1
ATOM 3243 N N . PRO A 1 409 ? -20.098 59.374 35.333 1.00 37.08 409 PRO A N 1
ATOM 3244 C CA . PRO A 1 409 ? -21.381 59.380 36.016 1.00 37.25 409 PRO A CA 1
ATOM 3245 C C . PRO A 1 409 ? -22.385 60.511 35.717 1.00 37.32 409 PRO A C 1
ATOM 3246 O O . PRO A 1 409 ? -22.258 61.630 36.218 1.00 37.46 409 PRO A O 1
ATOM 3250 N N . GLU A 1 410 ? -23.364 60.194 34.871 1.00 37.30 410 GLU A N 1
ATOM 3251 C CA . GLU A 1 410 ? -23.351 58.906 34.178 1.00 37.27 410 GLU A CA 1
ATOM 3252 C C . GLU A 1 410 ? -23.614 59.006 32.677 1.00 37.34 410 GLU A C 1
ATOM 3253 O O . GLU A 1 410 ? -24.754 58.893 32.218 1.00 37.33 410 GLU A O 1
ATOM 3259 N N . PHE A 1 411 ? -22.532 59.207 31.931 1.00 37.26 411 PHE A N 1
ATOM 3260 C CA . PHE A 1 411 ? -22.561 59.181 30.478 1.00 37.28 411 PHE A CA 1
ATOM 3261 C C . PHE A 1 411 ? -21.751 58.001 29.957 1.00 37.33 411 PHE A C 1
ATOM 3262 O O . PHE A 1 411 ? -20.905 57.452 30.669 1.00 37.28 411 PHE A O 1
ATOM 3270 N N . LYS A 1 412 ? -22.032 57.604 28.718 1.00 37.36 412 LYS A N 1
ATOM 3271 C CA . LYS A 1 412 ? -21.189 56.649 28.003 1.00 37.49 412 LYS A CA 1
ATOM 3272 C C . LYS A 1 412 ? -21.041 57.038 26.531 1.00 37.46 412 LYS A C 1
ATOM 3273 O O . LYS A 1 412 ? -21.917 57.690 25.953 1.00 37.52 412 LYS A O 1
ATOM 3279 N N . LEU A 1 413 ? -19.919 56.641 25.942 1.00 37.34 413 LEU A N 1
ATOM 3280 C CA . LEU A 1 413 ? -19.573 57.020 24.580 1.00 37.21 413 LEU A CA 1
ATOM 3281 C C . LEU A 1 413 ? -20.339 56.180 23.556 1.00 37.25 413 LEU A C 1
ATOM 3282 O O . LEU A 1 413 ? -20.256 54.946 23.561 1.00 37.25 413 LEU A O 1
ATOM 3287 N N . VAL A 1 414 ? -21.103 56.859 22.699 1.00 37.16 414 VAL A N 1
ATOM 3288 C CA . VAL A 1 414 ? -21.829 56.204 21.608 1.00 36.96 414 VAL A CA 1
ATOM 3289 C C . VAL A 1 414 ? -20.890 56.136 20.404 1.00 36.96 414 VAL A C 1
ATOM 3290 O O . VAL A 1 414 ? -20.492 57.175 19.876 1.00 36.84 414 VAL A O 1
ATOM 3294 N N . PRO A 1 415 ? -20.531 54.908 19.972 1.00 37.00 415 PRO A N 1
ATOM 3295 C CA . PRO A 1 415 ? -19.530 54.701 18.921 1.00 37.02 415 PRO A CA 1
ATOM 3296 C C . PRO A 1 415 ? -19.885 55.4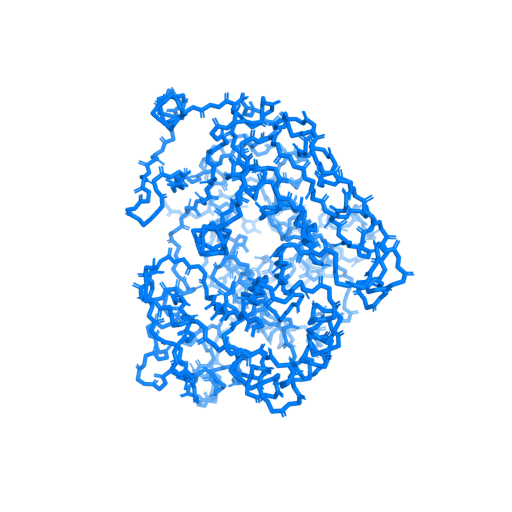13 17.618 1.00 37.11 415 PRO A C 1
ATOM 3297 O O . PRO A 1 415 ? -21.043 55.391 17.194 1.00 37.16 415 PRO A O 1
ATOM 3301 N N . LEU A 1 416 ? -18.885 56.045 17.009 1.00 37.17 416 LEU A N 1
ATOM 3302 C CA . LEU A 1 416 ? -19.045 56.778 15.756 1.00 37.31 416 LEU A CA 1
ATOM 3303 C C . LEU A 1 416 ? -18.128 56.215 14.676 1.00 37.35 416 LEU A C 1
ATOM 3304 O O . LEU A 1 416 ? -16.954 55.941 14.937 1.00 37.45 416 LEU A O 1
ATOM 3309 N N . LYS A 1 417 ? -18.663 56.042 13.467 1.00 37.40 417 LYS A N 1
ATOM 3310 C CA . LYS A 1 417 ? -17.854 55.589 12.330 1.00 37.40 417 LYS A CA 1
ATOM 3311 C C . LYS A 1 417 ? -17.967 56.508 11.108 1.00 37.05 417 LYS A C 1
ATOM 3312 O O . LYS A 1 417 ? -16.952 56.931 10.556 1.00 37.33 417 LYS A O 1
ATOM 3318 N N . SER A 1 418 ? -19.191 56.825 10.696 1.00 36.51 418 SER A N 1
ATOM 3319 C CA . SER A 1 418 ? -19.401 57.640 9.498 1.00 36.06 418 SER A CA 1
ATOM 3320 C C . SER A 1 418 ? -19.371 59.142 9.767 1.00 35.73 418 SER A C 1
ATOM 3321 O O . SER A 1 418 ? -19.866 59.593 10.796 1.00 35.80 418 SER A O 1
ATOM 3324 N N . PRO A 1 419 ? -18.817 59.927 8.821 1.00 35.37 419 PRO A N 1
ATOM 3325 C CA . PRO A 1 419 ? -18.174 59.480 7.589 1.00 35.04 419 PRO A CA 1
ATOM 3326 C C . PRO A 1 419 ? -16.642 59.518 7.627 1.00 34.81 419 PRO A C 1
ATOM 3327 O O . PRO A 1 419 ? -15.992 59.212 6.626 1.00 34.72 419 PRO A O 1
ATOM 3331 N N . TYR A 1 420 ? -16.072 59.885 8.770 1.00 34.56 420 TYR A N 1
ATOM 3332 C CA . TYR A 1 420 ? -14.630 60.097 8.861 1.00 34.38 420 TYR A CA 1
ATOM 3333 C C . TYR A 1 420 ? -13.892 58.951 9.555 1.00 34.36 420 TYR A C 1
ATOM 3334 O O . TYR A 1 420 ? -14.304 57.796 9.465 1.00 34.52 420 TYR A O 1
ATOM 3343 N N . ASP A 1 421 ? -12.799 59.280 10.238 1.00 34.46 421 ASP A N 1
ATOM 3344 C CA . ASP A 1 421 ? -11.899 58.279 10.803 1.00 34.50 421 ASP A CA 1
ATOM 3345 C C . ASP A 1 421 ? -11.988 58.179 12.329 1.00 34.45 421 ASP A C 1
ATOM 3346 O O . ASP A 1 421 ? -12.545 59.068 12.973 1.00 34.39 421 ASP A O 1
ATOM 3351 N N . PRO A 1 422 ? -11.458 57.083 12.911 1.00 34.47 422 PRO A N 1
ATOM 3352 C CA . PRO A 1 422 ? -11.451 56.959 14.367 1.00 34.50 422 PRO A CA 1
ATOM 3353 C C . PRO A 1 422 ? -10.515 57.970 15.016 1.00 34.58 422 PRO A C 1
ATOM 3354 O O . PRO A 1 422 ? -9.451 58.269 14.467 1.00 34.53 422 PRO A O 1
ATOM 3358 N N . GLY A 1 423 ? -10.923 58.495 16.169 1.00 34.69 423 GLY A N 1
ATOM 3359 C CA . GLY A 1 423 ? -10.051 59.326 16.998 1.00 34.80 423 GLY A CA 1
ATOM 3360 C C . GLY A 1 423 ? -9.112 58.459 17.820 1.00 34.85 423 GLY A C 1
ATOM 3361 O O . GLY A 1 423 ? -9.027 57.248 17.609 1.00 34.89 423 GLY A O 1
ATOM 3362 N N . PHE A 1 424 ? -8.413 59.071 18.770 1.00 34.95 424 PHE A N 1
ATOM 3363 C CA . PHE A 1 424 ? -7.440 58.338 19.586 1.00 35.15 424 PHE A CA 1
ATOM 3364 C C . PHE A 1 424 ? -8.082 57.630 20.782 1.00 35.27 424 PHE A C 1
ATOM 3365 O O . PHE A 1 424 ? -7.451 56.798 21.437 1.00 35.34 424 PHE A O 1
ATOM 3373 N N . LEU A 1 425 ? -9.342 57.966 21.043 1.00 35.45 425 LEU A N 1
ATOM 3374 C CA . LEU A 1 425 ? -10.194 57.209 21.949 1.00 35.59 425 LEU A CA 1
ATOM 3375 C C . LEU A 1 425 ? -11.267 56.525 21.105 1.00 35.70 425 LEU A C 1
ATOM 3376 O O . LEU A 1 425 ? -11.951 57.188 20.321 1.00 35.95 425 LEU A O 1
ATOM 3381 N N . GLU A 1 426 ? -11.407 55.209 21.250 1.00 35.64 426 GLU A N 1
ATOM 3382 C CA . GLU A 1 426 ? -12.346 54.449 20.424 1.00 35.70 426 GLU A CA 1
ATOM 3383 C C . GLU A 1 426 ? -13.800 54.848 20.671 1.00 35.53 426 GLU A C 1
ATOM 3384 O O . GLU A 1 426 ? -14.263 54.878 21.813 1.00 35.57 426 GLU A O 1
ATOM 3390 N N . GLY A 1 427 ? -14.507 55.146 19.584 1.00 35.29 427 GLY A N 1
ATOM 3391 C CA . GLY A 1 427 ? -15.882 55.636 19.651 1.00 34.86 427 GLY A CA 1
ATOM 3392 C C . GLY A 1 427 ? -15.973 57.096 19.241 1.00 34.62 427 GLY A C 1
ATOM 3393 O O . GLY A 1 427 ? -17.058 57.596 18.929 1.00 34.49 427 GLY A O 1
ATOM 3394 N N . THR A 1 428 ? -14.826 57.777 19.257 1.00 34.24 428 THR A N 1
ATOM 3395 C CA . THR A 1 428 ? -14.736 59.168 18.823 1.00 33.98 428 THR A CA 1
ATOM 3396 C C . THR A 1 428 ? -14.282 59.240 17.369 1.00 33.78 428 THR A C 1
ATOM 3397 O O . THR A 1 428 ? -13.661 58.308 16.853 1.00 33.78 428 THR A O 1
ATOM 3401 N N . MET A 1 429 ? -14.587 60.359 16.721 1.00 33.45 429 MET A N 1
ATOM 3402 C CA . MET A 1 429 ? -14.326 60.517 15.300 1.00 33.04 429 MET A CA 1
ATOM 3403 C C . MET A 1 429 ? -13.516 61.776 15.024 1.00 32.98 429 MET A C 1
ATOM 3404 O O . MET A 1 429 ? -13.721 62.806 15.665 1.00 32.87 429 MET A O 1
ATOM 3409 N N . ARG A 1 430 ? -12.591 61.676 14.073 1.00 32.92 430 ARG A N 1
ATOM 3410 C CA . ARG A 1 430 ? -11.787 62.816 13.645 1.00 33.04 430 ARG A CA 1
ATOM 3411 C C . ARG A 1 430 ? -11.815 63.002 12.128 1.00 32.94 430 ARG A C 1
ATOM 3412 O O . ARG A 1 430 ? -11.776 62.027 11.371 1.00 33.06 430 ARG A O 1
ATOM 3420 N N . ALA A 1 431 ? -11.897 64.260 11.704 1.00 32.71 431 ALA A N 1
ATOM 3421 C CA . ALA A 1 431 ? -11.707 64.637 10.310 1.00 32.41 431 ALA A CA 1
ATOM 3422 C C . ALA A 1 431 ? -10.336 65.281 10.169 1.00 32.35 431 ALA A C 1
ATOM 3423 O O . ALA A 1 431 ? -9.860 65.964 11.083 1.00 32.02 431 ALA A O 1
ATOM 3425 N N . TRP A 1 432 ? -9.702 65.044 9.025 1.00 32.31 432 TRP A N 1
ATOM 3426 C CA . TRP A 1 432 ? -8.379 65.583 8.735 1.00 32.24 432 TRP A CA 1
ATOM 3427 C C . TRP A 1 432 ? -8.339 66.202 7.341 1.00 32.21 432 TRP A C 1
ATOM 3428 O O . TRP A 1 432 ? -8.895 65.632 6.397 1.00 32.52 432 TRP A O 1
ATOM 3439 N N . PRO A 1 433 ? -7.675 67.366 7.203 1.00 32.25 433 PRO A N 1
ATOM 3440 C CA . PRO A 1 433 ? -7.543 68.041 5.905 1.00 32.22 433 PRO A CA 1
ATOM 3441 C C . PRO A 1 433 ? -6.898 67.169 4.827 1.00 32.27 433 PRO A C 1
ATOM 3442 O O . PRO A 1 433 ? -7.385 67.135 3.698 1.00 32.28 433 PRO A O 1
ATOM 3446 N N . HIS A 1 434 ? -5.829 66.461 5.184 1.00 32.49 434 HIS A N 1
ATOM 3447 C CA . HIS A 1 434 ? -5.071 65.651 4.226 1.00 32.64 434 HIS A CA 1
ATOM 3448 C C . HIS A 1 434 ? -5.744 64.321 3.883 1.00 32.77 434 HIS A C 1
ATOM 3449 O O . HIS A 1 434 ? -5.405 63.697 2.876 1.00 32.82 434 HIS A O 1
ATOM 3456 N N . ARG A 1 435 ? -6.694 63.894 4.714 1.00 32.95 435 ARG A N 1
ATOM 3457 C CA . ARG A 1 435 ? -7.456 62.669 4.449 1.00 33.15 435 ARG A CA 1
ATOM 3458 C C . ARG A 1 435 ? -8.824 62.944 3.827 1.00 33.10 435 ARG A C 1
ATOM 3459 O O . ARG A 1 435 ? -9.302 62.156 3.016 1.00 33.06 435 ARG A O 1
ATOM 3467 N N . HIS A 1 436 ? -9.451 64.056 4.206 1.00 33.21 436 HIS A N 1
ATOM 3468 C CA . HIS A 1 436 ? -10.870 64.261 3.896 1.00 33.23 436 HIS A CA 1
ATOM 3469 C C . HIS A 1 436 ? -11.217 65.547 3.149 1.00 33.08 436 HIS A C 1
ATOM 3470 O O . HIS A 1 436 ? -12.368 65.738 2.763 1.00 33.06 436 HIS A O 1
ATOM 3477 N N . SER A 1 437 ? -10.233 66.420 2.948 1.00 33.09 437 SER A N 1
ATOM 3478 C CA . SER A 1 437 ? -10.448 67.714 2.278 1.00 33.25 437 SER A CA 1
ATOM 3479 C C . SER A 1 437 ? -11.514 68.582 2.959 1.00 33.12 437 SER A C 1
ATOM 3480 O O . SER A 1 437 ? -12.303 69.266 2.301 1.00 33.35 437 SER A O 1
ATOM 3483 N N . THR A 1 438 ? -11.532 68.522 4.284 1.00 32.91 438 THR A N 1
ATOM 3484 C CA . THR A 1 438 ? -12.317 69.432 5.110 1.00 32.66 438 THR A CA 1
ATOM 3485 C C . THR A 1 438 ? -11.400 69.863 6.255 1.00 32.41 438 THR A C 1
ATOM 3486 O O . THR A 1 438 ? -10.266 69.394 6.334 1.00 32.38 438 THR A O 1
ATOM 3490 N N . ILE A 1 439 ? -11.867 70.762 7.117 1.00 32.30 439 ILE A N 1
ATOM 3491 C CA . ILE A 1 439 ? -11.086 71.193 8.287 1.00 32.03 439 ILE A CA 1
ATOM 3492 C C . ILE A 1 439 ? -10.847 70.054 9.285 1.00 32.10 439 ILE A C 1
ATOM 3493 O O . ILE A 1 439 ? -11.619 69.096 9.338 1.00 32.04 439 ILE A O 1
ATOM 3498 N N . GLY A 1 440 ? -9.769 70.161 10.061 1.00 32.20 440 GLY A N 1
ATOM 3499 C CA . GLY A 1 440 ? -9.522 69.252 11.184 1.00 32.11 440 GLY A CA 1
ATOM 3500 C C . GLY A 1 440 ? -10.648 69.379 12.195 1.00 32.08 440 GLY A C 1
ATOM 3501 O O . GLY A 1 440 ? -11.008 70.486 12.594 1.00 32.34 440 GLY A O 1
ATOM 3502 N N . PHE A 1 441 ? -11.215 68.251 12.603 1.00 31.90 441 PHE A N 1
ATOM 3503 C CA . PHE A 1 441 ? -12.413 68.266 13.436 1.00 31.74 441 PHE A CA 1
ATOM 3504 C C . PHE A 1 441 ? -12.453 67.074 14.386 1.00 31.76 441 PHE A C 1
ATOM 3505 O O . PHE A 1 441 ? -11.812 66.049 14.137 1.00 31.91 441 PHE A O 1
ATOM 3513 N N . PHE A 1 442 ? -13.208 67.219 15.473 1.00 31.60 442 PHE A N 1
ATOM 3514 C CA . PHE A 1 442 ? -13.343 66.164 16.469 1.00 31.32 442 PHE A CA 1
ATOM 3515 C C . PHE A 1 442 ? -14.794 66.004 16.892 1.00 31.28 442 PHE A C 1
ATOM 3516 O O . PHE A 1 442 ? -15.512 66.990 17.050 1.00 31.04 442 PHE A O 1
ATOM 3524 N N . TYR A 1 443 ? -15.208 64.750 17.068 1.00 31.33 443 TYR A N 1
ATOM 3525 C CA . TYR A 1 443 ? -16.578 64.404 17.440 1.00 31.38 443 TYR A CA 1
ATOM 3526 C C . TYR A 1 443 ? -16.584 63.445 18.627 1.00 31.38 443 TYR A C 1
ATOM 3527 O O . TYR A 1 443 ? -15.846 62.452 18.638 1.00 31.51 443 TYR A O 1
ATOM 3536 N N . ALA A 1 444 ? -17.426 63.735 19.617 1.00 31.14 444 ALA A N 1
ATOM 3537 C CA . ALA A 1 444 ? -17.653 62.820 20.731 1.00 30.83 444 ALA A CA 1
ATOM 3538 C C . ALA A 1 444 ? -19.128 62.806 21.096 1.00 30.74 444 ALA A C 1
ATOM 3539 O O . ALA A 1 444 ? -19.657 63.798 21.603 1.00 30.73 444 ALA A O 1
ATOM 3541 N N . LEU A 1 445 ? -19.789 61.685 20.818 1.00 30.56 445 LEU A N 1
ATOM 3542 C CA . LEU A 1 445 ? -21.206 61.535 21.119 1.00 30.47 445 LEU A CA 1
ATOM 3543 C C . LEU A 1 445 ? -21.396 60.786 22.436 1.00 30.50 445 LEU A C 1
ATOM 3544 O O . LEU A 1 445 ? -20.822 59.716 22.653 1.00 30.47 445 LEU A O 1
ATOM 3549 N N . LEU A 1 446 ? -22.212 61.3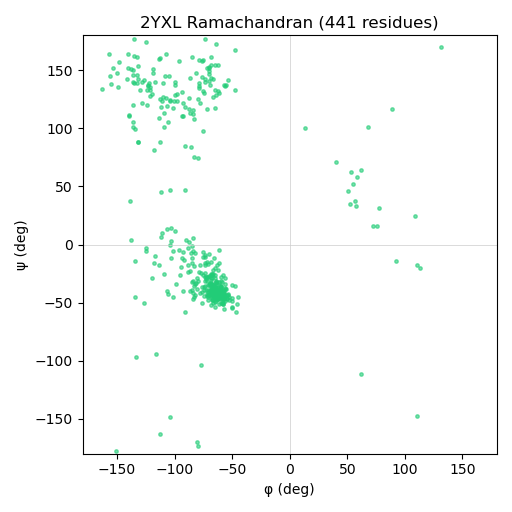71 23.305 1.00 30.43 446 LEU A N 1
ATOM 3550 C CA . LEU A 1 446 ? -22.380 60.897 24.670 1.00 30.48 446 LEU A CA 1
ATOM 3551 C C . LEU A 1 446 ? -23.861 60.798 24.996 1.00 30.47 446 LEU A C 1
ATOM 3552 O O . LEU A 1 446 ? -24.650 61.631 24.557 1.00 30.47 446 LEU A O 1
ATOM 3557 N N . GLU A 1 447 ? -24.239 59.772 25.751 1.00 30.53 447 GLU A N 1
ATOM 3558 C CA . GLU A 1 447 ? -25.598 59.686 26.280 1.00 30.64 447 GLU A CA 1
ATOM 3559 C C . GLU A 1 447 ? -25.606 59.207 27.726 1.00 30.67 447 GLU A C 1
ATOM 3560 O O . GLU A 1 447 ? -24.710 58.472 28.151 1.00 30.65 447 GLU A O 1
ATOM 3566 N N . LYS A 1 448 ? -26.614 59.644 28.477 1.00 30.76 448 LYS A N 1
ATOM 3567 C CA . LYS A 1 448 ? -26.816 59.171 29.840 1.00 30.85 448 LYS A CA 1
ATOM 3568 C C . LYS A 1 448 ? -27.354 57.748 29.827 1.00 30.83 448 LYS A C 1
ATOM 3569 O O . LYS A 1 448 ? -26.863 56.886 30.552 1.00 31.02 448 LYS A O 1
#

B-factor: mean 37.16, std 8.01, range [21.53, 141.36]

Sequence (443 aa):
KKLSIPPKGIRAIIEAIRLGEIIKPSQYAKREAFKKHDVEEAWLNRVLTMIFYDIMKKQGLIDKVIKEIVGVTPLILDPWLRAALRVAVDIALFHDPSSQTIKNLRWKASDFISSRTHPYVGMYFWDLLDKIFEYKPNPKNELEELEWKYLAPSWLIERVKGILGDETEDFFRSVNKRHEWISIRVNTLKANVEEVIGELEEDGVEVVRSERVPTILKIKGPYNFDTSSAFNEGKIIVQEEASAVASIVLDPKPGETVVDLAAAPGGKTTHLAELMKNKGKIYAFDVDKMRMKRLKDFVKRMGIKIVKPLVKDARKAPEIIGEEVADKVLLDAPCTSSGTIGKNPELRWRLREDKINEMSQLQRELLESAARLVKPGGRLLYTTCSIFKEENEKNIRWFLNVHPEFKLVPLKSPYDPGFLEGTMRAWPHRHSTIGFFYALLEK

Organism: Pyrococcus horikoshii (strain ATCC 700860 / DSM 12428 / JCM 9974 / NBRC 100139 / OT-3) (NCBI:txid70601)

CATH classification: 1.10.940.10 (+3 more: 1.10.287.730, 3.30.70.1170, 3.40.50.150)

InterPro domains:
  IPR001678 SAM-dependent methyltransferase RsmB-F/NOP2-type domain [PS51686] (177-449)
  IPR011023 Nop2p [TIGR00446] (189-448)
  IPR023267 RNA (C5-cytosine) methyltransferase [PR02008] (235-249)
  IPR023267 RNA (C5-cytosine) methyltransferase [PR02008] (264-274)
  IPR023267 RNA (C5-cytosine) methyltransferase [PR02008] (332-344)
  IPR023267 RNA (C5-cytosine) methyltransferase [PR02008] (382-398)
  IPR023267 RNA (C5-cytosine) methyltransferase [PR02008] (431-448)
  IPR023267 RNA (C5-cytosine) methyltransferase [PTHR22807] (148-448)
  IPR029063 S-adenosyl-L-methionine-dependent methyltransferase superfamily [G3DSA:3.40.50.150] (244-450)
  IPR029063 S-adenosyl-L-methionine-dependent methyltransferase superfamily [SSF53335] (146-448)
  IPR035926 NusB-like superfamily [G3DSA:1.10.940.10] (1-157)
  IPR049560 SAM-dependent methyltransferase RsmB-F/NOP2-type, catalytic core [PF01189] (253-446)
  IPR054728 Ribosomal RNA small subunit methyltransferase B-like, ferredoxin-like domain [PF22458] (158-230)

Secondary structure (DSSP, 8-state):
--B---HHHHHHHHHHHHHTTTSSSTHHHHHHHHHHTT---HHHHHHHHHHHHHHHHHHHHHHHHHHHHHSS-GGGS-HHHHHHHHHHHHHHHHS-B-HHHHHHIIIIIHHHHHHHS-HHHHHHHHHHHHHHHT------SHHHHHHHHHTS-HHHHHHHHHHHGGGHHHHHHHHH----EEEEEE-TTT--HHHHHHHHHHTT--EEE-SS-TTEEEEESP--TTS-HHHHTTSEEE--HHHHHHHHHH---TT-EEEESS-TT-HHHHHHHHHTTT-SEEEEE-S-HHHHHHHHHHHHHTT--SEEEE-S-TT--SSSS-SS-EEEEEEE-----GGGTTTSTTHHHH--TTSHHHHHHHHHHHHHHHHTTEEEEEEEEEEES---GGGTHHHHHHHHHH-SS-EEPP--SSSEE-SSBTBEEE-HHHHSS--EEEEEEE-